Protein AF-0000000065861378 (afdb_homodimer)

Nearest PDB structures (foldseek):
  3bzu-assembly1_D  TM=9.800E-01  e=7.917E-34  Homo sapiens
  2bel-assembly1_A  TM=9.676E-01  e=9.489E-34  Homo sapiens
  2ilt-assembly1_A  TM=9.156E-01  e=8.933E-34  Homo sapiens
  3qqp-assembly1_B  TM=9.129E-01  e=3.372E-33  Homo sapiens
  4k26-assembly1_A  TM=9.294E-01  e=3.773E-32  Mus musculus

Secondary structure (DSSP, 8-state):
-HHHHHHHHHHHHHHHHHHHT--PPP-GGGGTT-EEEEES-SSHHHHHHHHHHHHTT-EEEEEES-HHHHHHHHHHHHHHT-SEEEEEE--TTSHHHHHHHHHHHHHHHTS-SEEEE--------SS---S-HHHHHHHHIIIIIHHHHHHHHHHHHHHHHT-EEEEE--GGGTS--TT-HHHHHHHHHHHHHHHHHHHHHHHTT---EEEEEEE--B--HHHHHHHTTTB-SPPBPHHHHHHHHHHHHHTT-SEEEESHHHHHHHHHHTTT-HHHHHHHHHTTB-GGG--/-HHHHHHHHHHHHHHHHHHHT--PPP-GGGGTT-EEEEES-SSHHHHHHHHHHHHTT-EEEEEES-HHHHHHHHHHHHHHT-SEEEEEE--TTSHHHHHHHHHHHHHHHTS-SEEEE--------SS---S-HHHHHHHHIIIIIHHHHHHHHHHHHHHHHT-EEEEE--GGGTS--TT-HHHHHHHHHHHHHHHHHHHHHHHTT---EEEEEEE--B--HHHHHHHTTTB-SPPBPHHHHHHHHHHHHHTT-SEEEESHHHHHHHHHHTTT-HHHHHHHHHTTB-GGG--

Sequence (582 aa):
MAGVKLLLLSLCVGYTAYHFYSSESMNPESVRGKRVLITGSSTGIGEQIAYEFARMGAHIMVTARRLQRLQEVANECLKLGAASAHYVASDMGNLTSAQYVAQEAVNKLGGLDYLVLNHIGGSASFGFFKGEMDPVVGSIYINFLSYVQLTSAALKALQESQGSIVVMSSMSGRIGAPFTTSYCASKFALEGFYSSLRREFALQNSNMSVTVAVLGYIDTENAVKKVGNKVSMSASSKEDCAREVVKAAVLKQPELFYPYWGIKPFVLLRDWFPGLVAKILDNFYILENIQMAGVKLLLLSLCVGYTAYHFYSSESMNPESVRGKRVLITGSSTGIGEQIAYEFARMGAHIMVTARRLQRLQEVANECLKLGAASAHYVASDMGNLTSAQYVAQEAVNKLGGLDYLVLNHIGGSASFGFFKGEMDPVVGSIYINFLSYVQLTSAALKALQESQGSIVVMSSMSGRIGAPFTTSYCASKFALEGFYSSLRREFALQNSNMSVTVAVLGYIDTENAVKKVGNKVSMSASSKEDCAREVVKAAVLKQPELFYPYWGIKPFVLLRDWFPGLVAKILDNFYILENIQ

pLDDT: mean 92.63, std 12.87, range [41.19, 98.94]

Organism: Xenopus laevis (NCBI:txid8355)

Structure (mmCIF, N/CA/C/O backbone):
data_AF-0000000065861378-model_v1
#
loop_
_entity.id
_entity.type
_entity.pdbx_description
1 polymer 'Hydroxysteroid 11-beta-dehydrogenase 1-like protein A'
#
loop_
_atom_site.group_PDB
_atom_site.id
_atom_site.type_symbol
_atom_site.label_atom_id
_atom_site.label_alt_id
_atom_site.label_comp_id
_atom_site.label_asym_id
_atom_site.label_entity_id
_atom_site.label_seq_id
_atom_site.pdbx_PDB_ins_code
_atom_site.Cartn_x
_atom_site.Cartn_y
_atom_site.Cartn_z
_atom_site.occupancy
_atom_site.B_iso_or_equiv
_atom_site.auth_seq_id
_atom_site.auth_comp_id
_atom_site.auth_asym_id
_atom_site.auth_atom_id
_atom_site.pdbx_PDB_model_num
ATOM 1 N N . MET A 1 1 ? 13.656 -9.938 32.75 1 41.19 1 MET A N 1
ATOM 2 C CA . MET A 1 1 ? 12.477 -9.43 32.062 1 41.19 1 MET A CA 1
ATOM 3 C C . MET A 1 1 ? 12.68 -9.508 30.547 1 41.19 1 MET A C 1
ATOM 5 O O . MET A 1 1 ? 11.766 -9.891 29.812 1 41.19 1 MET A O 1
ATOM 9 N N . ALA A 1 2 ? 13.836 -9.156 30.172 1 47.5 2 ALA A N 1
ATOM 10 C CA . ALA A 1 2 ? 14.289 -9.297 28.797 1 47.5 2 ALA A CA 1
ATOM 11 C C . ALA A 1 2 ? 14.273 -10.75 28.359 1 47.5 2 ALA A C 1
ATOM 13 O O . ALA A 1 2 ? 13.867 -11.062 27.234 1 47.5 2 ALA A O 1
ATOM 14 N N . GLY A 1 3 ? 14.539 -11.508 29.234 1 45.66 3 GLY A N 1
ATOM 15 C CA . GLY A 1 3 ? 14.625 -12.922 28.906 1 45.66 3 GLY A CA 1
ATOM 16 C C . GLY A 1 3 ? 13.273 -13.555 28.625 1 45.66 3 GLY A C 1
ATOM 17 O O . GLY A 1 3 ? 13.141 -14.344 27.688 1 45.66 3 GLY A O 1
ATOM 18 N N . VAL A 1 4 ? 12.328 -13.266 29.375 1 45.38 4 VAL A N 1
ATOM 19 C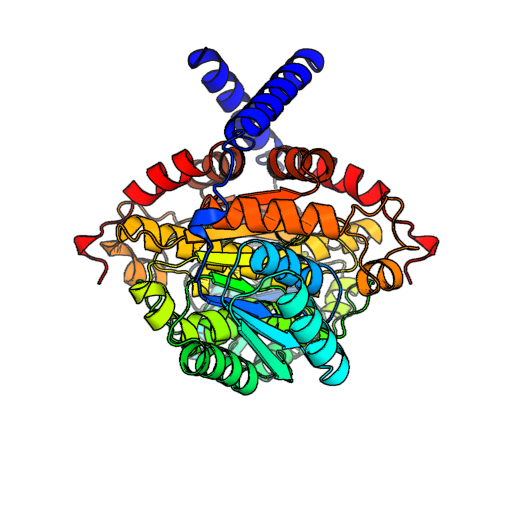 CA . VAL A 1 4 ? 10.992 -13.836 29.219 1 45.38 4 VAL A CA 1
ATOM 20 C C . VAL A 1 4 ? 10.344 -13.297 27.953 1 45.38 4 VAL A C 1
ATOM 22 O O . VAL A 1 4 ? 9.695 -14.039 27.219 1 45.38 4 VAL A O 1
ATOM 25 N N . LYS A 1 5 ? 10.539 -12.047 27.688 1 44.59 5 LYS A N 1
ATOM 26 C CA . LYS A 1 5 ? 10.055 -11.453 26.438 1 44.59 5 LYS A CA 1
ATOM 27 C C . LYS A 1 5 ? 10.648 -12.156 25.219 1 44.59 5 LYS A C 1
ATOM 29 O O . LYS A 1 5 ? 9.945 -12.414 24.25 1 44.59 5 LYS A O 1
ATOM 34 N N . LEU A 1 6 ? 11.867 -12.492 25.469 1 54.44 6 LEU A N 1
ATOM 35 C CA . LEU A 1 6 ? 12.555 -13.18 24.391 1 54.44 6 LEU A CA 1
ATOM 36 C C . LEU A 1 6 ? 12.008 -14.602 24.203 1 54.44 6 LEU A C 1
ATOM 38 O O . LEU A 1 6 ? 11.867 -15.078 23.078 1 54.44 6 LEU A O 1
ATOM 42 N N . LEU A 1 7 ? 11.719 -15.203 25.266 1 49.81 7 LEU A N 1
ATOM 43 C CA . LEU A 1 7 ? 11.195 -16.562 25.203 1 49.81 7 LEU A CA 1
ATOM 44 C C . LEU A 1 7 ? 9.789 -16.562 24.609 1 49.81 7 LEU A C 1
ATOM 46 O O . LEU A 1 7 ? 9.469 -17.406 23.766 1 49.81 7 LEU A O 1
ATOM 50 N N . LEU A 1 8 ? 8.961 -15.742 25.078 1 50.84 8 LEU A N 1
ATOM 51 C CA . LEU A 1 8 ? 7.594 -15.672 24.578 1 50.84 8 LEU A CA 1
ATOM 52 C C . LEU A 1 8 ? 7.566 -15.289 23.109 1 50.84 8 LEU A C 1
ATOM 54 O O . LEU A 1 8 ? 6.77 -15.828 22.344 1 50.84 8 LEU A O 1
ATOM 58 N N . LEU A 1 9 ? 8.445 -14.453 22.828 1 56.38 9 LEU A N 1
ATOM 59 C CA . LEU A 1 9 ? 8.609 -14.094 21.422 1 56.38 9 LEU A CA 1
ATOM 60 C C . LEU A 1 9 ? 9.016 -15.312 20.609 1 56.38 9 LEU A C 1
ATOM 62 O O . LEU A 1 9 ? 8.5 -15.531 19.5 1 56.38 9 LEU A O 1
ATOM 66 N N . SER A 1 10 ? 9.883 -15.984 21.234 1 53.59 10 SER A N 1
ATOM 67 C CA . SER A 1 10 ? 10.352 -17.172 20.547 1 53.59 10 SER A CA 1
ATOM 68 C C . SER A 1 10 ? 9.242 -18.203 20.391 1 53.59 10 SER A C 1
ATOM 70 O O . SER A 1 10 ? 9.133 -18.859 19.344 1 53.59 10 SER A O 1
ATOM 72 N N . LEU A 1 11 ? 8.469 -18.391 21.344 1 52.72 11 LEU A N 1
ATOM 73 C CA . LEU A 1 11 ? 7.379 -19.359 21.281 1 52.72 11 LEU A CA 1
ATOM 74 C C . LEU A 1 11 ? 6.316 -18.922 20.281 1 52.72 11 LEU A C 1
ATOM 76 O O . LEU A 1 11 ? 5.766 -19.75 19.547 1 52.72 11 LEU A O 1
ATOM 80 N N . CYS A 1 12 ? 6.043 -17.688 20.344 1 55.59 12 CYS A N 1
ATOM 81 C CA . CYS A 1 12 ? 5.059 -17.172 19.406 1 55.59 12 CYS A CA 1
ATOM 82 C C . CYS A 1 12 ? 5.543 -17.312 17.969 1 55.59 12 CYS A C 1
ATOM 84 O O . CYS A 1 12 ? 4.777 -17.703 17.094 1 55.59 12 CYS A O 1
ATOM 86 N N . VAL A 1 13 ? 6.785 -17.062 17.922 1 57 13 VAL A N 1
ATOM 87 C CA . VAL A 1 13 ? 7.379 -17.25 16.609 1 57 13 VAL A CA 1
ATOM 88 C C . VAL A 1 13 ? 7.328 -18.734 16.219 1 57 13 VAL A C 1
ATOM 90 O O . VAL A 1 13 ? 7.004 -19.078 15.086 1 57 13 VAL A O 1
ATOM 93 N N . GLY A 1 14 ? 7.633 -19.484 17.141 1 54.59 14 GLY A N 1
ATOM 94 C CA . GLY A 1 14 ? 7.562 -20.922 16.922 1 54.59 14 GLY A CA 1
ATOM 95 C C . GLY A 1 14 ? 6.164 -21.406 16.609 1 54.59 14 GLY A C 1
ATOM 96 O O . GLY A 1 14 ? 5.98 -22.234 15.719 1 54.59 14 GLY A O 1
ATOM 97 N N . TYR A 1 15 ? 5.281 -20.922 17.297 1 54.03 15 TYR A N 1
ATOM 98 C CA . TYR A 1 15 ? 3.891 -21.297 17.062 1 54.03 15 TYR A CA 1
ATOM 99 C C . TYR A 1 15 ? 3.447 -20.875 15.664 1 54.03 15 TYR A C 1
ATOM 101 O O . TYR A 1 15 ? 2.805 -21.641 14.945 1 54.03 15 TYR A O 1
ATOM 109 N N . THR A 1 16 ? 3.729 -19.656 15.336 1 56.91 16 THR A N 1
ATOM 110 C CA . THR A 1 16 ? 3.363 -19.203 14 1 56.91 16 THR A CA 1
ATOM 111 C C . THR A 1 16 ? 4.066 -20.031 12.93 1 56.91 16 THR A C 1
ATOM 113 O O . THR A 1 16 ? 3.475 -20.359 11.898 1 56.91 16 THR A O 1
ATOM 116 N N . ALA A 1 17 ? 5.234 -20.359 13.297 1 55 17 ALA A N 1
ATOM 117 C CA . ALA A 1 17 ? 5.949 -21.25 12.383 1 55 17 ALA A CA 1
ATOM 118 C C . ALA A 1 17 ? 5.25 -22.594 12.258 1 55 17 ALA A C 1
ATOM 120 O O . ALA A 1 17 ? 5.102 -23.125 11.156 1 55 17 ALA A O 1
ATOM 121 N N . TYR A 1 18 ? 4.957 -23.062 13.359 1 50.53 18 TYR A N 1
ATOM 122 C CA . TYR A 1 18 ? 4.297 -24.375 13.391 1 50.53 18 TYR A CA 1
ATOM 123 C C . TYR A 1 18 ? 2.971 -24.328 12.641 1 50.53 18 TYR A C 1
ATOM 125 O O . TYR A 1 18 ? 2.654 -25.234 11.867 1 50.53 18 TYR A O 1
ATOM 133 N N . HIS A 1 19 ? 2.174 -23.453 12.914 1 49.69 19 HIS A N 1
ATOM 134 C CA . HIS A 1 19 ? 0.845 -23.375 12.312 1 49.69 19 HIS A CA 1
ATOM 135 C C . HIS A 1 19 ? 0.927 -23.047 10.828 1 49.69 19 HIS A C 1
ATOM 137 O O . HIS A 1 19 ? 0.085 -23.484 10.047 1 49.69 19 HIS A O 1
ATOM 143 N N . PHE A 1 20 ? 1.75 -22.188 10.547 1 51.69 20 PHE A N 1
ATOM 144 C CA . PHE A 1 20 ? 1.803 -21.797 9.141 1 51.69 20 PHE A CA 1
ATOM 145 C C . PHE A 1 20 ? 2.66 -22.781 8.344 1 51.69 20 PHE A C 1
ATOM 147 O O . PHE A 1 20 ? 2.488 -22.922 7.133 1 51.69 20 PHE A O 1
ATOM 154 N N . TYR A 1 21 ? 3.625 -23.266 9.078 1 49.84 21 TYR A N 1
ATOM 155 C CA . TYR A 1 21 ? 4.359 -24.297 8.375 1 49.84 21 TYR A CA 1
ATOM 156 C C . TYR A 1 21 ? 3.648 -25.641 8.484 1 49.84 21 TYR A C 1
ATOM 158 O O . TYR A 1 21 ? 4.121 -26.547 9.18 1 49.84 21 TYR A O 1
ATOM 166 N N . SER A 1 22 ? 2.416 -25.625 8.711 1 50.41 22 SER A N 1
ATOM 167 C CA . SER A 1 22 ? 1.771 -26.938 8.68 1 50.41 22 SER A CA 1
ATOM 168 C C . SER A 1 22 ? 2.219 -27.734 7.465 1 50.41 22 SER A C 1
ATOM 170 O O . SER A 1 22 ? 2.34 -27.203 6.363 1 50.41 22 SER A O 1
ATOM 172 N N . SER A 1 23 ? 2.992 -28.75 7.738 1 54.72 23 SER A N 1
ATOM 173 C CA . SER A 1 23 ? 3.564 -29.812 6.926 1 54.72 23 SER A CA 1
ATOM 174 C C . SER A 1 23 ? 2.514 -30.438 6.012 1 54.72 23 SER A C 1
ATOM 176 O O . SER A 1 23 ? 2.586 -31.625 5.699 1 54.72 23 SER A O 1
ATOM 178 N N . GLU A 1 24 ? 1.458 -29.672 5.84 1 63.81 24 GLU A N 1
ATOM 179 C CA . GLU A 1 24 ? 0.567 -30.359 4.906 1 63.81 24 GLU A CA 1
ATOM 180 C C . GLU A 1 24 ? 1.234 -30.547 3.549 1 63.81 24 GLU A C 1
ATOM 182 O O . GLU A 1 24 ? 1.888 -29.641 3.035 1 63.81 24 GLU A O 1
ATOM 187 N N . SER A 1 25 ? 1.307 -31.734 3.246 1 78.44 25 SER A N 1
ATOM 188 C CA . SER A 1 25 ? 1.899 -32.125 1.969 1 78.44 25 SER A CA 1
ATOM 189 C C . SER A 1 25 ? 0.919 -31.906 0.819 1 78.44 25 SER A C 1
ATOM 191 O O . SER A 1 25 ? -0.279 -32.156 0.965 1 78.44 25 SER A O 1
ATOM 193 N N . MET A 1 26 ? 1.357 -31.156 -0.154 1 82.38 26 MET A N 1
ATOM 194 C CA . MET A 1 26 ? 0.548 -30.953 -1.35 1 82.38 26 MET A CA 1
ATOM 195 C C . MET A 1 26 ? 0.487 -32.219 -2.199 1 82.38 26 MET A C 1
ATOM 197 O O . MET A 1 26 ? 1.468 -32.938 -2.291 1 82.38 26 MET A O 1
ATOM 201 N N . ASN A 1 27 ? -0.71 -32.469 -2.682 1 86.75 27 ASN A N 1
ATOM 202 C CA . ASN A 1 27 ? -0.905 -33.531 -3.641 1 86.75 27 ASN A CA 1
ATOM 203 C C . ASN A 1 27 ? -0.705 -33.062 -5.074 1 86.75 27 ASN A C 1
ATOM 205 O O . ASN A 1 27 ? -1.559 -32.375 -5.625 1 86.75 27 ASN A O 1
ATOM 209 N N . PRO A 1 28 ? 0.345 -33.469 -5.676 1 87.62 28 PRO A N 1
ATOM 210 C CA . PRO A 1 28 ? 0.641 -33 -7.035 1 87.62 28 PRO A CA 1
ATOM 211 C C . PRO A 1 28 ? -0.476 -33.344 -8.023 1 87.62 28 PRO A C 1
ATOM 213 O O . PRO A 1 28 ? -0.667 -32.594 -9 1 87.62 28 PRO A O 1
ATOM 216 N N . GLU A 1 29 ? -1.188 -34.344 -7.762 1 91.94 29 GLU A N 1
ATOM 217 C CA . GLU A 1 29 ? -2.254 -34.75 -8.664 1 91.94 29 GLU A CA 1
ATOM 218 C C . GLU A 1 29 ? -3.373 -33.719 -8.719 1 91.94 29 GLU A C 1
ATOM 220 O O . GLU A 1 29 ? -4.109 -33.656 -9.703 1 91.94 29 GLU A O 1
ATOM 225 N N . SER A 1 30 ? -3.418 -32.969 -7.727 1 94.31 30 SER A N 1
ATOM 226 C CA . SER A 1 30 ? -4.473 -31.953 -7.672 1 94.31 30 SER A CA 1
ATOM 227 C C . SER A 1 30 ? -4.223 -30.828 -8.672 1 94.31 30 SER A C 1
ATOM 229 O O . SER A 1 30 ? -5.133 -30.062 -9 1 94.31 30 SER A O 1
ATOM 231 N N . VAL A 1 31 ? -3.051 -30.797 -9.242 1 97.31 31 VAL A N 1
ATOM 232 C CA . VAL A 1 31 ? -2.656 -29.719 -10.148 1 97.31 31 VAL A CA 1
ATOM 233 C C . VAL A 1 31 ? -2.764 -30.203 -11.594 1 97.31 31 VAL A C 1
ATOM 235 O O . VAL A 1 31 ? -2.77 -29.391 -12.523 1 97.31 31 VAL A O 1
ATOM 238 N N . ARG A 1 32 ? -2.844 -31.516 -11.734 1 98.06 32 ARG A N 1
ATOM 239 C CA . ARG A 1 32 ? -2.877 -32.062 -13.078 1 98.06 32 ARG A CA 1
ATOM 240 C C . ARG A 1 32 ? -4.055 -31.516 -13.875 1 98.06 32 ARG A C 1
ATOM 242 O O . ARG A 1 32 ? -5.188 -31.5 -13.391 1 98.06 32 ARG A O 1
ATOM 249 N N . GLY A 1 33 ? -3.752 -30.984 -15.016 1 98.5 33 GLY A N 1
ATOM 250 C CA . GLY A 1 33 ? -4.777 -30.484 -15.914 1 98.5 33 GLY A CA 1
ATOM 251 C C . GLY A 1 33 ? -5.234 -29.078 -15.57 1 98.5 33 GLY A C 1
ATOM 252 O O . GLY A 1 33 ? -6.039 -28.484 -16.297 1 98.5 33 GLY A O 1
ATOM 253 N N . LYS A 1 34 ? -4.781 -28.578 -14.484 1 98.81 34 LYS A N 1
ATOM 254 C CA . LYS A 1 34 ? -5.168 -27.219 -14.102 1 98.81 34 LYS A CA 1
ATOM 255 C C . LYS A 1 34 ? -4.523 -26.188 -15.023 1 98.81 34 LYS A C 1
ATOM 257 O O . LYS A 1 34 ? -3.424 -26.406 -15.531 1 98.81 34 LYS A O 1
ATOM 262 N N . ARG A 1 35 ? -5.215 -25.109 -15.273 1 98.94 35 ARG A N 1
ATOM 263 C CA . ARG A 1 35 ? -4.785 -24.047 -16.172 1 98.94 35 ARG A CA 1
ATOM 264 C C . ARG A 1 35 ? -4.137 -22.906 -15.391 1 98.94 35 ARG A C 1
ATOM 266 O O . ARG A 1 35 ? -4.766 -22.312 -14.508 1 98.94 35 ARG A O 1
ATOM 273 N N . VAL A 1 36 ? -2.863 -22.547 -15.766 1 98.94 36 VAL A N 1
ATOM 274 C CA . VAL A 1 36 ? -2.066 -21.609 -14.969 1 98.94 36 VAL A CA 1
ATOM 275 C C . VAL A 1 36 ? -1.519 -20.5 -15.867 1 98.94 36 VAL A C 1
ATOM 277 O O . VAL A 1 36 ? -0.895 -20.781 -16.891 1 98.94 36 VAL A O 1
ATOM 280 N N . LEU A 1 37 ? -1.796 -19.25 -15.523 1 98.94 37 LEU A N 1
ATOM 281 C CA . LEU A 1 37 ? -1.143 -18.094 -16.141 1 98.94 37 LEU A CA 1
ATOM 282 C C . LEU A 1 37 ? -0.086 -17.516 -15.203 1 98.94 37 LEU A C 1
ATOM 284 O O . LEU A 1 37 ? -0.373 -17.219 -14.039 1 98.94 37 LEU A O 1
ATOM 288 N N . ILE A 1 38 ? 1.14 -17.375 -15.68 1 98.94 38 ILE A N 1
ATOM 289 C CA . ILE A 1 38 ? 2.242 -16.844 -14.883 1 98.94 38 ILE A CA 1
ATOM 290 C C . ILE A 1 38 ? 2.846 -15.625 -15.578 1 98.94 38 ILE A C 1
ATOM 292 O O . ILE A 1 38 ? 3.328 -15.727 -16.703 1 98.94 38 ILE A O 1
ATOM 296 N N . THR A 1 39 ? 2.828 -14.5 -14.883 1 98.88 39 THR A N 1
ATOM 297 C CA . THR A 1 39 ? 3.436 -13.297 -15.445 1 98.88 39 THR A CA 1
ATOM 298 C C . THR A 1 39 ? 4.891 -13.164 -15 1 98.88 39 THR A C 1
ATOM 300 O O . THR A 1 39 ? 5.273 -13.703 -13.953 1 98.88 39 THR A O 1
ATOM 303 N N . GLY A 1 40 ? 5.684 -12.367 -15.805 1 98.06 40 GLY A N 1
ATOM 304 C CA . GLY A 1 40 ? 7.102 -12.25 -15.484 1 98.06 40 GLY A CA 1
ATOM 305 C C . GLY A 1 40 ? 7.816 -13.586 -15.422 1 98.06 40 GLY A C 1
ATOM 306 O O . GLY A 1 40 ? 8.516 -13.875 -14.453 1 98.06 40 GLY A O 1
ATOM 307 N N . SER A 1 41 ? 7.652 -14.398 -16.484 1 98.38 41 SER A N 1
ATOM 308 C CA . SER A 1 41 ? 8.016 -15.805 -16.359 1 98.38 41 SER A CA 1
ATOM 309 C C . SER A 1 41 ? 9.086 -16.203 -17.359 1 98.38 41 SER A C 1
ATOM 311 O O . SER A 1 41 ? 9.258 -17.375 -17.672 1 98.38 41 SER A O 1
ATOM 313 N N . SER A 1 42 ? 9.789 -15.195 -17.906 1 97.44 42 SER A N 1
ATOM 314 C CA . SER A 1 42 ? 10.852 -15.516 -18.844 1 97.44 42 SER A CA 1
ATOM 315 C C . SER A 1 42 ? 12.141 -15.891 -18.125 1 97.44 42 SER A C 1
ATOM 317 O O . SER A 1 42 ? 13.031 -16.5 -18.719 1 97.44 42 SER A O 1
ATOM 319 N N . THR A 1 43 ? 12.32 -15.438 -16.891 1 96 43 THR A N 1
ATOM 320 C CA . THR A 1 43 ? 13.477 -15.758 -16.062 1 96 43 THR A CA 1
ATOM 321 C C . THR A 1 43 ? 13.109 -15.727 -14.586 1 96 43 THR A C 1
ATOM 323 O O . THR A 1 43 ? 11.938 -15.57 -14.234 1 96 43 THR A O 1
ATOM 326 N N . GLY A 1 44 ? 14.047 -16.062 -13.766 1 97.12 44 GLY A N 1
ATOM 327 C CA . GLY A 1 44 ? 13.914 -15.844 -12.336 1 97.12 44 GLY A CA 1
ATOM 328 C C . GLY A 1 44 ? 12.883 -16.75 -11.688 1 97.12 44 GLY A C 1
ATOM 329 O O . GLY A 1 44 ? 12.805 -17.938 -11.992 1 97.12 44 GLY A O 1
ATOM 330 N N . ILE A 1 45 ? 12.148 -16.203 -10.75 1 98.38 45 ILE A N 1
ATOM 331 C CA . ILE A 1 45 ? 11.195 -16.938 -9.938 1 98.38 45 ILE A CA 1
ATOM 332 C C . ILE A 1 45 ? 10.055 -17.453 -10.828 1 98.38 45 ILE A C 1
ATOM 334 O O . ILE A 1 45 ? 9.609 -18.594 -10.68 1 98.38 45 ILE A O 1
ATOM 338 N N . GLY A 1 46 ? 9.586 -16.609 -11.781 1 98.69 46 GLY A N 1
ATOM 339 C CA . GLY A 1 46 ? 8.469 -16.953 -12.656 1 98.69 46 GLY A CA 1
ATOM 340 C C . GLY A 1 46 ? 8.742 -18.188 -13.5 1 98.69 46 GLY A C 1
ATOM 341 O O . GLY A 1 46 ? 7.879 -19.047 -13.641 1 98.69 46 GLY A O 1
ATOM 342 N N . GLU A 1 47 ? 9.914 -18.172 -13.992 1 98.44 47 GLU A N 1
ATOM 343 C CA . GLU A 1 47 ? 10.344 -19.328 -14.781 1 98.44 47 GLU A CA 1
ATOM 344 C C . GLU A 1 47 ? 10.32 -20.609 -13.938 1 98.44 47 GLU A C 1
ATOM 346 O O . GLU A 1 47 ? 9.836 -21.641 -14.391 1 98.44 47 GLU A O 1
ATOM 351 N N . GLN A 1 48 ? 10.82 -20.516 -12.766 1 98.81 48 GLN A N 1
ATOM 352 C CA . GLN A 1 48 ? 10.875 -21.672 -11.867 1 98.81 48 GLN A CA 1
ATOM 353 C C . GLN A 1 48 ? 9.477 -22.094 -11.43 1 98.81 48 GLN A C 1
ATOM 355 O O . GLN A 1 48 ? 9.203 -23.281 -11.258 1 98.81 48 GLN A O 1
ATOM 360 N N . ILE A 1 49 ? 8.586 -21.172 -11.242 1 98.94 49 ILE A N 1
ATOM 361 C CA . ILE A 1 49 ? 7.203 -21.469 -10.898 1 98.94 49 ILE A CA 1
ATOM 362 C C . ILE A 1 49 ? 6.547 -22.234 -12.047 1 98.94 49 ILE A C 1
ATOM 364 O O . ILE A 1 49 ? 5.848 -23.234 -11.828 1 98.94 49 ILE A O 1
ATOM 368 N N . ALA A 1 50 ? 6.793 -21.766 -13.258 1 98.94 50 ALA A N 1
ATOM 369 C CA . ALA A 1 50 ? 6.266 -22.453 -14.438 1 98.94 50 ALA A CA 1
ATOM 370 C C . ALA A 1 50 ? 6.727 -23.906 -14.469 1 98.94 50 ALA A C 1
ATOM 372 O O . ALA A 1 50 ? 5.926 -24.812 -14.719 1 98.94 50 ALA A O 1
ATOM 373 N N . TYR A 1 51 ? 7.992 -24.109 -14.164 1 98.94 51 TYR A N 1
ATOM 374 C CA . TYR A 1 51 ? 8.547 -25.453 -14.172 1 98.94 51 TYR A CA 1
ATOM 375 C C . TYR A 1 51 ? 7.895 -26.328 -13.102 1 98.94 51 TYR A C 1
ATOM 377 O O . TYR A 1 51 ? 7.609 -27.5 -13.336 1 98.94 51 TYR A O 1
ATOM 385 N N . GLU A 1 52 ? 7.664 -25.75 -11.93 1 98.75 52 GLU A N 1
ATOM 386 C CA . GLU A 1 52 ? 7.039 -26.5 -10.844 1 98.75 52 GLU A CA 1
ATOM 387 C C . GLU A 1 52 ? 5.629 -26.938 -11.219 1 98.75 52 GLU A C 1
ATOM 389 O O . GLU A 1 52 ? 5.254 -28.094 -11 1 98.75 52 GLU A O 1
ATOM 394 N N . PHE A 1 53 ? 4.828 -26.125 -11.812 1 98.81 53 PHE A N 1
ATOM 395 C CA . PHE A 1 53 ? 3.48 -26.469 -12.25 1 98.81 53 PHE A CA 1
ATOM 396 C C . PHE A 1 53 ? 3.525 -27.484 -13.383 1 98.81 53 PHE A C 1
ATOM 398 O O . PHE A 1 53 ? 2.684 -28.375 -13.453 1 98.81 53 PHE A O 1
ATOM 405 N N . ALA A 1 54 ? 4.508 -27.312 -14.258 1 98.81 54 ALA A N 1
ATOM 406 C CA . ALA A 1 54 ? 4.664 -28.219 -15.391 1 98.81 54 ALA A CA 1
ATOM 407 C C . ALA A 1 54 ? 4.91 -29.656 -14.914 1 98.81 54 ALA A C 1
ATOM 409 O O . ALA A 1 54 ? 4.305 -30.594 -15.422 1 98.81 54 ALA A O 1
ATOM 410 N N . ARG A 1 55 ? 5.773 -29.766 -13.93 1 98.44 55 ARG A N 1
ATOM 411 C CA . ARG A 1 55 ? 6.109 -31.078 -13.375 1 98.44 55 ARG A CA 1
ATOM 412 C C . ARG A 1 55 ? 4.867 -31.781 -12.836 1 98.44 55 ARG A C 1
ATOM 414 O O . ARG A 1 55 ? 4.828 -33 -12.766 1 98.44 55 ARG A O 1
ATOM 421 N N . MET A 1 56 ? 3.877 -31.016 -12.57 1 98.25 56 MET A N 1
ATOM 422 C CA . MET A 1 56 ? 2.666 -31.562 -11.977 1 98.25 56 MET A CA 1
ATOM 423 C C . MET A 1 56 ? 1.566 -31.719 -13.023 1 98.25 56 MET A C 1
ATOM 425 O O . MET A 1 56 ? 0.418 -32.031 -12.688 1 98.25 56 MET A O 1
ATOM 429 N N . GLY A 1 57 ? 1.853 -31.453 -14.227 1 98.62 57 GLY A N 1
ATOM 430 C CA . GLY A 1 57 ? 0.965 -31.766 -15.336 1 98.62 57 GLY A CA 1
ATOM 431 C C . GLY A 1 57 ? -0.03 -30.656 -15.633 1 98.62 57 GLY A C 1
ATOM 432 O O . GLY A 1 57 ? -1.124 -30.922 -16.141 1 98.62 57 GLY A O 1
ATOM 433 N N . ALA A 1 58 ? 0.282 -29.469 -15.344 1 98.81 58 ALA A N 1
ATOM 434 C CA . ALA A 1 58 ? -0.619 -28.344 -15.57 1 98.81 58 ALA A CA 1
ATOM 435 C C . ALA A 1 58 ? -0.574 -27.875 -17.031 1 98.81 58 ALA A C 1
ATOM 437 O O . ALA A 1 58 ? 0.339 -28.25 -17.766 1 98.81 58 ALA A O 1
ATOM 438 N N . HIS A 1 59 ? -1.677 -27.188 -17.469 1 98.88 59 HIS A N 1
ATOM 439 C CA . HIS A 1 59 ? -1.646 -26.344 -18.656 1 98.88 59 HIS A CA 1
ATOM 440 C C . HIS A 1 59 ? -1.054 -24.984 -18.359 1 98.88 59 HIS A C 1
ATOM 442 O O . HIS A 1 59 ? -1.56 -24.25 -17.5 1 98.88 59 HIS A O 1
ATOM 448 N N . ILE A 1 60 ? -0.051 -24.594 -19.156 1 98.81 60 ILE A N 1
ATOM 449 C CA . ILE A 1 60 ? 0.74 -23.453 -18.734 1 98.81 60 ILE A CA 1
ATOM 450 C C . ILE A 1 60 ? 0.669 -22.359 -19.797 1 98.81 60 ILE A C 1
ATOM 452 O O . ILE A 1 60 ? 0.77 -22.641 -21 1 98.81 60 ILE A O 1
ATOM 456 N N . MET A 1 61 ? 0.432 -21.141 -19.406 1 98.88 61 MET A N 1
ATOM 457 C CA . MET A 1 61 ? 0.648 -19.938 -20.188 1 98.88 61 MET A CA 1
ATOM 458 C C . MET A 1 61 ? 1.673 -19.031 -19.516 1 98.88 61 MET A C 1
ATOM 460 O O . MET A 1 61 ? 1.508 -18.656 -18.359 1 98.88 61 MET A O 1
ATOM 464 N N . VAL A 1 62 ? 2.781 -18.703 -20.219 1 98.88 62 VAL A N 1
ATOM 465 C CA . VAL A 1 62 ? 3.811 -17.812 -19.688 1 98.88 62 VAL A CA 1
ATOM 466 C C . VAL A 1 62 ? 3.818 -16.5 -20.469 1 98.88 62 VAL A C 1
ATOM 468 O O . VAL A 1 62 ? 3.504 -16.469 -21.656 1 98.88 62 VAL A O 1
ATOM 471 N N . THR A 1 63 ? 4.113 -15.391 -19.766 1 98.81 63 THR A N 1
ATOM 472 C CA . THR A 1 63 ? 4.188 -14.086 -20.422 1 98.81 63 THR A CA 1
ATOM 473 C C . THR A 1 63 ? 5.309 -13.242 -19.828 1 98.81 63 THR A C 1
ATOM 475 O O . THR A 1 63 ? 5.621 -13.367 -18.641 1 98.81 63 THR A O 1
ATOM 478 N N . ALA A 1 64 ? 5.953 -12.508 -20.578 1 98.31 64 ALA A N 1
ATOM 479 C CA . ALA A 1 64 ? 6.988 -11.508 -20.328 1 98.31 64 ALA A CA 1
ATOM 480 C C . ALA A 1 64 ? 7.27 -10.688 -21.578 1 98.31 64 ALA A C 1
ATOM 482 O O . ALA A 1 64 ? 6.488 -10.711 -22.531 1 98.31 64 ALA A O 1
ATOM 483 N N . ARG A 1 65 ? 8.336 -9.984 -21.578 1 95.69 65 ARG A N 1
ATOM 484 C CA . ARG A 1 65 ? 8.617 -9.109 -22.719 1 95.69 65 ARG A CA 1
ATOM 485 C C . ARG A 1 65 ? 9.43 -9.828 -23.781 1 95.69 65 ARG A C 1
ATOM 487 O O . ARG A 1 65 ? 9.32 -9.516 -24.969 1 95.69 65 ARG A O 1
ATOM 494 N N . ARG A 1 66 ? 10.25 -10.82 -23.375 1 95.44 66 ARG A N 1
ATOM 495 C CA . ARG A 1 66 ? 11.219 -11.422 -24.281 1 95.44 66 ARG A CA 1
ATOM 496 C C . ARG A 1 66 ? 10.656 -12.695 -24.906 1 95.44 66 ARG A C 1
ATOM 498 O O . ARG A 1 66 ? 10.672 -13.758 -24.297 1 95.44 66 ARG A O 1
ATOM 505 N N . LEU A 1 67 ? 10.398 -12.648 -26.203 1 97.69 67 LEU A N 1
ATOM 506 C CA . LEU A 1 67 ? 9.719 -13.719 -26.922 1 97.69 67 LEU A CA 1
ATOM 507 C C . LEU A 1 67 ? 10.578 -14.977 -26.953 1 97.69 67 LEU A C 1
ATOM 509 O O . LEU A 1 67 ? 10.094 -16.078 -26.656 1 97.69 67 LEU A O 1
ATOM 513 N N . GLN A 1 68 ? 11.828 -14.812 -27.281 1 98.31 68 GLN A N 1
ATOM 514 C CA . GLN A 1 68 ? 12.711 -15.969 -27.422 1 98.31 68 GLN A CA 1
ATOM 515 C C . GLN A 1 68 ? 12.844 -16.734 -26.109 1 98.31 68 GLN A C 1
ATOM 517 O O . GLN A 1 68 ? 12.797 -17.953 -26.078 1 98.31 68 GLN A O 1
ATOM 522 N N . ARG A 1 69 ? 13 -16 -25.031 1 98.19 69 ARG A N 1
ATOM 523 C CA . ARG A 1 69 ? 13.109 -16.625 -23.703 1 98.19 69 ARG A CA 1
ATOM 524 C C . ARG A 1 69 ? 11.812 -17.344 -23.328 1 98.19 69 ARG A C 1
ATOM 526 O O . ARG A 1 69 ? 11.836 -18.406 -22.719 1 98.19 69 ARG A O 1
ATOM 533 N N . LEU A 1 70 ? 10.727 -16.781 -23.703 1 98.69 70 LEU A N 1
ATOM 534 C CA . LEU A 1 70 ? 9.43 -17.375 -23.422 1 98.69 70 LEU A CA 1
ATOM 535 C C . LEU A 1 70 ? 9.273 -18.719 -24.141 1 98.69 70 LEU A C 1
ATOM 537 O O . LEU A 1 70 ? 8.75 -19.672 -23.578 1 98.69 70 LEU A O 1
ATOM 541 N N . GLN A 1 71 ? 9.672 -18.703 -25.344 1 98.56 71 GLN A N 1
ATOM 542 C CA . GLN A 1 71 ? 9.617 -19.938 -26.125 1 98.56 71 GLN A CA 1
ATOM 543 C C . GLN A 1 71 ? 10.461 -21.047 -25.469 1 98.56 71 GLN A C 1
ATOM 545 O O . GLN A 1 71 ? 10.039 -22.203 -25.406 1 98.56 71 GLN A O 1
ATOM 550 N N . GLU A 1 72 ? 11.609 -20.641 -25.016 1 98.75 72 GLU A N 1
ATOM 551 C CA . GLU A 1 72 ? 12.484 -21.578 -24.312 1 98.75 72 GLU A CA 1
ATOM 552 C C . GLU A 1 72 ? 11.82 -22.125 -23.047 1 98.75 72 GLU A C 1
ATOM 554 O O . GLU A 1 72 ? 11.883 -23.312 -22.766 1 98.75 72 GLU A O 1
ATOM 559 N N . VAL A 1 73 ? 11.203 -21.266 -22.281 1 98.81 73 VAL A N 1
ATOM 560 C CA . VAL A 1 73 ? 10.539 -21.672 -21.047 1 98.81 73 VAL A CA 1
ATOM 561 C C . VAL A 1 73 ? 9.367 -22.594 -21.359 1 98.81 73 VAL A C 1
ATOM 563 O O . VAL A 1 73 ? 9.18 -23.625 -20.703 1 98.81 73 VAL A O 1
ATOM 566 N N . ALA A 1 74 ? 8.57 -22.266 -22.375 1 98.81 74 ALA A N 1
ATOM 567 C CA . ALA A 1 74 ? 7.434 -23.094 -22.766 1 98.81 74 ALA A CA 1
ATOM 568 C C . ALA A 1 74 ? 7.887 -24.484 -23.188 1 98.81 74 ALA A C 1
ATOM 570 O O . ALA A 1 74 ? 7.289 -25.484 -22.797 1 98.81 74 ALA A O 1
ATOM 571 N N . ASN A 1 75 ? 8.938 -24.5 -23.969 1 98.81 75 ASN A N 1
ATOM 572 C CA . ASN A 1 75 ? 9.477 -25.781 -24.422 1 98.81 75 ASN A CA 1
ATOM 573 C C . ASN A 1 75 ? 9.961 -26.625 -23.234 1 98.81 75 ASN A C 1
ATOM 575 O O . ASN A 1 75 ? 9.742 -27.828 -23.203 1 98.81 75 ASN A O 1
ATOM 579 N N . GLU A 1 76 ? 10.664 -25.984 -22.359 1 98.88 76 GLU A N 1
ATOM 580 C CA . GLU A 1 76 ? 11.141 -26.688 -21.172 1 98.88 76 GLU A CA 1
ATOM 581 C C . GLU A 1 76 ? 9.969 -27.203 -20.328 1 98.88 76 GLU A C 1
ATOM 583 O O . GLU A 1 76 ? 10.039 -28.297 -19.766 1 98.88 76 GLU A O 1
ATOM 588 N N . CYS A 1 77 ? 8.922 -26.453 -20.234 1 98.88 77 CYS A N 1
ATOM 589 C CA . CYS A 1 77 ? 7.734 -26.891 -19.516 1 98.88 77 CYS A CA 1
ATOM 590 C C . CYS A 1 77 ? 7.172 -28.172 -20.125 1 98.88 77 CYS A C 1
ATOM 592 O O . CYS A 1 77 ? 6.781 -29.094 -19.391 1 98.88 77 CYS A O 1
ATOM 594 N N . LEU A 1 78 ? 7.105 -28.25 -21.422 1 98.81 78 LEU A N 1
ATOM 595 C CA . LEU A 1 78 ? 6.613 -29.438 -22.094 1 98.81 78 LEU A CA 1
ATOM 596 C C . LEU A 1 78 ? 7.48 -30.656 -21.766 1 98.81 78 LEU A C 1
ATOM 598 O O . LEU A 1 78 ? 6.961 -31.734 -21.484 1 98.81 78 LEU A O 1
ATOM 602 N N . LYS A 1 79 ? 8.766 -30.438 -21.75 1 98.75 79 LYS A N 1
ATOM 603 C CA . LYS A 1 79 ? 9.695 -31.516 -21.438 1 98.75 79 LYS A CA 1
ATOM 604 C C . LYS A 1 79 ? 9.5 -32 -20 1 98.75 79 LYS A C 1
ATOM 606 O O . LYS A 1 79 ? 9.695 -33.188 -19.719 1 98.75 79 LYS A O 1
ATOM 611 N N . LEU A 1 80 ? 9.141 -31.125 -19.156 1 98.69 80 LEU A N 1
ATOM 612 C CA . LEU A 1 80 ? 9.039 -31.422 -17.734 1 98.69 80 LEU A CA 1
ATOM 613 C C . LEU A 1 80 ? 7.715 -32.125 -17.406 1 98.69 80 LEU A C 1
ATOM 615 O O . LEU A 1 80 ? 7.527 -32.625 -16.312 1 98.69 80 LEU A O 1
ATOM 619 N N . GLY A 1 81 ? 6.719 -31.984 -18.375 1 98.38 81 GLY A N 1
ATOM 620 C CA . GLY A 1 81 ? 5.508 -32.75 -18.156 1 98.38 81 GLY A CA 1
ATOM 621 C C . GLY A 1 81 ? 4.242 -31.938 -18.219 1 98.38 81 GLY A C 1
ATOM 622 O O . GLY A 1 81 ? 3.158 -32.406 -17.875 1 98.38 81 GLY A O 1
ATOM 623 N N . ALA A 1 82 ? 4.363 -30.734 -18.625 1 98.81 82 ALA A N 1
ATOM 624 C CA . ALA A 1 82 ? 3.168 -29.906 -18.766 1 98.81 82 ALA A CA 1
ATOM 625 C C . ALA A 1 82 ? 2.188 -30.531 -19.75 1 98.81 82 ALA A C 1
ATOM 627 O O . ALA A 1 82 ? 2.596 -31.094 -20.781 1 98.81 82 ALA A O 1
ATOM 628 N N . ALA A 1 83 ? 0.888 -30.453 -19.438 1 98.75 83 ALA A N 1
ATOM 629 C CA . ALA A 1 83 ? -0.129 -30.938 -20.375 1 98.75 83 ALA A CA 1
ATOM 630 C C . ALA A 1 83 ? -0.127 -30.109 -21.656 1 98.75 83 ALA A C 1
ATOM 632 O O . ALA A 1 83 ? -0.36 -30.656 -22.734 1 98.75 83 ALA A O 1
ATOM 633 N N . SER A 1 84 ? 0.073 -28.859 -21.531 1 98.81 84 SER A N 1
ATOM 634 C CA . SER A 1 84 ? 0.317 -27.938 -22.641 1 98.81 84 SER A CA 1
ATOM 635 C C . SER A 1 84 ? 1.109 -26.719 -22.172 1 98.81 84 SER A C 1
ATOM 637 O O . SER A 1 84 ? 1.178 -26.438 -20.984 1 98.81 84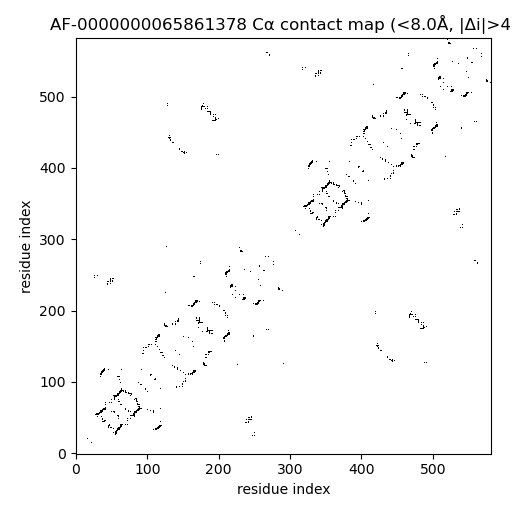 SER A O 1
ATOM 639 N N . ALA A 1 85 ? 1.764 -26.031 -23.094 1 98.81 85 ALA A N 1
ATOM 640 C CA . ALA A 1 85 ? 2.537 -24.828 -22.781 1 98.81 85 ALA A CA 1
ATOM 641 C C . ALA A 1 85 ? 2.416 -23.781 -23.875 1 98.81 85 ALA A C 1
ATOM 643 O O . ALA A 1 85 ? 2.701 -24.078 -25.047 1 98.81 85 ALA A O 1
ATOM 644 N N . HIS A 1 86 ? 1.915 -22.625 -23.516 1 98.75 86 HIS A N 1
ATOM 645 C CA . HIS A 1 86 ? 1.738 -21.5 -24.422 1 98.75 86 HIS A CA 1
ATOM 646 C C . HIS A 1 86 ? 2.482 -20.266 -23.906 1 98.75 86 HIS A C 1
ATOM 648 O O . HIS A 1 86 ? 2.939 -20.234 -22.766 1 98.75 86 HIS A O 1
ATOM 654 N N . TYR A 1 87 ? 2.736 -19.344 -24.812 1 98.75 87 TYR A N 1
ATOM 655 C CA . TYR A 1 87 ? 3.408 -18.109 -24.438 1 98.75 87 TYR A CA 1
ATOM 656 C C . TYR A 1 87 ? 2.82 -16.906 -25.172 1 98.75 87 TYR A C 1
ATOM 658 O O . TYR A 1 87 ? 2.266 -17.062 -26.266 1 98.75 87 TYR A O 1
ATOM 666 N N . VAL A 1 88 ? 2.855 -15.75 -24.562 1 98.38 88 VAL A N 1
ATOM 667 C CA . VAL A 1 88 ? 2.48 -14.477 -25.172 1 98.38 88 VAL A CA 1
ATOM 668 C C . VAL A 1 88 ? 3.438 -13.383 -24.703 1 98.38 88 VAL A C 1
ATOM 670 O O . VAL A 1 88 ? 3.539 -13.102 -23.516 1 98.38 88 VAL A O 1
ATOM 673 N N . ALA A 1 89 ? 4.199 -12.844 -25.672 1 98.38 89 ALA A N 1
ATOM 674 C CA . ALA A 1 89 ? 5.066 -11.711 -25.359 1 98.38 89 ALA A CA 1
ATOM 675 C C . ALA A 1 89 ? 4.258 -10.43 -25.188 1 98.38 89 ALA A C 1
ATOM 677 O O . ALA A 1 89 ? 3.432 -10.094 -26.047 1 98.38 89 ALA A O 1
ATOM 678 N N . SER A 1 90 ? 4.473 -9.758 -24 1 97.75 90 SER A N 1
ATOM 679 C CA . SER A 1 90 ? 3.693 -8.555 -23.734 1 97.75 90 SER A CA 1
ATOM 680 C C . SER A 1 90 ? 4.367 -7.684 -22.672 1 97.75 90 SER A C 1
ATOM 682 O O . SER A 1 90 ? 5.102 -8.195 -21.828 1 97.75 90 SER A O 1
ATOM 684 N N . ASP A 1 91 ? 4.113 -6.383 -22.812 1 96.75 91 ASP A N 1
ATOM 685 C CA . ASP A 1 91 ? 4.559 -5.43 -21.797 1 96.75 91 ASP A CA 1
ATOM 686 C C . ASP A 1 91 ? 3.477 -5.207 -20.734 1 96.75 91 ASP A C 1
ATOM 688 O O . ASP A 1 91 ? 2.467 -4.551 -21 1 96.75 91 ASP A O 1
ATOM 692 N N . MET A 1 92 ? 3.795 -5.578 -19.547 1 96.12 92 MET A N 1
ATOM 693 C CA . MET A 1 92 ? 2.811 -5.535 -18.469 1 96.12 92 MET A CA 1
ATOM 694 C C . MET A 1 92 ? 2.662 -4.117 -17.922 1 96.12 92 MET A C 1
ATOM 696 O O . MET A 1 92 ? 1.745 -3.836 -17.156 1 96.12 92 MET A O 1
ATOM 700 N N . GLY A 1 93 ? 3.525 -3.215 -18.328 1 95.25 93 GLY A N 1
ATOM 701 C CA . GLY A 1 93 ? 3.367 -1.816 -17.969 1 95.25 93 GLY A CA 1
ATOM 702 C C . GLY A 1 93 ? 2.232 -1.131 -18.703 1 95.25 93 GLY A C 1
ATOM 703 O O . GLY A 1 93 ? 1.798 -0.044 -18.312 1 95.25 93 GLY A O 1
ATOM 704 N N . ASN A 1 94 ? 1.798 -1.772 -19.734 1 96.81 94 ASN A N 1
ATOM 705 C CA . ASN A 1 94 ? 0.629 -1.331 -20.484 1 96.81 94 ASN A CA 1
ATOM 706 C C . ASN A 1 94 ? -0.625 -2.094 -20.078 1 96.81 94 ASN A C 1
ATOM 708 O O . ASN A 1 94 ? -0.73 -3.299 -20.312 1 96.81 94 ASN A O 1
ATOM 712 N N . LEU A 1 95 ? -1.615 -1.412 -19.531 1 97.62 95 LEU A N 1
ATOM 713 C CA . LEU A 1 95 ? -2.783 -2.066 -18.953 1 97.62 95 LEU A CA 1
ATOM 714 C C . LEU A 1 95 ? -3.607 -2.762 -20.031 1 97.62 95 LEU A C 1
ATOM 716 O O . LEU A 1 95 ? -4.227 -3.797 -19.781 1 97.62 95 LEU A O 1
ATOM 720 N N . THR A 1 96 ? -3.633 -2.193 -21.203 1 97.94 96 THR A N 1
ATOM 721 C CA . THR A 1 96 ? -4.328 -2.846 -22.312 1 97.94 96 THR A CA 1
ATOM 722 C C . THR A 1 96 ? -3.664 -4.176 -22.656 1 97.94 96 THR A C 1
ATOM 724 O O . THR A 1 96 ? -4.348 -5.164 -22.938 1 97.94 96 THR A O 1
ATOM 727 N N . SER A 1 97 ? -2.379 -4.148 -22.672 1 97.94 97 SER A N 1
ATOM 728 C CA . SER A 1 97 ? -1.627 -5.379 -22.891 1 97.94 97 SER A CA 1
ATOM 729 C C . SER A 1 97 ? -1.898 -6.402 -21.797 1 97.94 97 SER A C 1
ATOM 731 O O . SER A 1 97 ? -2.045 -7.594 -22.078 1 97.94 97 SER A O 1
ATOM 733 N N . ALA A 1 98 ? -1.913 -5.977 -20.578 1 98.44 98 ALA A N 1
ATOM 734 C CA . ALA A 1 98 ? -2.207 -6.863 -19.469 1 98.44 98 ALA A CA 1
ATOM 735 C C . ALA A 1 98 ? -3.586 -7.5 -19.609 1 98.44 98 ALA A C 1
ATOM 737 O O . ALA A 1 98 ? -3.748 -8.703 -19.391 1 98.44 98 ALA A O 1
ATOM 738 N N . GLN A 1 99 ? -4.547 -6.691 -19.953 1 98.5 99 GLN A N 1
ATOM 739 C CA . GLN A 1 99 ? -5.895 -7.195 -20.203 1 98.5 99 GLN A CA 1
ATOM 740 C C . GLN A 1 99 ? -5.898 -8.258 -21.281 1 98.5 99 GLN A C 1
ATOM 742 O O . GLN A 1 99 ? -6.523 -9.312 -21.141 1 98.5 99 GLN A O 1
ATOM 747 N N . TYR A 1 100 ? -5.23 -7.98 -22.328 1 98.56 100 TYR A N 1
ATOM 748 C CA . TYR A 1 100 ? -5.156 -8.891 -23.453 1 98.56 100 TYR A CA 1
ATOM 749 C C . TYR A 1 100 ? -4.551 -10.227 -23.047 1 98.56 100 TYR A C 1
ATOM 751 O O . TYR A 1 100 ? -5.047 -11.289 -23.422 1 98.56 100 TYR A O 1
ATOM 759 N N . VAL A 1 101 ? -3.508 -10.18 -22.297 1 98.81 101 VAL A N 1
ATOM 760 C CA . VAL A 1 101 ? -2.818 -11.391 -21.875 1 98.81 101 VAL A CA 1
ATOM 761 C C . VAL A 1 101 ? -3.775 -12.281 -21.078 1 98.81 101 VAL A C 1
ATOM 763 O O . VAL A 1 101 ? -3.828 -13.492 -21.281 1 98.81 101 VAL A O 1
ATOM 766 N N . ALA A 1 102 ? -4.48 -11.711 -20.141 1 98.88 102 ALA A N 1
ATOM 767 C CA . ALA A 1 102 ? -5.43 -12.469 -19.328 1 98.88 102 ALA A CA 1
ATOM 768 C C . ALA A 1 102 ? -6.508 -13.109 -20.203 1 98.88 102 ALA A C 1
ATOM 770 O O . ALA A 1 102 ? -6.84 -14.281 -20.031 1 98.88 102 ALA A O 1
ATOM 771 N N . GLN A 1 103 ? -7.012 -12.359 -21.125 1 98.62 103 GLN A N 1
ATOM 772 C CA . GLN A 1 103 ? -8.055 -12.852 -22.031 1 98.62 103 GLN A CA 1
ATOM 773 C C . GLN A 1 103 ? -7.523 -13.969 -22.922 1 98.62 103 GLN A C 1
ATOM 775 O O . GLN A 1 103 ? -8.203 -14.977 -23.125 1 98.62 103 GLN A O 1
ATOM 780 N N . GLU A 1 104 ? -6.355 -13.719 -23.422 1 98.62 104 GLU A N 1
ATOM 781 C CA . GLU A 1 104 ? -5.73 -14.734 -24.281 1 98.62 104 GLU A CA 1
ATOM 782 C C . GLU A 1 104 ? -5.496 -16.031 -23.5 1 98.62 104 GLU A C 1
ATOM 784 O O . GLU A 1 104 ? -5.672 -17.125 -24.047 1 98.62 104 GLU A O 1
ATOM 789 N N . ALA A 1 105 ? -5.055 -15.906 -22.281 1 98.81 105 ALA A N 1
ATOM 790 C CA . ALA A 1 105 ? -4.84 -17.078 -21.453 1 98.81 105 ALA A CA 1
ATOM 791 C C . ALA A 1 105 ? -6.137 -17.859 -21.266 1 98.81 105 ALA A C 1
ATOM 793 O O . ALA A 1 105 ? -6.164 -19.078 -21.422 1 98.81 105 ALA A O 1
ATOM 794 N N . VAL A 1 106 ? -7.219 -17.203 -20.922 1 98.75 106 VAL A N 1
ATOM 795 C CA . VAL A 1 106 ? -8.508 -17.828 -20.688 1 98.75 106 VAL A CA 1
ATOM 796 C C . VAL A 1 106 ? -8.984 -18.531 -21.969 1 98.75 106 VAL A C 1
ATOM 798 O O . VAL A 1 106 ? -9.492 -19.656 -21.922 1 98.75 106 VAL A O 1
ATOM 801 N N . ASN A 1 107 ? -8.789 -17.812 -23.047 1 98.44 107 ASN A N 1
ATOM 802 C CA . ASN A 1 107 ? -9.219 -18.359 -24.328 1 98.44 107 ASN A CA 1
ATOM 803 C C . ASN A 1 107 ? -8.414 -19.594 -24.719 1 98.44 107 ASN A C 1
ATOM 805 O O . ASN A 1 107 ? -8.984 -20.625 -25.062 1 98.44 107 ASN A O 1
ATOM 809 N N . LYS A 1 108 ? -7.125 -19.562 -24.656 1 98.44 108 LYS A N 1
ATOM 810 C CA . LYS A 1 108 ? -6.242 -20.625 -25.109 1 98.44 108 LYS A CA 1
ATOM 811 C C . LYS A 1 108 ? -6.32 -21.828 -24.188 1 98.44 108 LYS A C 1
ATOM 813 O O . LYS A 1 108 ? -6.219 -22.984 -24.625 1 98.44 108 LYS A O 1
ATOM 818 N N . LEU A 1 109 ? -6.441 -21.547 -22.922 1 98.69 109 LEU A N 1
ATOM 819 C CA . LEU A 1 109 ? -6.43 -22.625 -21.938 1 98.69 109 LEU A CA 1
ATOM 820 C C . LEU A 1 109 ? -7.844 -23.156 -21.688 1 98.69 109 LEU A C 1
ATOM 822 O O . LEU A 1 109 ? -8.016 -24.234 -21.109 1 98.69 109 LEU A O 1
ATOM 826 N N . GLY A 1 110 ? -8.883 -22.422 -22.094 1 98.31 110 GLY A N 1
ATOM 827 C CA . GLY A 1 110 ? -10.273 -22.797 -21.875 1 98.31 110 GLY A CA 1
ATOM 828 C C . GLY A 1 110 ? -10.75 -22.484 -20.469 1 98.31 110 GLY A C 1
ATOM 829 O O . GLY A 1 110 ? -11.633 -23.172 -19.938 1 98.31 110 GLY A O 1
ATOM 830 N N . GLY A 1 111 ? -10.164 -21.625 -19.844 1 98.69 111 GLY A N 1
ATOM 831 C CA . GLY A 1 111 ? -10.414 -21.234 -18.469 1 98.69 111 GLY A CA 1
ATOM 832 C C . GLY A 1 111 ? -9.148 -20.922 -17.703 1 98.69 111 GLY A C 1
ATOM 833 O O . GLY A 1 111 ? -8.062 -20.844 -18.281 1 98.69 111 GLY A O 1
ATOM 834 N N . LEU A 1 112 ? -9.297 -20.688 -16.422 1 98.88 112 LEU A N 1
ATOM 835 C CA . LEU A 1 112 ? -8.148 -20.359 -15.586 1 98.88 112 LEU A CA 1
ATOM 836 C C . LEU A 1 112 ? -8.359 -20.828 -14.148 1 98.88 112 LEU A C 1
ATOM 838 O O . LEU A 1 112 ? -9.414 -20.578 -13.562 1 98.88 112 LEU A O 1
ATOM 842 N N . ASP A 1 113 ? -7.336 -21.5 -13.602 1 98.94 113 ASP A N 1
ATOM 843 C CA . ASP A 1 113 ? -7.414 -22.016 -12.242 1 98.94 113 ASP A CA 1
ATOM 844 C C . ASP A 1 113 ? -6.434 -21.297 -11.32 1 98.94 113 ASP A C 1
ATOM 846 O O . ASP A 1 113 ? -6.691 -21.156 -10.117 1 98.94 113 ASP A O 1
ATOM 850 N N . TYR A 1 114 ? -5.246 -20.922 -11.875 1 98.94 114 TYR A N 1
ATOM 851 C CA . TYR A 1 114 ? -4.223 -20.203 -11.125 1 98.94 114 TYR A CA 1
ATOM 852 C C . TYR A 1 114 ? -3.758 -18.969 -11.891 1 98.94 114 TYR A C 1
ATOM 854 O O . TYR A 1 114 ? -3.357 -19.062 -13.047 1 98.94 114 TYR A O 1
ATOM 862 N N . LEU A 1 115 ? -3.871 -17.859 -11.289 1 98.94 115 LEU A N 1
ATOM 863 C CA . LEU A 1 115 ? -3.279 -16.609 -11.766 1 98.94 115 LEU A CA 1
ATOM 864 C C . LEU A 1 115 ? -2.094 -16.203 -10.898 1 98.94 115 LEU A C 1
ATOM 866 O O . LEU A 1 115 ? -2.273 -15.789 -9.75 1 98.94 115 LEU A O 1
ATOM 870 N N . VAL A 1 116 ? -0.875 -16.375 -11.453 1 98.94 116 VAL A N 1
ATOM 871 C CA . VAL A 1 116 ? 0.339 -16.047 -10.711 1 98.94 116 VAL A CA 1
ATOM 872 C C . VAL A 1 116 ? 0.873 -14.695 -11.188 1 98.94 116 VAL A C 1
ATOM 874 O O . VAL A 1 116 ? 1.377 -14.57 -12.305 1 98.94 116 VAL A O 1
ATOM 877 N N . LEU A 1 117 ? 0.741 -13.758 -10.336 1 98.94 117 LEU A N 1
ATOM 878 C CA . LEU A 1 117 ? 1.179 -12.391 -10.609 1 98.94 117 LEU A CA 1
ATOM 879 C C . LEU A 1 117 ? 2.588 -12.156 -10.078 1 98.94 117 LEU A C 1
ATOM 881 O O . LEU A 1 117 ? 2.783 -11.992 -8.875 1 98.94 117 LEU A O 1
ATOM 885 N N . ASN A 1 118 ? 3.547 -12.062 -11.008 1 98.69 118 ASN A N 1
ATOM 886 C CA . ASN A 1 118 ? 4.938 -12.141 -10.578 1 98.69 118 ASN A CA 1
ATOM 887 C C . ASN A 1 118 ? 5.797 -11.086 -11.273 1 98.69 118 ASN A C 1
ATOM 889 O O . ASN A 1 118 ? 6.934 -10.836 -10.867 1 98.69 118 ASN A O 1
ATOM 893 N N . HIS A 1 119 ? 5.27 -10.398 -12.258 1 98 119 HIS A N 1
ATOM 894 C CA . HIS A 1 119 ? 6.102 -9.477 -13.023 1 98 119 HIS A CA 1
ATOM 895 C C . HIS A 1 119 ? 6.48 -8.258 -12.195 1 98 119 HIS A C 1
ATOM 897 O O . HIS A 1 119 ? 5.746 -7.863 -11.281 1 98 119 HIS A O 1
ATOM 903 N N . ILE A 1 120 ? 7.605 -7.758 -12.453 1 95.19 120 ILE A N 1
ATOM 904 C CA . ILE A 1 120 ? 8.086 -6.551 -11.797 1 95.19 120 ILE A CA 1
ATOM 905 C C . ILE A 1 120 ? 8.727 -5.621 -12.828 1 95.19 120 ILE A C 1
ATOM 907 O O . ILE A 1 120 ? 9.25 -6.078 -13.844 1 95.19 120 ILE A O 1
ATOM 911 N N . GLY A 1 121 ? 8.547 -4.422 -12.641 1 91.69 121 GLY A N 1
ATOM 912 C CA . GLY A 1 121 ? 9.203 -3.439 -13.492 1 91.69 121 GLY A CA 1
ATOM 913 C C . GLY A 1 121 ? 9.281 -2.062 -12.867 1 91.69 121 GLY A C 1
ATOM 914 O O . GLY A 1 121 ? 9.039 -1.906 -11.664 1 91.69 121 GLY A O 1
ATOM 915 N N . GLY A 1 122 ? 9.734 -1.11 -13.664 1 83.62 122 GLY A N 1
ATOM 916 C CA . GLY A 1 122 ? 9.914 0.266 -13.234 1 83.62 122 GLY A CA 1
ATOM 917 C C . GLY A 1 122 ? 11.336 0.764 -13.383 1 83.62 122 GLY A C 1
ATOM 918 O O . GLY A 1 122 ? 12.258 -0.031 -13.562 1 83.62 122 GLY A O 1
ATOM 919 N N . SER A 1 123 ? 11.414 2.062 -13.375 1 75.75 123 SER A N 1
ATOM 920 C CA . SER A 1 123 ? 12.695 2.705 -13.664 1 75.75 123 SER A CA 1
ATOM 921 C C . SER A 1 123 ? 13.336 3.248 -12.391 1 75.75 123 SER A C 1
ATOM 923 O O . SER A 1 123 ? 14.383 3.902 -12.445 1 75.75 123 SER A O 1
ATOM 925 N N . ALA A 1 124 ? 12.68 2.947 -11.336 1 73.88 124 ALA A N 1
ATOM 926 C CA . ALA A 1 124 ? 13.203 3.555 -10.117 1 73.88 124 ALA A CA 1
ATOM 927 C C . ALA A 1 124 ? 14.578 2.988 -9.773 1 73.88 124 ALA A C 1
ATOM 929 O O . ALA A 1 124 ? 14.812 1.784 -9.898 1 73.88 124 ALA A O 1
ATOM 930 N N . SER A 1 125 ? 15.453 3.873 -9.453 1 79.81 125 SER A N 1
ATOM 931 C CA . SER A 1 125 ? 16.781 3.502 -8.984 1 79.81 125 SER A CA 1
ATOM 932 C C . SER A 1 125 ? 16.781 3.195 -7.488 1 79.81 125 SER A C 1
ATOM 934 O O . SER A 1 125 ? 15.859 3.592 -6.77 1 79.81 125 SER A O 1
ATOM 936 N N . PHE A 1 126 ? 17.75 2.445 -7.098 1 89.44 126 PHE A N 1
ATOM 937 C CA . PHE A 1 126 ? 18 2.215 -5.68 1 89.44 126 PHE A CA 1
ATOM 938 C C . PHE A 1 126 ? 18.703 3.414 -5.055 1 89.44 126 PHE A C 1
ATOM 940 O O . PHE A 1 126 ? 19.922 3.537 -5.141 1 89.44 126 PHE A O 1
ATOM 947 N N . GLY A 1 127 ? 17.969 4.348 -4.504 1 92.25 127 GLY A N 1
ATOM 948 C CA . GLY A 1 127 ? 18.484 5.59 -3.957 1 92.25 127 GLY A CA 1
ATOM 949 C C . GLY A 1 127 ? 17.422 6.426 -3.262 1 92.25 127 GLY A C 1
ATOM 950 O O . GLY A 1 127 ? 16.266 6.016 -3.162 1 92.25 127 GLY A O 1
ATOM 951 N N . PHE A 1 128 ? 17.844 7.562 -2.76 1 94.81 128 PHE A N 1
ATOM 952 C CA . PHE A 1 128 ? 16.953 8.469 -2.037 1 94.81 128 PHE A CA 1
ATOM 953 C C . PHE A 1 128 ? 15.898 9.039 -2.963 1 94.81 128 PHE A C 1
ATOM 955 O O . PHE A 1 128 ? 16.141 9.242 -4.152 1 94.81 128 PHE A O 1
ATOM 962 N N . PHE A 1 129 ? 14.719 9.32 -2.4 1 96.44 129 PHE A N 1
ATOM 963 C CA . PHE A 1 129 ? 13.68 10.008 -3.146 1 96.44 129 PHE A CA 1
ATOM 964 C C . PHE A 1 129 ? 14.07 11.461 -3.406 1 96.44 129 PHE A C 1
ATOM 966 O O . PHE A 1 129 ? 14.359 12.211 -2.469 1 96.44 129 PHE A O 1
ATOM 973 N N . LYS A 1 130 ? 14.031 11.828 -4.711 1 94.5 130 LYS A N 1
ATOM 974 C CA . LYS A 1 130 ? 14.477 13.172 -5.07 1 94.5 130 LYS A CA 1
ATOM 975 C C . LYS A 1 130 ? 13.336 13.992 -5.672 1 94.5 130 LYS A C 1
ATOM 977 O O . LYS A 1 130 ? 13.57 15.008 -6.328 1 94.5 130 LYS A O 1
ATOM 982 N N . GLY A 1 131 ? 12.195 13.477 -5.551 1 95.94 131 GLY A N 1
ATOM 983 C CA . GLY A 1 131 ? 11.047 14.266 -5.977 1 95.94 131 GLY A CA 1
ATOM 984 C C . GLY A 1 131 ? 10.578 13.922 -7.375 1 95.94 131 GLY A C 1
ATOM 985 O O . GLY A 1 131 ? 9.68 14.578 -7.91 1 95.94 131 GLY A O 1
ATOM 986 N N . GLU A 1 132 ? 11.094 12.93 -8.016 1 95.75 132 GLU A N 1
ATOM 987 C CA . GLU A 1 132 ? 10.688 12.539 -9.359 1 95.75 132 GLU A CA 1
ATOM 988 C C . GLU A 1 132 ? 9.414 11.703 -9.328 1 95.75 132 GLU A C 1
ATOM 990 O O . GLU A 1 132 ? 9.344 10.695 -8.625 1 95.75 132 GLU A O 1
ATOM 995 N N . MET A 1 133 ? 8.453 12.125 -10.156 1 97.12 133 MET A N 1
ATOM 996 C CA . MET A 1 133 ? 7.152 11.453 -10.148 1 97.12 133 MET A CA 1
ATOM 997 C C . MET A 1 133 ? 7.152 10.258 -11.094 1 97.12 133 MET A C 1
ATOM 999 O O . MET A 1 133 ? 6.441 9.273 -10.859 1 97.12 133 MET A O 1
ATOM 1003 N N . ASP A 1 134 ? 7.98 10.305 -12.086 1 96.12 134 ASP A N 1
ATOM 1004 C CA . ASP A 1 134 ? 7.934 9.281 -13.133 1 96.12 134 ASP A CA 1
ATOM 1005 C C . ASP A 1 134 ? 8.203 7.898 -12.555 1 96.12 134 ASP A C 1
ATOM 1007 O O . ASP A 1 134 ? 7.449 6.957 -12.812 1 96.12 134 ASP A O 1
ATOM 1011 N N . PRO A 1 135 ? 9.234 7.746 -11.734 1 96.19 135 PRO A N 1
ATOM 1012 C CA . PRO A 1 135 ? 9.461 6.422 -11.141 1 96.19 135 PRO A CA 1
ATOM 1013 C C . PRO A 1 135 ? 8.305 5.965 -10.258 1 96.19 135 PRO A C 1
ATOM 1015 O O . PRO A 1 135 ? 8.008 4.77 -10.195 1 96.19 135 PRO A O 1
ATOM 1018 N N . VAL A 1 136 ? 7.668 6.879 -9.547 1 98 136 VAL A N 1
ATOM 1019 C CA . VAL A 1 136 ? 6.559 6.543 -8.656 1 98 136 VAL A CA 1
ATOM 1020 C C . VAL A 1 136 ? 5.371 6.047 -9.484 1 98 136 VAL A C 1
ATOM 1022 O O . VAL A 1 136 ? 4.82 4.98 -9.211 1 98 136 VAL A O 1
ATOM 1025 N N . VAL A 1 137 ? 5.027 6.797 -10.508 1 97.44 137 VAL A N 1
ATOM 1026 C CA . VAL A 1 137 ? 3.902 6.461 -11.375 1 97.44 137 VAL A CA 1
ATOM 1027 C C . VAL A 1 137 ? 4.18 5.145 -12.094 1 97.44 137 VAL A C 1
ATOM 1029 O O . VAL A 1 137 ? 3.324 4.254 -12.125 1 97.44 137 VAL A O 1
ATOM 1032 N N . GLY A 1 138 ? 5.359 5.062 -12.648 1 96.69 138 GLY A N 1
ATOM 1033 C CA . GLY A 1 138 ? 5.719 3.842 -13.352 1 96.69 138 GLY A CA 1
ATOM 1034 C C . GLY A 1 138 ? 5.648 2.605 -12.469 1 96.69 138 GLY A C 1
ATOM 1035 O O . GLY A 1 138 ? 5.145 1.565 -12.898 1 96.69 138 GLY A O 1
ATOM 1036 N N . SER A 1 139 ? 6.156 2.711 -11.266 1 97.44 139 SER A N 1
ATOM 1037 C CA . SER A 1 139 ? 6.152 1.593 -10.328 1 97.44 139 SER A CA 1
ATOM 1038 C C . SER A 1 139 ? 4.73 1.159 -9.992 1 97.44 139 SER A C 1
ATOM 1040 O O . SER A 1 139 ? 4.434 -0.037 -9.945 1 97.44 139 SER A O 1
ATOM 1042 N N . ILE A 1 140 ? 3.859 2.086 -9.766 1 98.25 140 ILE A N 1
ATOM 1043 C CA . ILE A 1 140 ? 2.477 1.778 -9.422 1 98.25 140 ILE A CA 1
ATOM 1044 C C . ILE A 1 140 ? 1.781 1.11 -10.602 1 98.25 140 ILE A C 1
ATOM 1046 O O . ILE A 1 140 ? 1.008 0.167 -10.422 1 98.25 140 ILE A O 1
ATOM 1050 N N . TYR A 1 141 ? 2.051 1.562 -11.797 1 97.69 141 TYR A N 1
ATOM 1051 C CA . TYR A 1 141 ? 1.381 1.028 -12.977 1 97.69 141 TYR A CA 1
ATOM 1052 C C . TYR A 1 141 ? 1.773 -0.425 -13.219 1 97.69 141 TYR A C 1
ATOM 1054 O O . TYR A 1 141 ? 0.909 -1.292 -13.359 1 97.69 141 TYR A O 1
ATOM 1062 N N . ILE A 1 142 ? 3.002 -0.658 -13.195 1 98 142 ILE A N 1
ATOM 1063 C CA . ILE A 1 142 ? 3.449 -1.979 -13.625 1 98 142 ILE A CA 1
ATOM 1064 C C . ILE A 1 142 ? 3.326 -2.965 -12.461 1 98 142 ILE A C 1
ATOM 1066 O O . ILE A 1 142 ? 2.959 -4.125 -12.664 1 98 142 ILE A O 1
ATOM 1070 N N . ASN A 1 143 ? 3.648 -2.574 -11.242 1 98.19 143 ASN A N 1
ATOM 1071 C CA . ASN A 1 143 ? 3.758 -3.504 -10.125 1 98.19 143 ASN A CA 1
ATOM 1072 C C . ASN A 1 143 ? 2.434 -3.641 -9.383 1 98.19 143 ASN A C 1
ATOM 1074 O O . ASN A 1 143 ? 2.277 -4.531 -8.547 1 98.19 143 ASN A O 1
ATOM 1078 N N . PHE A 1 144 ? 1.483 -2.803 -9.633 1 98.81 144 PHE A N 1
ATOM 1079 C CA . PHE A 1 144 ? 0.227 -2.889 -8.898 1 98.81 144 PHE A CA 1
ATOM 1080 C C . PHE A 1 144 ? -0.959 -2.891 -9.859 1 98.81 144 PHE A C 1
ATOM 1082 O O . PHE A 1 144 ? -1.665 -3.895 -9.977 1 98.81 144 PHE A O 1
ATOM 1089 N N . LEU A 1 145 ? -1.15 -1.785 -10.617 1 98.81 145 LEU A N 1
ATOM 1090 C CA . LEU A 1 145 ? -2.334 -1.673 -11.461 1 98.81 145 LEU A CA 1
ATOM 1091 C C . LEU A 1 145 ? -2.377 -2.797 -12.484 1 98.81 145 LEU A C 1
ATOM 1093 O O . LEU A 1 145 ? -3.455 -3.291 -12.828 1 98.81 145 LEU A O 1
ATOM 1097 N N . SER A 1 146 ? -1.26 -3.127 -12.969 1 98.81 146 SER A N 1
ATOM 1098 C CA . SER A 1 146 ? -1.179 -4.238 -13.914 1 98.81 146 SER A CA 1
ATOM 1099 C C . SER A 1 146 ? -1.701 -5.531 -13.289 1 98.81 146 SER A C 1
ATOM 1101 O O . SER A 1 146 ? -2.422 -6.289 -13.938 1 98.81 146 SER A O 1
ATOM 1103 N N . TYR A 1 147 ? -1.337 -5.824 -12.016 1 98.94 147 TYR A N 1
ATOM 1104 C CA . TYR A 1 147 ? -1.838 -6.992 -11.297 1 98.94 147 TYR A CA 1
ATOM 1105 C C . TYR A 1 147 ? -3.359 -6.973 -11.219 1 98.94 147 TYR A C 1
ATOM 1107 O O . TYR A 1 147 ? -4.016 -7.984 -11.469 1 98.94 147 TYR A O 1
ATOM 1115 N N . VAL A 1 148 ? -3.873 -5.828 -10.883 1 98.88 148 VAL A N 1
ATOM 1116 C CA . VAL A 1 148 ? -5.316 -5.695 -10.727 1 98.88 148 VAL A CA 1
ATOM 1117 C C . VAL A 1 148 ? -6 -5.871 -12.078 1 98.88 148 VAL A C 1
ATOM 1119 O O . VAL A 1 148 ? -7.066 -6.488 -12.172 1 98.88 148 VAL A O 1
ATOM 1122 N N . GLN A 1 149 ? -5.418 -5.324 -13.125 1 98.88 149 GLN A N 1
ATOM 1123 C CA . GLN A 1 149 ? -5.984 -5.453 -14.461 1 98.88 149 GLN A CA 1
ATOM 1124 C C . GLN A 1 149 ? -6.062 -6.918 -14.891 1 98.88 149 GLN A C 1
ATOM 1126 O O . GLN A 1 149 ? -7.062 -7.352 -15.461 1 98.88 149 GLN A O 1
ATOM 1131 N N . LEU A 1 150 ? -4.996 -7.648 -14.641 1 98.94 150 LEU A N 1
ATOM 1132 C CA . LEU A 1 150 ? -4.992 -9.078 -14.938 1 98.94 150 LEU A CA 1
ATOM 1133 C C . LEU A 1 150 ? -6.074 -9.797 -14.133 1 98.94 150 LEU A C 1
ATOM 1135 O O . LEU A 1 150 ? -6.797 -10.641 -14.68 1 98.94 150 LEU A O 1
ATOM 1139 N N . THR A 1 151 ? -6.148 -9.492 -12.867 1 98.88 151 THR A N 1
ATOM 1140 C CA . THR A 1 151 ? -7.156 -10.07 -11.984 1 98.88 151 THR A CA 1
ATOM 1141 C C . THR A 1 151 ? -8.562 -9.781 -12.508 1 98.88 151 THR A C 1
ATOM 1143 O O . THR A 1 151 ? -9.398 -10.68 -12.586 1 98.88 151 THR A O 1
ATOM 1146 N N . SER A 1 152 ? -8.773 -8.523 -12.883 1 98.75 152 SER A N 1
ATOM 1147 C CA . SER A 1 152 ? -10.07 -8.078 -13.375 1 98.75 152 SER A CA 1
ATOM 1148 C C . SER A 1 152 ? -10.469 -8.836 -14.641 1 98.75 152 SER A C 1
ATOM 1150 O O . SER A 1 152 ? -11.594 -9.328 -14.742 1 98.75 152 SER A O 1
ATOM 1152 N N . ALA A 1 153 ? -9.555 -8.93 -15.547 1 98.75 153 ALA A N 1
ATOM 1153 C CA . ALA A 1 153 ? -9.828 -9.539 -16.844 1 98.75 153 ALA A CA 1
ATOM 1154 C C . ALA A 1 153 ? -10.031 -11.047 -16.703 1 98.75 153 ALA A C 1
ATOM 1156 O O . ALA A 1 153 ? -10.719 -11.664 -17.516 1 98.75 153 ALA A O 1
ATOM 1157 N N . ALA A 1 154 ? -9.477 -11.633 -15.664 1 98.75 154 ALA A N 1
ATOM 1158 C CA . ALA A 1 154 ? -9.547 -13.078 -15.484 1 98.75 154 ALA A CA 1
ATOM 1159 C C . ALA A 1 154 ? -10.594 -13.453 -14.438 1 98.75 154 ALA A C 1
ATOM 1161 O O . ALA A 1 154 ? -10.805 -14.633 -14.148 1 98.75 154 ALA A O 1
ATOM 1162 N N . LEU A 1 155 ? -11.234 -12.484 -13.867 1 98.56 155 LEU A N 1
ATOM 1163 C CA . LEU A 1 155 ? -12.031 -12.672 -12.664 1 98.56 155 LEU A CA 1
ATOM 1164 C C . LEU A 1 155 ? -13.133 -13.695 -12.891 1 98.56 155 LEU A C 1
ATOM 1166 O O . LEU A 1 155 ? -13.328 -14.602 -12.078 1 98.56 155 LEU A O 1
ATOM 1170 N N . LYS A 1 156 ? -13.875 -13.625 -13.953 1 98.12 156 LYS A N 1
ATOM 1171 C CA . LYS A 1 156 ? -14.969 -14.539 -14.234 1 98.12 156 LYS A CA 1
ATOM 1172 C C . LYS A 1 156 ? -14.469 -15.977 -14.352 1 98.12 156 LYS A C 1
ATOM 1174 O O . LYS A 1 156 ? -15.078 -16.891 -13.797 1 98.12 156 LYS A O 1
ATOM 1179 N N . ALA A 1 157 ? -13.43 -16.156 -15.078 1 98.75 157 ALA A N 1
ATOM 1180 C CA . ALA A 1 157 ? -12.859 -17.5 -15.242 1 98.75 157 ALA A CA 1
ATOM 1181 C C . ALA A 1 157 ? -12.406 -18.062 -13.906 1 98.75 157 ALA A C 1
ATOM 1183 O O . ALA A 1 157 ? -12.586 -19.25 -13.633 1 98.75 157 ALA A O 1
ATOM 1184 N N . LEU A 1 158 ? -11.82 -17.25 -13.07 1 98.69 158 LEU A N 1
ATOM 1185 C CA . LEU A 1 158 ? -11.359 -17.672 -11.75 1 98.69 158 LEU A CA 1
ATOM 1186 C C . LEU A 1 158 ? -12.539 -18.031 -10.852 1 98.69 158 LEU A C 1
ATOM 1188 O O . LEU A 1 158 ? -12.469 -18.969 -10.062 1 98.69 158 LEU A O 1
ATOM 1192 N N . GLN A 1 159 ? -13.547 -17.219 -10.961 1 97.88 159 GLN A N 1
ATOM 1193 C CA . GLN A 1 159 ? -14.75 -17.516 -10.195 1 97.88 159 GLN A CA 1
ATOM 1194 C C . GLN A 1 159 ? -15.352 -18.859 -10.602 1 97.88 159 GLN A C 1
ATOM 1196 O O . GLN A 1 159 ? -15.773 -19.641 -9.742 1 97.88 159 GLN A O 1
ATOM 1201 N N . GLU A 1 160 ? -15.398 -19.125 -11.883 1 98 160 GLU A N 1
ATOM 1202 C CA . GLU A 1 160 ? -15.969 -20.359 -12.398 1 98 160 GLU A CA 1
ATOM 1203 C C . GLU A 1 160 ? -15.172 -21.578 -11.938 1 98 160 GLU A C 1
ATOM 1205 O O . GLU A 1 160 ? -15.742 -22.609 -11.602 1 98 160 GLU A O 1
ATOM 1210 N N . SER A 1 161 ? -13.906 -21.438 -11.859 1 98.31 161 SER A N 1
ATOM 1211 C CA . SER A 1 161 ? -13.047 -22.562 -11.492 1 98.31 161 SER A CA 1
ATOM 1212 C C . SER A 1 161 ? -12.836 -22.625 -9.984 1 98.31 161 SER A C 1
ATOM 1214 O O . SER A 1 161 ? -12.258 -23.594 -9.477 1 98.31 161 SER A O 1
ATOM 1216 N N . GLN A 1 162 ? -13.289 -21.562 -9.328 1 97.88 162 GLN A N 1
ATOM 1217 C CA . GLN A 1 162 ? -12.938 -21.422 -7.922 1 97.88 162 GLN A CA 1
ATOM 1218 C C . GLN A 1 162 ? -11.422 -21.469 -7.727 1 97.88 162 GLN A C 1
ATOM 1220 O O . GLN A 1 162 ? -10.922 -22.219 -6.891 1 97.88 162 GLN A O 1
ATOM 1225 N N . GLY A 1 163 ? -10.781 -20.672 -8.531 1 98.38 163 GLY A N 1
ATOM 1226 C CA . GLY A 1 163 ? -9.336 -20.719 -8.68 1 98.38 163 GLY A CA 1
ATOM 1227 C C . GLY A 1 163 ? -8.594 -19.938 -7.617 1 98.38 163 GLY A C 1
ATOM 1228 O O . GLY A 1 163 ? -9.156 -19.609 -6.57 1 98.38 163 GLY A O 1
ATOM 1229 N N . SER A 1 164 ? -7.246 -19.781 -7.84 1 98.56 164 SER A N 1
ATOM 1230 C CA . SER A 1 164 ? -6.344 -19.156 -6.883 1 98.56 164 SER A CA 1
ATOM 1231 C C . SER A 1 164 ? -5.539 -18.047 -7.535 1 98.56 164 SER A C 1
ATOM 1233 O O . SER A 1 164 ? -5.094 -18.172 -8.672 1 98.56 164 SER A O 1
ATOM 1235 N N . ILE A 1 165 ? -5.504 -16.984 -6.828 1 98.94 165 ILE A N 1
ATOM 1236 C CA . ILE A 1 165 ? -4.629 -15.875 -7.211 1 98.94 165 ILE A CA 1
ATOM 1237 C C . ILE A 1 165 ? -3.379 -15.875 -6.336 1 98.94 165 ILE A C 1
ATOM 1239 O O . ILE A 1 165 ? -3.475 -15.914 -5.105 1 98.94 165 ILE A O 1
ATOM 1243 N N . VAL A 1 166 ? -2.232 -15.93 -6.957 1 98.94 166 VAL A N 1
ATOM 1244 C CA . VAL A 1 166 ? -0.95 -15.852 -6.266 1 98.94 166 VAL A CA 1
ATOM 1245 C C . VAL A 1 166 ? -0.285 -14.508 -6.551 1 98.94 166 VAL A C 1
ATOM 1247 O O . VAL A 1 166 ? -0.059 -14.156 -7.711 1 98.94 166 VAL A O 1
ATOM 1250 N N . VAL A 1 167 ? -0.022 -13.773 -5.531 1 98.94 167 VAL A N 1
ATOM 1251 C CA . VAL A 1 167 ? 0.522 -12.422 -5.645 1 98.94 167 VAL A CA 1
ATOM 1252 C C . VAL A 1 167 ? 1.938 -12.391 -5.07 1 98.94 167 VAL A C 1
ATOM 1254 O O . VAL A 1 167 ? 2.143 -12.672 -3.889 1 98.94 167 VAL A O 1
ATOM 1257 N N . MET A 1 168 ? 2.889 -12.062 -5.91 1 98.69 168 MET A N 1
ATOM 1258 C CA . MET A 1 168 ? 4.262 -11.945 -5.438 1 98.69 168 MET A CA 1
ATOM 1259 C C . MET A 1 168 ? 4.508 -10.57 -4.824 1 98.69 168 MET A C 1
ATOM 1261 O O . MET A 1 168 ? 4.633 -9.578 -5.543 1 98.69 168 MET A O 1
ATOM 1265 N N . SER A 1 169 ? 4.496 -10.539 -3.545 1 98.5 169 SER A N 1
ATOM 1266 C CA . SER A 1 169 ? 4.863 -9.336 -2.801 1 98.5 169 SER A CA 1
ATOM 1267 C C . SER A 1 169 ? 6.297 -9.422 -2.287 1 98.5 169 SER A C 1
ATOM 1269 O O . SER A 1 169 ? 7.145 -10.078 -2.896 1 98.5 169 SER A O 1
ATOM 1271 N N . SER A 1 170 ? 6.648 -8.672 -1.322 1 97.56 170 SER A N 1
ATOM 1272 C CA . SER A 1 170 ? 7.988 -8.531 -0.76 1 97.56 170 SER A CA 1
ATOM 1273 C C . SER A 1 170 ? 7.934 -8.094 0.701 1 97.56 170 SER A C 1
ATOM 1275 O O . SER A 1 170 ? 6.891 -7.641 1.18 1 97.56 170 SER A O 1
ATOM 1277 N N . MET A 1 171 ? 9.031 -8.352 1.395 1 97.5 171 MET A N 1
ATOM 1278 C CA . MET A 1 171 ? 9.172 -7.719 2.701 1 97.5 171 MET A CA 1
ATOM 1279 C C . MET A 1 171 ? 8.914 -6.219 2.609 1 97.5 171 MET A C 1
ATOM 1281 O O . MET A 1 171 ? 8.367 -5.621 3.537 1 97.5 171 MET A O 1
ATOM 1285 N N . SER A 1 172 ? 9.18 -5.629 1.494 1 97.19 172 SER A N 1
ATOM 1286 C CA . SER A 1 172 ? 8.992 -4.207 1.229 1 97.19 172 SER A CA 1
ATOM 1287 C C . SER A 1 172 ? 7.508 -3.863 1.107 1 97.19 172 SER A C 1
ATOM 1289 O O . SER A 1 172 ? 7.145 -2.691 0.981 1 97.19 172 SER A O 1
ATOM 1291 N N . GLY A 1 173 ? 6.641 -4.816 1.103 1 98.56 173 GLY A N 1
ATOM 1292 C CA . GLY A 1 173 ? 5.203 -4.602 1.162 1 98.56 173 GLY A CA 1
ATOM 1293 C C . GLY A 1 173 ? 4.656 -4.605 2.576 1 98.56 173 GLY A C 1
ATOM 1294 O O . GLY A 1 173 ? 3.471 -4.348 2.791 1 98.56 173 GLY A O 1
ATOM 1295 N N . ARG A 1 174 ? 5.539 -4.91 3.498 1 98.31 174 ARG A N 1
ATOM 1296 C CA . ARG A 1 174 ? 5.145 -5.016 4.898 1 98.31 174 ARG A CA 1
ATOM 1297 C C . ARG A 1 174 ? 5.859 -3.967 5.746 1 98.31 174 ARG A C 1
ATOM 1299 O O . ARG A 1 174 ? 5.285 -3.434 6.699 1 98.31 174 ARG A O 1
ATOM 1306 N N . ILE A 1 175 ? 7.062 -3.697 5.434 1 98.31 175 ILE A N 1
ATOM 1307 C CA . ILE A 1 175 ? 7.891 -2.738 6.156 1 98.31 175 ILE A CA 1
ATOM 1308 C C . ILE A 1 175 ? 8.523 -1.756 5.172 1 98.31 175 ILE A C 1
ATOM 1310 O O . ILE A 1 175 ? 9.266 -2.158 4.273 1 98.31 175 ILE A O 1
ATOM 1314 N N . GLY A 1 176 ? 8.25 -0.48 5.398 1 97.81 176 GLY A N 1
ATOM 1315 C CA . GLY A 1 176 ? 8.875 0.52 4.551 1 97.81 176 GLY A CA 1
ATOM 1316 C C . GLY A 1 176 ? 10.391 0.46 4.582 1 97.81 176 GLY A C 1
ATOM 1317 O O . GLY A 1 176 ? 10.984 0.242 5.641 1 97.81 176 GLY A O 1
ATOM 1318 N N . ALA A 1 177 ? 10.992 0.677 3.422 1 96.94 177 ALA A N 1
ATOM 1319 C CA . ALA A 1 177 ? 12.445 0.594 3.303 1 96.94 177 ALA A CA 1
ATOM 1320 C C . ALA A 1 177 ? 13.008 1.822 2.594 1 96.94 177 ALA A C 1
ATOM 1322 O O . ALA A 1 177 ? 12.43 2.305 1.619 1 96.94 177 ALA A O 1
ATOM 1323 N N . PRO A 1 178 ? 14.164 2.285 3.082 1 96.62 178 PRO A N 1
ATOM 1324 C CA . PRO A 1 178 ? 14.82 3.371 2.355 1 96.62 178 PRO A CA 1
ATOM 1325 C C . PRO A 1 178 ? 15.328 2.939 0.982 1 96.62 178 PRO A C 1
ATOM 1327 O O . PRO A 1 178 ? 15.461 1.741 0.717 1 96.62 178 PRO A O 1
ATOM 1330 N N . PHE A 1 179 ? 15.492 3.885 0.051 1 95.81 179 PHE A N 1
ATOM 1331 C CA . PHE A 1 179 ? 16.109 3.742 -1.261 1 95.81 179 PHE A CA 1
ATOM 1332 C C . PHE A 1 179 ? 15.164 3.062 -2.238 1 95.81 179 PHE A C 1
ATOM 1334 O O . PHE A 1 179 ? 15.492 2.889 -3.414 1 95.81 179 PHE A O 1
ATOM 1341 N N . THR A 1 180 ? 14.016 2.65 -1.773 1 95.88 180 THR A N 1
ATOM 1342 C CA . THR A 1 180 ? 13.047 1.986 -2.639 1 95.88 180 THR A CA 1
ATOM 1343 C C . THR A 1 180 ? 11.633 2.494 -2.357 1 95.88 180 THR A C 1
ATOM 1345 O O . THR A 1 180 ? 10.688 1.706 -2.279 1 95.88 180 THR A O 1
ATOM 1348 N N . THR A 1 181 ? 11.438 3.73 -2.148 1 97.25 181 THR A N 1
ATOM 1349 C CA . THR A 1 181 ? 10.18 4.336 -1.727 1 97.25 181 THR A CA 1
ATOM 1350 C C . THR A 1 181 ? 9.062 3.996 -2.709 1 97.25 181 THR A C 1
ATOM 1352 O O . THR A 1 181 ? 7.973 3.588 -2.301 1 97.25 181 THR A O 1
ATOM 1355 N N . SER A 1 182 ? 9.344 4.141 -4.031 1 97.44 182 SER A N 1
ATOM 1356 C CA . SER A 1 182 ? 8.344 3.865 -5.059 1 97.44 182 SER A CA 1
ATOM 1357 C C . SER A 1 182 ? 7.977 2.387 -5.09 1 97.44 182 SER A C 1
ATOM 1359 O O . SER A 1 182 ? 6.805 2.035 -5.234 1 97.44 182 SER A O 1
ATOM 1361 N N . TYR A 1 183 ? 8.977 1.541 -4.984 1 96.81 183 TYR A N 1
ATOM 1362 C CA . TYR A 1 183 ? 8.766 0.097 -4.957 1 96.81 183 TYR A CA 1
ATOM 1363 C C . TYR A 1 183 ? 7.938 -0.309 -3.744 1 96.81 183 TYR A C 1
ATOM 1365 O O . TYR A 1 183 ? 6.98 -1.077 -3.869 1 96.81 183 TYR A O 1
ATOM 1373 N N . CYS A 1 184 ? 8.281 0.231 -2.58 1 98.31 184 CYS A N 1
ATOM 1374 C CA . CYS A 1 184 ? 7.535 -0.059 -1.361 1 98.31 184 CYS A CA 1
ATOM 1375 C C . CYS A 1 184 ? 6.07 0.338 -1.51 1 98.31 184 CYS A C 1
ATOM 1377 O O . CYS A 1 184 ? 5.176 -0.422 -1.136 1 98.31 184 CYS A O 1
ATOM 1379 N N . ALA A 1 185 ? 5.84 1.507 -2.061 1 98.75 185 ALA A N 1
ATOM 1380 C CA . ALA A 1 185 ? 4.465 1.955 -2.258 1 98.75 185 ALA A CA 1
ATOM 1381 C C . ALA A 1 185 ? 3.664 0.935 -3.064 1 98.75 185 ALA A C 1
ATOM 1383 O O . ALA A 1 185 ? 2.541 0.586 -2.697 1 98.75 185 ALA A O 1
ATOM 1384 N N . SER A 1 186 ? 4.223 0.454 -4.133 1 98.56 186 SER A N 1
ATOM 1385 C CA . SER A 1 186 ? 3.516 -0.479 -5.004 1 98.56 186 SER A CA 1
ATOM 1386 C C . SER A 1 186 ? 3.268 -1.812 -4.305 1 98.56 186 SER A C 1
ATOM 1388 O O . SER A 1 186 ? 2.189 -2.393 -4.43 1 98.56 186 SER A O 1
ATOM 1390 N N . LYS A 1 187 ? 4.277 -2.301 -3.57 1 98.69 187 LYS A N 1
ATOM 1391 C CA . LYS A 1 187 ? 4.129 -3.584 -2.891 1 98.69 187 LYS A CA 1
ATOM 1392 C C . LYS A 1 187 ? 3.15 -3.477 -1.723 1 98.69 187 LYS A C 1
ATOM 1394 O O . LYS A 1 187 ? 2.402 -4.414 -1.442 1 98.69 187 LYS A O 1
ATOM 1399 N N . PHE A 1 188 ? 3.125 -2.32 -1.068 1 98.88 188 PHE A N 1
ATOM 1400 C CA . PHE A 1 188 ? 2.1 -2.08 -0.059 1 98.88 188 PHE A CA 1
ATOM 1401 C C . PHE A 1 188 ? 0.713 -2.064 -0.69 1 98.88 188 PHE A C 1
ATOM 1403 O O . PHE A 1 188 ? -0.238 -2.607 -0.124 1 98.88 188 PHE A O 1
ATOM 1410 N N . ALA A 1 189 ? 0.648 -1.437 -1.79 1 98.88 189 ALA A N 1
ATOM 1411 C CA . ALA A 1 189 ? -0.643 -1.397 -2.473 1 98.88 189 ALA A CA 1
ATOM 1412 C C . ALA A 1 189 ? -1.148 -2.807 -2.771 1 98.88 189 ALA A C 1
ATOM 1414 O O . ALA A 1 189 ? -2.338 -3.09 -2.619 1 98.88 189 ALA A O 1
ATOM 1415 N N . LEU A 1 190 ? -0.242 -3.689 -3.176 1 98.81 190 LEU A N 1
ATOM 1416 C CA . LEU A 1 190 ? -0.604 -5.086 -3.398 1 98.81 190 LEU A CA 1
ATOM 1417 C C . LEU A 1 190 ? -1.178 -5.707 -2.131 1 98.81 190 LEU A C 1
ATOM 1419 O O . LEU A 1 190 ? -2.223 -6.359 -2.172 1 98.81 190 LEU A O 1
ATOM 1423 N N . GLU A 1 191 ? -0.458 -5.484 -1.062 1 98.75 191 GLU A N 1
ATOM 1424 C CA . GLU A 1 191 ? -0.882 -6.043 0.219 1 98.75 191 GLU A CA 1
ATOM 1425 C C . GLU A 1 191 ? -2.287 -5.574 0.587 1 98.75 191 GLU A C 1
ATOM 1427 O O . GLU A 1 191 ? -3.115 -6.367 1.033 1 98.75 191 GLU A O 1
ATOM 1432 N N . GLY A 1 192 ? -2.473 -4.324 0.455 1 98.69 192 GLY A N 1
ATOM 1433 C CA . GLY A 1 192 ? -3.768 -3.764 0.801 1 98.69 192 GLY A CA 1
ATOM 1434 C C . GLY A 1 192 ? -4.898 -4.293 -0.063 1 98.69 192 GLY A C 1
ATOM 1435 O O . GLY A 1 192 ? -5.941 -4.703 0.452 1 98.69 192 GLY A O 1
ATOM 1436 N N . PHE A 1 193 ? -4.723 -4.344 -1.354 1 98.81 193 PHE A N 1
ATOM 1437 C CA . PHE A 1 193 ? -5.762 -4.75 -2.295 1 98.81 193 PHE A CA 1
ATOM 1438 C C . PHE A 1 193 ? -6.09 -6.23 -2.139 1 98.81 193 PHE A C 1
ATOM 1440 O O . PHE A 1 193 ? -7.25 -6.598 -1.958 1 98.81 193 PHE A O 1
ATOM 1447 N N . TYR A 1 194 ? -5.117 -7.016 -2.117 1 98.88 194 TYR A N 1
ATOM 1448 C CA . TYR A 1 194 ? -5.359 -8.445 -2.238 1 98.88 194 TYR A CA 1
ATOM 1449 C C . TYR A 1 194 ? -5.723 -9.055 -0.889 1 98.88 194 TYR A C 1
ATOM 1451 O O . TYR A 1 194 ? -6.453 -10.047 -0.824 1 98.88 194 TYR A O 1
ATOM 1459 N N . SER A 1 195 ? -5.168 -8.5 0.206 1 98.19 195 SER A N 1
ATOM 1460 C CA . SER A 1 195 ? -5.684 -8.953 1.494 1 98.19 195 SER A CA 1
ATOM 1461 C C . SER A 1 195 ? -7.156 -8.586 1.659 1 98.19 195 SER A C 1
ATOM 1463 O O . SER A 1 195 ? -7.926 -9.344 2.254 1 98.19 195 SER A O 1
ATOM 1465 N N . SER A 1 196 ? -7.574 -7.41 1.161 1 98.19 196 SER A N 1
ATOM 1466 C CA . SER A 1 196 ? -8.977 -7.012 1.179 1 98.19 196 SER A CA 1
ATOM 1467 C C . SER A 1 196 ? -9.828 -7.934 0.305 1 98.19 196 SER A C 1
ATOM 1469 O O . SER A 1 196 ? -10.914 -8.344 0.703 1 98.19 196 SER A O 1
ATOM 1471 N N . LEU A 1 197 ? -9.297 -8.227 -0.825 1 98.38 197 LEU A N 1
ATOM 1472 C CA . LEU A 1 197 ? -10.008 -9.102 -1.754 1 98.38 197 LEU A CA 1
ATOM 1473 C C . LEU A 1 197 ? -10.211 -10.484 -1.145 1 98.38 197 LEU A C 1
ATOM 1475 O O . LEU A 1 197 ? -11.289 -11.078 -1.285 1 98.38 197 LEU A O 1
ATOM 1479 N N . ARG A 1 198 ? -9.211 -11.008 -0.509 1 97.69 198 ARG A N 1
ATOM 1480 C CA . ARG A 1 198 ? -9.312 -12.297 0.168 1 97.69 198 ARG A CA 1
ATOM 1481 C C . ARG A 1 198 ? -10.453 -12.297 1.178 1 97.69 198 ARG A C 1
ATOM 1483 O O . ARG A 1 198 ? -11.203 -13.273 1.28 1 97.69 198 ARG A O 1
ATOM 1490 N N . ARG A 1 199 ? -10.555 -11.25 1.904 1 96.38 199 ARG A N 1
ATOM 1491 C CA . ARG A 1 199 ? -11.625 -11.133 2.889 1 96.38 199 ARG A CA 1
ATOM 1492 C C . ARG A 1 199 ? -12.992 -11.094 2.211 1 96.38 199 ARG A C 1
ATOM 1494 O O . ARG A 1 199 ? -13.969 -11.625 2.742 1 96.38 199 ARG A O 1
ATOM 1501 N N . GLU A 1 200 ? -13.062 -10.453 1.1 1 96.44 200 GLU A N 1
ATOM 1502 C CA . GLU A 1 200 ? -14.312 -10.438 0.351 1 96.44 200 GLU A CA 1
ATOM 1503 C C . GLU A 1 200 ? -14.711 -11.844 -0.087 1 96.44 200 GLU A C 1
ATOM 1505 O O . GLU A 1 200 ? -15.883 -12.219 0.014 1 96.44 200 GLU A O 1
ATOM 1510 N N . PHE A 1 201 ? -13.727 -12.547 -0.601 1 96.25 201 PHE A N 1
ATOM 1511 C CA . PHE A 1 201 ? -14.008 -13.93 -0.992 1 96.25 201 PHE A CA 1
ATOM 1512 C C . PHE A 1 201 ? -14.539 -14.727 0.19 1 96.25 201 PHE A C 1
ATOM 1514 O O . PHE A 1 201 ? -15.5 -15.492 0.047 1 96.25 201 PHE A O 1
ATOM 1521 N N . ALA A 1 202 ? -13.922 -14.531 1.307 1 93.5 202 ALA A N 1
ATOM 1522 C CA . ALA A 1 202 ? -14.344 -15.25 2.512 1 93.5 202 ALA A CA 1
ATOM 1523 C C . ALA A 1 202 ? -15.773 -14.891 2.893 1 93.5 202 ALA A C 1
ATOM 1525 O O . ALA A 1 202 ? -16.578 -15.766 3.23 1 93.5 202 ALA A O 1
ATOM 1526 N N . LEU A 1 203 ? -16.109 -13.68 2.838 1 92.44 203 LEU A N 1
ATOM 1527 C CA . LEU A 1 203 ? -17.438 -13.203 3.211 1 92.44 203 LEU A CA 1
ATOM 1528 C C . LEU A 1 203 ? -18.5 -13.742 2.25 1 92.44 203 LEU A C 1
ATOM 1530 O O . LEU A 1 203 ? -19.672 -13.883 2.621 1 92.44 203 LEU A O 1
ATOM 1534 N N . GLN A 1 204 ? -18.047 -14 1.042 1 93.12 204 GLN A N 1
ATOM 1535 C CA . GLN A 1 204 ? -18.969 -14.523 0.03 1 93.12 204 GLN A CA 1
ATOM 1536 C C . GLN A 1 204 ? -19 -16.047 0.052 1 93.12 204 GLN A C 1
ATOM 1538 O O . GLN A 1 204 ? -19.594 -16.672 -0.824 1 93.12 204 GLN A O 1
ATOM 1543 N N . ASN A 1 205 ? -18.281 -16.656 0.961 1 92.88 205 ASN A N 1
ATOM 1544 C CA . ASN A 1 205 ? -18.141 -18.109 1.047 1 92.88 205 ASN A CA 1
ATOM 1545 C C . ASN A 1 205 ? -17.625 -18.703 -0.261 1 92.88 205 ASN A C 1
ATOM 1547 O O . ASN A 1 205 ? -18.109 -19.734 -0.706 1 92.88 205 ASN A O 1
ATOM 1551 N N . SER A 1 206 ? -16.859 -17.906 -0.882 1 93.94 206 SER A N 1
ATOM 1552 C CA . SER A 1 206 ? -16.188 -18.359 -2.096 1 93.94 206 SER A CA 1
ATOM 1553 C C . SER A 1 206 ? -14.969 -19.219 -1.766 1 93.94 206 SER A C 1
ATOM 1555 O O . SER A 1 206 ? -14.258 -18.938 -0.796 1 93.94 206 SER A O 1
ATOM 1557 N N . ASN A 1 207 ? -14.711 -20.234 -2.596 1 95.25 207 ASN A N 1
ATOM 1558 C CA . ASN A 1 207 ? -13.531 -21.078 -2.408 1 95.25 207 ASN A CA 1
AT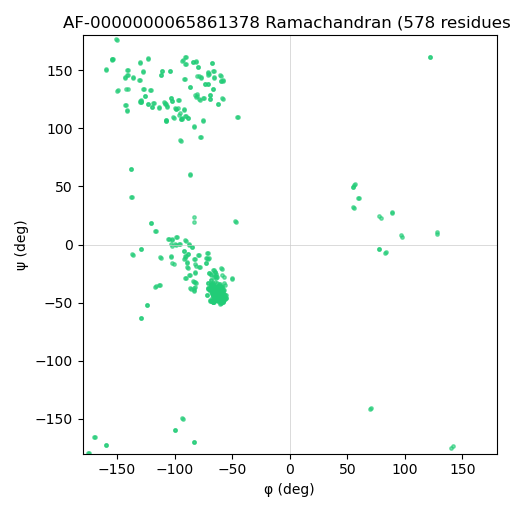OM 1559 C C . ASN A 1 207 ? -12.312 -20.5 -3.117 1 95.25 207 ASN A C 1
ATOM 1561 O O . ASN A 1 207 ? -11.234 -21.094 -3.088 1 95.25 207 ASN A O 1
ATOM 1565 N N . MET A 1 208 ? -12.539 -19.391 -3.74 1 97.56 208 MET A N 1
ATOM 1566 C CA . MET A 1 208 ? -11.383 -18.703 -4.312 1 97.56 208 MET A CA 1
ATOM 1567 C C . MET A 1 208 ? -10.375 -18.328 -3.229 1 97.56 208 MET A C 1
ATOM 1569 O O . MET A 1 208 ? -10.75 -18.078 -2.084 1 97.56 208 MET A O 1
ATOM 1573 N N . SER A 1 209 ? -9.133 -18.391 -3.625 1 98.12 209 SER A N 1
ATOM 1574 C CA . SER A 1 209 ? -8.094 -18.078 -2.652 1 98.12 209 SER A CA 1
ATOM 1575 C C . SER A 1 209 ? -7.137 -17.016 -3.188 1 98.12 209 SER A C 1
ATOM 1577 O O . SER A 1 209 ? -7.008 -16.844 -4.402 1 98.12 209 SER A O 1
ATOM 1579 N N . VAL A 1 210 ? -6.641 -16.266 -2.312 1 98.75 210 VAL A N 1
ATOM 1580 C CA . VAL A 1 210 ? -5.547 -15.336 -2.568 1 98.75 210 VAL A CA 1
ATOM 1581 C C . VAL A 1 210 ? -4.355 -15.68 -1.678 1 98.75 210 VAL A C 1
ATOM 1583 O O . VAL A 1 210 ? -4.473 -15.695 -0.45 1 98.75 210 VAL A O 1
ATOM 1586 N N . THR A 1 211 ? -3.266 -16.016 -2.305 1 98.69 211 THR A N 1
ATOM 1587 C CA . THR A 1 211 ? -2.008 -16.234 -1.598 1 98.69 211 THR A CA 1
ATOM 1588 C C . THR A 1 211 ? -1.04 -15.078 -1.849 1 98.69 211 THR A C 1
ATOM 1590 O O . THR A 1 211 ? -0.705 -14.781 -2.996 1 98.69 211 THR A O 1
ATOM 1593 N N . VAL A 1 212 ? -0.671 -14.414 -0.828 1 98.75 212 VAL A N 1
ATOM 1594 C CA . VAL A 1 212 ? 0.339 -13.367 -0.934 1 98.75 212 VAL A CA 1
ATOM 1595 C C . VAL A 1 212 ? 1.695 -13.914 -0.488 1 98.75 212 VAL A C 1
ATOM 1597 O O . VAL A 1 212 ? 1.854 -14.328 0.661 1 98.75 212 VAL A O 1
ATOM 1600 N N . ALA A 1 213 ? 2.639 -13.945 -1.387 1 98.75 213 ALA A N 1
ATOM 1601 C CA . ALA A 1 213 ? 3.994 -14.391 -1.084 1 98.75 213 ALA A CA 1
ATOM 1602 C C . ALA A 1 213 ? 4.895 -13.219 -0.72 1 98.75 213 ALA A C 1
ATOM 1604 O O . ALA A 1 213 ? 5.254 -12.406 -1.582 1 98.75 213 ALA A O 1
ATOM 1605 N N . VAL A 1 214 ? 5.23 -13.117 0.503 1 98.69 214 VAL A N 1
ATOM 1606 C CA . VAL A 1 214 ? 6.125 -12.078 1 1 98.69 214 VAL A CA 1
ATOM 1607 C C . VAL A 1 214 ? 7.57 -12.562 0.945 1 98.69 214 VAL A C 1
ATOM 1609 O O . VAL A 1 214 ? 7.988 -13.383 1.772 1 98.69 214 VAL A O 1
ATOM 1612 N N . LEU A 1 215 ? 8.336 -11.977 0.058 1 98.44 215 LEU A N 1
ATOM 1613 C CA . LEU A 1 215 ? 9.664 -12.516 -0.235 1 98.44 215 LEU A CA 1
ATOM 1614 C C . LEU A 1 215 ? 10.758 -11.586 0.273 1 98.44 215 LEU A C 1
ATOM 1616 O O . LEU A 1 215 ? 10.555 -10.375 0.348 1 98.44 215 LEU A O 1
ATOM 1620 N N . GLY A 1 216 ? 11.859 -12.188 0.64 1 96.94 216 GLY A N 1
ATOM 1621 C CA . GLY A 1 216 ? 13.094 -11.461 0.884 1 96.94 216 GLY A CA 1
ATOM 1622 C C . GLY A 1 216 ? 13.992 -11.375 -0.336 1 96.94 216 GLY A C 1
ATOM 1623 O O . GLY A 1 216 ? 13.508 -11.258 -1.463 1 96.94 216 GLY A O 1
ATOM 1624 N N . TYR A 1 217 ? 15.266 -11.312 -0.133 1 96.19 217 TYR A N 1
ATOM 1625 C CA . TYR A 1 217 ? 16.266 -11.234 -1.198 1 96.19 217 TYR A CA 1
ATOM 1626 C C . TYR A 1 217 ? 16.453 -12.594 -1.867 1 96.19 217 TYR A C 1
ATOM 1628 O O . TYR A 1 217 ? 16.969 -13.523 -1.255 1 96.19 217 TYR A O 1
ATOM 1636 N N . ILE A 1 218 ? 15.945 -12.719 -3.068 1 97.19 218 ILE A N 1
ATOM 1637 C CA . ILE A 1 218 ? 16 -13.961 -3.832 1 97.19 218 ILE A CA 1
ATOM 1638 C C . ILE A 1 218 ? 17.062 -13.852 -4.918 1 97.19 218 ILE A C 1
ATOM 1640 O O . ILE A 1 218 ? 17.25 -12.781 -5.516 1 97.19 218 ILE A O 1
ATOM 1644 N N . ASP A 1 219 ? 17.688 -14.93 -5.289 1 95.94 219 ASP A N 1
ATOM 1645 C CA . ASP A 1 219 ? 18.859 -14.93 -6.168 1 95.94 219 ASP A CA 1
ATOM 1646 C C . ASP A 1 219 ? 18.438 -14.953 -7.637 1 95.94 219 ASP A C 1
ATOM 1648 O O . ASP A 1 219 ? 18.797 -15.867 -8.375 1 95.94 219 ASP A O 1
ATOM 1652 N N . THR A 1 220 ? 17.734 -13.969 -8.062 1 95 220 THR A N 1
ATOM 1653 C CA . THR A 1 220 ? 17.484 -13.766 -9.484 1 95 220 THR A CA 1
ATOM 1654 C C . THR A 1 220 ? 18.547 -12.867 -10.102 1 95 220 THR A C 1
ATOM 1656 O O . THR A 1 220 ? 19.156 -12.055 -9.406 1 95 220 THR A O 1
ATOM 1659 N N . GLU A 1 221 ? 18.734 -13 -11.367 1 92 221 GLU A N 1
ATOM 1660 C CA . GLU A 1 221 ? 19.734 -12.188 -12.047 1 92 221 GLU A CA 1
ATOM 1661 C C . GLU A 1 221 ? 19.453 -10.695 -11.859 1 92 221 GLU A C 1
ATOM 1663 O O . GLU A 1 221 ? 20.375 -9.922 -11.562 1 92 221 GLU A O 1
ATOM 1668 N N . ASN A 1 222 ? 18.234 -10.336 -12.008 1 88.56 222 ASN A N 1
ATOM 1669 C CA . ASN A 1 222 ? 17.859 -8.938 -11.875 1 88.56 222 ASN A CA 1
ATOM 1670 C C . ASN A 1 222 ? 18.109 -8.414 -10.461 1 88.56 222 ASN A C 1
ATOM 1672 O O . ASN A 1 222 ? 18.656 -7.328 -10.281 1 88.56 222 ASN A O 1
ATOM 1676 N N . ALA A 1 223 ? 17.719 -9.156 -9.477 1 90.31 223 ALA A N 1
ATOM 1677 C CA . ALA A 1 223 ? 17.875 -8.727 -8.086 1 90.31 223 ALA A CA 1
ATOM 1678 C C . ALA A 1 223 ? 19.359 -8.625 -7.707 1 90.31 223 ALA A C 1
ATOM 1680 O O . ALA A 1 223 ? 19.781 -7.652 -7.07 1 90.31 223 ALA A O 1
ATOM 1681 N N . VAL A 1 224 ? 20.109 -9.578 -8.086 1 91.94 224 VAL A N 1
ATOM 1682 C CA . VAL A 1 224 ? 21.531 -9.602 -7.758 1 91.94 224 VAL A CA 1
ATOM 1683 C C . VAL A 1 224 ? 22.219 -8.414 -8.414 1 91.94 224 VAL A C 1
ATOM 1685 O O . VAL A 1 224 ? 23.062 -7.75 -7.793 1 91.94 224 VAL A O 1
ATOM 1688 N N . LYS A 1 225 ? 21.891 -8.109 -9.586 1 89.19 225 LYS A N 1
ATOM 1689 C CA . LYS A 1 225 ? 22.484 -6.984 -10.305 1 89.19 225 LYS A CA 1
ATOM 1690 C C . LYS A 1 225 ? 22.109 -5.656 -9.664 1 89.19 225 LYS A C 1
ATOM 1692 O O . LYS A 1 225 ? 22.938 -4.754 -9.539 1 89.19 225 LYS A O 1
ATOM 1697 N N . LYS A 1 226 ? 20.922 -5.543 -9.195 1 86.25 226 LYS A N 1
ATOM 1698 C CA . LYS A 1 226 ? 20.391 -4.273 -8.711 1 86.25 226 LYS A CA 1
ATOM 1699 C C . LYS A 1 226 ? 20.828 -4 -7.277 1 86.25 226 LYS A C 1
ATOM 1701 O O . LYS A 1 226 ? 21.141 -2.861 -6.926 1 86.25 226 LYS A O 1
ATOM 1706 N N . VAL A 1 227 ? 20.891 -5.082 -6.461 1 88.25 227 VAL A N 1
ATOM 1707 C CA . VAL A 1 227 ? 21.047 -4.766 -5.043 1 88.25 227 VAL A CA 1
ATOM 1708 C C . VAL A 1 227 ? 22.203 -5.555 -4.461 1 88.25 227 VAL A C 1
ATOM 1710 O O . VAL A 1 227 ? 22.625 -5.32 -3.32 1 88.25 227 VAL A O 1
ATOM 1713 N N . GLY A 1 228 ? 22.797 -6.391 -5.184 1 89.44 228 GLY A N 1
ATOM 1714 C CA . GLY A 1 228 ? 23.781 -7.332 -4.668 1 89.44 228 GLY A CA 1
ATOM 1715 C C . GLY A 1 228 ? 24.938 -6.66 -3.947 1 89.44 228 GLY A C 1
ATOM 1716 O O . GLY A 1 228 ? 25.422 -7.164 -2.93 1 89.44 228 GLY A O 1
ATOM 1717 N N . ASN A 1 229 ? 25.328 -5.543 -4.398 1 91.5 229 ASN A N 1
ATOM 1718 C CA . ASN A 1 229 ? 26.453 -4.852 -3.777 1 91.5 229 ASN A CA 1
ATOM 1719 C C . ASN A 1 229 ? 25.984 -3.775 -2.805 1 91.5 229 ASN A C 1
ATOM 1721 O O . ASN A 1 229 ? 26.797 -3.055 -2.227 1 91.5 229 ASN A O 1
ATOM 1725 N N . LYS A 1 230 ? 24.766 -3.703 -2.578 1 94.25 230 LYS A N 1
ATOM 1726 C CA . LYS A 1 230 ? 24.219 -2.619 -1.775 1 94.25 230 LYS A CA 1
ATOM 1727 C C . LYS A 1 230 ? 23.672 -3.139 -0.447 1 94.25 230 LYS A C 1
ATOM 1729 O O . LYS A 1 230 ? 23.328 -2.354 0.441 1 94.25 230 LYS A O 1
ATOM 1734 N N . VAL A 1 231 ? 23.594 -4.402 -0.373 1 92.94 231 VAL A N 1
ATOM 1735 C CA . VAL A 1 231 ? 23.125 -5.023 0.861 1 92.94 231 VAL A CA 1
ATOM 1736 C C . VAL A 1 231 ? 24.094 -6.125 1.29 1 92.94 231 VAL A C 1
ATOM 1738 O O . VAL A 1 231 ? 24.766 -6.727 0.453 1 92.94 231 VAL A O 1
ATOM 1741 N N . SER A 1 232 ? 24.062 -6.43 2.586 1 92.56 232 SER A N 1
ATOM 1742 C CA . SER A 1 232 ? 24.984 -7.43 3.123 1 92.56 232 SER A CA 1
ATOM 1743 C C . SER A 1 232 ? 24.312 -8.781 3.279 1 92.56 232 SER A C 1
ATOM 1745 O O . SER A 1 232 ? 24.953 -9.773 3.617 1 92.56 232 SER A O 1
ATOM 1747 N N . MET A 1 233 ? 23.094 -8.914 2.947 1 91.31 233 MET A N 1
ATOM 1748 C CA . MET A 1 233 ? 22.344 -10.172 3.061 1 91.31 233 MET A CA 1
ATOM 1749 C C . MET A 1 233 ? 22.672 -11.102 1.896 1 91.31 233 MET A C 1
ATOM 1751 O O . MET A 1 233 ? 22.984 -10.641 0.799 1 91.31 233 MET A O 1
ATOM 1755 N N . SER A 1 234 ? 22.516 -12.383 2.219 1 93 234 SER A N 1
ATOM 1756 C CA . SER A 1 234 ? 22.656 -13.367 1.155 1 93 234 SER A CA 1
ATOM 1757 C C . SER A 1 234 ? 21.328 -13.68 0.496 1 93 234 SER A C 1
ATOM 1759 O O . SER A 1 234 ? 20.297 -13.766 1.174 1 93 234 SER A O 1
ATOM 1761 N N . ALA A 1 235 ? 21.391 -13.875 -0.788 1 95.56 235 ALA A N 1
ATOM 1762 C CA . ALA A 1 235 ? 20.172 -14.188 -1.534 1 95.56 235 ALA A CA 1
ATOM 1763 C C . ALA A 1 235 ? 19.766 -15.648 -1.337 1 95.56 235 ALA A C 1
ATOM 1765 O O . ALA A 1 235 ? 20.625 -16.531 -1.262 1 95.56 235 ALA A O 1
ATOM 1766 N N . SER A 1 236 ? 18.484 -15.906 -1.275 1 96.94 236 SER A N 1
ATOM 1767 C CA . SER A 1 236 ? 17.938 -17.266 -1.196 1 96.94 236 SER A CA 1
ATOM 1768 C C . SER A 1 236 ? 17.656 -17.828 -2.584 1 96.94 236 SER A C 1
ATOM 1770 O O . SER A 1 236 ? 17.484 -17.078 -3.547 1 96.94 236 SER A O 1
ATOM 1772 N N . SER A 1 237 ? 17.531 -19.125 -2.65 1 96.81 237 SER A N 1
ATOM 1773 C CA . SER A 1 237 ? 17.391 -19.844 -3.916 1 96.81 237 SER A CA 1
ATOM 1774 C C . SER A 1 237 ? 16.031 -19.547 -4.559 1 96.81 237 SER A C 1
ATOM 1776 O O . SER A 1 237 ? 14.992 -19.688 -3.914 1 96.81 237 SER A O 1
ATOM 1778 N N . LYS A 1 238 ? 16.078 -19.141 -5.887 1 97.88 238 LYS A N 1
ATOM 1779 C CA . LYS A 1 238 ? 14.836 -18.906 -6.609 1 97.88 238 LYS A CA 1
ATOM 1780 C C . LYS A 1 238 ? 14.078 -20.203 -6.836 1 97.88 238 LYS A C 1
ATOM 1782 O O . LYS A 1 238 ? 12.844 -20.219 -6.859 1 97.88 238 LYS A O 1
ATOM 1787 N N . GLU A 1 239 ? 14.789 -21.375 -6.977 1 97.94 239 GLU A N 1
ATOM 1788 C CA . GLU A 1 239 ? 14.148 -22.688 -7.145 1 97.94 239 GLU A CA 1
ATOM 1789 C C . GLU A 1 239 ? 13.352 -23.062 -5.902 1 97.94 239 GLU A C 1
ATOM 1791 O O . GLU A 1 239 ? 12.195 -23.484 -6.008 1 97.94 239 GLU A O 1
ATOM 1796 N N . ASP A 1 240 ? 14.016 -22.875 -4.75 1 97.94 240 ASP A N 1
ATOM 1797 C CA . ASP A 1 240 ? 13.336 -23.188 -3.496 1 97.94 240 ASP A CA 1
ATOM 1798 C C . ASP A 1 240 ? 12.156 -22.25 -3.258 1 97.94 240 ASP A C 1
ATOM 1800 O O . ASP A 1 240 ? 11.102 -22.672 -2.775 1 97.94 240 ASP A O 1
ATOM 1804 N N . CYS A 1 241 ? 12.383 -21.047 -3.582 1 98.31 241 CYS A N 1
ATOM 1805 C CA . CYS A 1 241 ? 11.312 -20.062 -3.467 1 98.31 241 CYS A CA 1
ATOM 1806 C C . CYS A 1 241 ? 10.102 -20.484 -4.297 1 98.31 241 CYS A C 1
ATOM 1808 O O . CYS A 1 241 ? 8.969 -20.469 -3.807 1 98.31 241 CYS A O 1
ATOM 1810 N N . ALA A 1 242 ? 10.32 -20.844 -5.535 1 98.69 242 ALA A N 1
ATOM 1811 C CA . ALA A 1 242 ? 9.25 -21.25 -6.445 1 98.69 242 ALA A CA 1
ATOM 1812 C C . ALA A 1 242 ? 8.492 -22.453 -5.895 1 98.69 242 ALA A C 1
ATOM 1814 O O . ALA A 1 242 ? 7.258 -22.5 -5.957 1 98.69 242 ALA A O 1
ATOM 1815 N N . ARG A 1 243 ? 9.219 -23.406 -5.352 1 97.81 243 ARG A N 1
ATOM 1816 C CA . ARG A 1 243 ? 8.594 -24.594 -4.781 1 97.81 243 ARG A CA 1
ATOM 1817 C C . ARG A 1 243 ? 7.668 -24.219 -3.627 1 97.81 243 ARG A C 1
ATOM 1819 O O . ARG A 1 243 ? 6.551 -24.734 -3.535 1 97.81 243 ARG A O 1
ATOM 1826 N N . GLU A 1 244 ? 8.133 -23.312 -2.783 1 97.94 244 GLU A N 1
ATOM 1827 C CA . GLU A 1 244 ? 7.336 -22.891 -1.636 1 97.94 244 GLU A CA 1
ATOM 1828 C C . GLU A 1 244 ? 6.113 -22.094 -2.076 1 97.94 244 GLU A C 1
ATOM 1830 O O . GLU A 1 244 ? 5.035 -22.234 -1.492 1 97.94 244 GLU A O 1
ATOM 1835 N N . VAL A 1 245 ? 6.281 -21.312 -3.092 1 98.56 245 VAL A N 1
ATOM 1836 C CA . VAL A 1 245 ? 5.18 -20.484 -3.594 1 98.56 245 VAL A CA 1
ATOM 1837 C C . VAL A 1 245 ? 4.094 -21.391 -4.176 1 98.56 245 VAL A C 1
ATOM 1839 O O . VAL A 1 245 ? 2.91 -21.234 -3.873 1 98.56 245 VAL A O 1
ATOM 1842 N N . VAL A 1 246 ? 4.484 -22.359 -5.008 1 98.56 246 VAL A N 1
ATOM 1843 C CA . VAL A 1 246 ? 3.523 -23.266 -5.645 1 98.56 246 VAL A CA 1
ATOM 1844 C C . VAL A 1 246 ? 2.812 -24.094 -4.578 1 98.56 246 VAL A C 1
ATOM 1846 O O . VAL A 1 246 ? 1.593 -24.266 -4.633 1 98.56 246 VAL A O 1
ATOM 1849 N N . LYS A 1 247 ? 3.562 -24.547 -3.611 1 97.69 247 LYS A N 1
ATOM 1850 C CA . LYS A 1 247 ? 2.967 -25.312 -2.516 1 97.69 247 LYS A CA 1
ATOM 1851 C C . LYS A 1 247 ? 1.915 -24.484 -1.783 1 97.69 247 LYS A C 1
ATOM 1853 O O . LYS A 1 247 ? 0.811 -24.969 -1.519 1 97.69 247 LYS A O 1
ATOM 1858 N N . ALA A 1 248 ? 2.277 -23.266 -1.443 1 97.75 248 ALA A N 1
ATOM 1859 C CA . ALA A 1 248 ? 1.351 -22.375 -0.741 1 97.75 248 ALA A CA 1
ATOM 1860 C C . ALA A 1 248 ? 0.096 -22.125 -1.572 1 97.75 248 ALA A C 1
ATOM 1862 O O . ALA A 1 248 ? -1.013 -22.078 -1.035 1 97.75 248 ALA A O 1
ATOM 1863 N N . ALA A 1 249 ? 0.284 -21.969 -2.859 1 97.94 249 ALA A N 1
ATOM 1864 C CA . ALA A 1 249 ? -0.836 -21.719 -3.764 1 97.94 249 ALA A CA 1
ATOM 1865 C C . ALA A 1 249 ? -1.782 -22.922 -3.803 1 97.94 249 ALA A C 1
ATOM 1867 O O . ALA A 1 249 ? -3 -22.766 -3.688 1 97.94 249 ALA A O 1
ATOM 1868 N N . VAL A 1 250 ? -1.223 -24.078 -3.963 1 97.44 250 VAL A N 1
ATOM 1869 C CA . VAL A 1 250 ? -2.006 -25.312 -4.098 1 97.44 250 VAL A CA 1
ATOM 1870 C C . VAL A 1 250 ? -2.752 -25.594 -2.799 1 97.44 250 VAL A C 1
ATOM 1872 O O . VAL A 1 250 ? -3.895 -26.062 -2.818 1 97.44 250 VAL A O 1
ATOM 1875 N N . LEU A 1 251 ? -2.113 -25.266 -1.687 1 96.69 251 LEU A N 1
ATOM 1876 C CA . LEU A 1 251 ? -2.723 -25.5 -0.383 1 96.69 251 LEU A CA 1
ATOM 1877 C C . LEU A 1 251 ? -3.633 -24.344 0.009 1 96.69 251 LEU A C 1
ATOM 1879 O O . LEU A 1 251 ? -4.219 -24.344 1.093 1 96.69 251 LEU A O 1
ATOM 1883 N N . LYS A 1 252 ? -3.711 -23.328 -0.808 1 96.81 252 LYS A N 1
ATOM 1884 C CA . LYS A 1 252 ? -4.566 -22.156 -0.618 1 96.81 252 LYS A CA 1
ATOM 1885 C C . LYS A 1 252 ? -4.227 -21.438 0.685 1 96.81 252 LYS A C 1
ATOM 1887 O O . LYS A 1 252 ? -5.125 -21.031 1.431 1 96.81 252 LYS A O 1
ATOM 1892 N N . GLN A 1 253 ? -2.939 -21.375 0.946 1 96.38 253 GLN A N 1
ATOM 1893 C CA . GLN A 1 253 ? -2.479 -20.609 2.104 1 96.38 253 GLN A CA 1
ATOM 1894 C C . GLN A 1 253 ? -2.588 -19.109 1.857 1 96.38 253 GLN A C 1
ATOM 1896 O O . GLN A 1 253 ? -2.23 -18.625 0.782 1 96.38 253 GLN A O 1
ATOM 1901 N N . PRO A 1 254 ? -3.045 -18.391 2.861 1 97 254 PRO A N 1
ATOM 1902 C CA . PRO A 1 254 ? -3.244 -16.953 2.641 1 97 254 PRO A CA 1
ATOM 1903 C C . PRO A 1 254 ? -1.932 -16.188 2.459 1 97 254 PRO A C 1
ATOM 1905 O O . PRO A 1 254 ? -1.881 -15.203 1.723 1 97 254 PRO A O 1
ATOM 1908 N N . GLU A 1 255 ? -0.894 -16.656 3.188 1 97.38 255 GLU A N 1
ATOM 1909 C CA . GLU A 1 255 ? 0.393 -15.969 3.111 1 97.38 255 GLU A CA 1
ATOM 1910 C C . GLU A 1 255 ? 1.548 -16.969 3.098 1 97.38 255 GLU A C 1
ATOM 1912 O O . GLU A 1 255 ? 1.468 -18.031 3.721 1 97.38 255 GLU A O 1
ATOM 1917 N N . LEU A 1 256 ? 2.541 -16.641 2.414 1 97.88 256 LEU A N 1
ATOM 1918 C CA . LEU A 1 256 ? 3.84 -17.297 2.447 1 97.88 256 LEU A CA 1
ATOM 1919 C C . LEU A 1 256 ? 4.957 -16.297 2.732 1 97.88 256 LEU A C 1
ATOM 1921 O O . LEU A 1 256 ? 4.996 -15.219 2.139 1 97.88 256 LEU A O 1
ATOM 1925 N N . PHE A 1 257 ? 5.762 -16.594 3.703 1 97.94 257 PHE A N 1
ATOM 1926 C CA . PHE A 1 257 ? 6.977 -15.828 3.961 1 97.94 257 PHE A CA 1
ATOM 1927 C C . PHE A 1 257 ? 8.211 -16.641 3.59 1 97.94 257 PHE A C 1
ATOM 1929 O O . PHE A 1 257 ? 8.422 -17.734 4.109 1 97.94 257 PHE A O 1
ATOM 1936 N N . TYR A 1 258 ? 9 -16.062 2.697 1 97.88 258 TYR A N 1
ATOM 1937 C CA . TYR A 1 258 ? 10.195 -16.797 2.275 1 97.88 258 TYR A CA 1
ATOM 1938 C C . TYR A 1 258 ? 11.367 -15.836 2.084 1 97.88 258 TYR A C 1
ATOM 1940 O O . TYR A 1 258 ? 11.258 -14.844 1.357 1 97.88 258 TYR A O 1
ATOM 1948 N N . PRO A 1 259 ? 12.664 -16.109 2.6 1 97 259 PRO A N 1
ATOM 1949 C CA . PRO A 1 259 ? 12.836 -17.156 3.604 1 97 259 PRO A CA 1
ATOM 1950 C C . PRO A 1 259 ? 12.148 -16.828 4.926 1 97 259 PRO A C 1
ATOM 1952 O O . PRO A 1 259 ? 12.156 -15.68 5.363 1 97 259 PRO A O 1
ATOM 1955 N N . TYR A 1 260 ? 11.609 -17.797 5.562 1 95.12 260 TYR A N 1
ATOM 1956 C CA . TYR A 1 260 ? 10.703 -17.609 6.691 1 95.12 260 TYR A CA 1
ATOM 1957 C C . TYR A 1 260 ? 11.398 -16.859 7.824 1 95.12 260 TYR A C 1
ATOM 1959 O O . TYR A 1 260 ? 10.93 -15.812 8.266 1 95.12 260 TYR A O 1
ATOM 1967 N N . TRP A 1 261 ? 12.57 -17.281 8.242 1 92.12 261 TRP A N 1
ATOM 1968 C CA . TRP A 1 261 ? 13.227 -16.766 9.438 1 92.12 261 TRP A CA 1
ATOM 1969 C C . TRP A 1 261 ? 13.875 -15.406 9.164 1 92.12 261 TRP A C 1
ATOM 1971 O O . TRP A 1 261 ? 14.195 -14.664 10.094 1 92.12 261 TRP A O 1
ATOM 1981 N N . GLY A 1 262 ? 14.078 -15.133 7.934 1 93.19 262 GLY A N 1
ATOM 1982 C CA . GLY A 1 262 ? 14.625 -13.836 7.566 1 93.19 262 GLY A CA 1
ATOM 1983 C C . GLY A 1 262 ? 13.578 -12.75 7.477 1 93.19 262 GLY A C 1
ATOM 1984 O O . GLY A 1 262 ? 13.906 -11.562 7.457 1 93.19 262 GLY A O 1
ATOM 1985 N N . ILE A 1 263 ? 12.297 -13.156 7.488 1 96.06 263 ILE A N 1
ATOM 1986 C CA . ILE A 1 263 ? 11.258 -12.172 7.215 1 96.06 263 ILE A CA 1
ATOM 1987 C C . ILE A 1 263 ? 10.258 -12.133 8.375 1 96.06 263 ILE A C 1
ATOM 1989 O O . ILE A 1 263 ? 10.016 -11.078 8.953 1 96.06 263 ILE A O 1
ATOM 1993 N N . LYS A 1 264 ? 9.734 -13.25 8.75 1 95.44 264 LYS A N 1
ATOM 1994 C CA . LYS A 1 264 ? 8.547 -13.336 9.594 1 95.44 264 LYS A CA 1
ATOM 1995 C C . LYS A 1 264 ? 8.797 -12.688 10.953 1 95.44 264 LYS A C 1
ATOM 1997 O O . LYS A 1 264 ? 7.945 -11.945 11.461 1 95.44 264 LYS A O 1
ATOM 2002 N N . PRO A 1 265 ? 9.969 -12.898 11.625 1 93.88 265 PRO A N 1
ATOM 2003 C CA . PRO A 1 265 ? 10.195 -12.242 12.914 1 93.88 265 PRO A CA 1
ATOM 2004 C C . PRO A 1 265 ? 10.102 -10.719 12.828 1 93.88 265 PRO A C 1
ATOM 2006 O O . PRO A 1 265 ? 9.555 -10.078 13.727 1 93.88 265 PRO A O 1
ATOM 2009 N N . PHE A 1 266 ? 10.602 -10.18 11.766 1 95.38 266 PHE A N 1
ATOM 2010 C CA . PHE A 1 266 ? 10.57 -8.727 11.609 1 95.38 266 PHE A CA 1
ATOM 2011 C C . PHE A 1 266 ? 9.141 -8.242 11.367 1 95.38 266 PHE A C 1
ATOM 2013 O O . PHE A 1 266 ? 8.75 -7.184 11.859 1 95.38 266 PHE A O 1
ATOM 2020 N N . VAL A 1 267 ? 8.398 -9.016 10.594 1 96.88 267 VAL A N 1
ATOM 2021 C CA . VAL A 1 267 ? 7.008 -8.672 10.336 1 96.88 267 VAL A CA 1
ATOM 2022 C C . VAL A 1 267 ? 6.211 -8.719 11.641 1 96.88 267 VAL A C 1
ATOM 2024 O O . VAL A 1 267 ? 5.379 -7.852 11.906 1 96.88 267 VAL A O 1
ATOM 2027 N N . LEU A 1 268 ? 6.496 -9.695 12.484 1 94.06 268 LEU A N 1
ATOM 2028 C CA . LEU A 1 268 ? 5.777 -9.852 13.75 1 94.06 268 LEU A CA 1
ATOM 2029 C C . LEU A 1 268 ? 6.113 -8.719 14.711 1 94.06 268 LEU A C 1
ATOM 2031 O O . LEU A 1 268 ? 5.27 -8.32 15.516 1 94.06 268 LEU A O 1
ATOM 2035 N N . LEU A 1 269 ? 7.281 -8.125 14.555 1 94.25 269 LEU A N 1
ATOM 2036 C CA . LEU A 1 269 ? 7.762 -7.172 15.555 1 94.25 269 LEU A CA 1
ATOM 2037 C C . LEU A 1 269 ? 7.602 -5.738 15.062 1 94.25 269 LEU A C 1
ATOM 2039 O O . LEU A 1 269 ? 7.703 -4.789 15.844 1 94.25 269 LEU A O 1
ATOM 2043 N N . ARG A 1 270 ? 7.27 -5.586 13.812 1 95.25 270 ARG A N 1
ATOM 2044 C CA . ARG A 1 270 ? 7.32 -4.285 13.148 1 95.25 270 ARG A CA 1
ATOM 2045 C C . ARG A 1 270 ? 6.406 -3.281 13.844 1 95.25 270 ARG A C 1
ATOM 2047 O O . ARG A 1 270 ? 6.719 -2.09 13.914 1 95.25 270 ARG A O 1
ATOM 2054 N N . ASP A 1 271 ? 5.238 -3.748 14.352 1 94.12 271 ASP A N 1
ATOM 2055 C CA . ASP A 1 271 ? 4.293 -2.82 14.961 1 94.12 271 ASP A CA 1
ATOM 2056 C C . ASP A 1 271 ? 4.57 -2.652 16.453 1 94.12 271 ASP A C 1
ATOM 2058 O O . ASP A 1 271 ? 4.164 -1.658 17.062 1 94.12 271 ASP A O 1
ATOM 2062 N N . TRP A 1 272 ? 5.27 -3.574 17.031 1 90.81 272 TRP A N 1
ATOM 2063 C CA . TRP A 1 272 ? 5.582 -3.545 18.453 1 90.81 272 TRP A CA 1
ATOM 2064 C C . TRP A 1 272 ? 6.848 -2.738 18.719 1 90.81 272 TRP A C 1
ATOM 2066 O O . TRP A 1 272 ? 6.938 -2.02 19.719 1 90.81 272 TRP A O 1
ATOM 2076 N N . PHE A 1 273 ? 7.789 -2.869 17.828 1 92.5 273 PHE A N 1
ATOM 2077 C CA . PHE A 1 273 ? 9.086 -2.209 17.984 1 92.5 273 PHE A CA 1
ATOM 2078 C C . PHE A 1 273 ? 9.547 -1.621 16.656 1 92.5 273 PHE A C 1
ATOM 2080 O O . PHE A 1 273 ? 10.594 -2.008 16.125 1 92.5 273 PHE A O 1
ATOM 2087 N N . PRO A 1 274 ? 8.766 -0.643 16.203 1 92.25 274 PRO A N 1
ATOM 2088 C CA . PRO A 1 274 ? 9.094 -0.124 14.867 1 92.25 274 PRO A CA 1
ATOM 2089 C C . PRO A 1 274 ? 10.5 0.466 14.789 1 92.25 274 PRO A C 1
ATOM 2091 O O . PRO A 1 274 ? 11.211 0.252 13.805 1 92.25 274 PRO A O 1
ATOM 2094 N N . GLY A 1 275 ? 10.93 1.214 15.812 1 90.88 275 GLY A N 1
ATOM 2095 C CA . GLY A 1 275 ? 12.266 1.797 15.805 1 90.88 275 GLY A CA 1
ATOM 2096 C C . GLY A 1 275 ? 13.367 0.758 15.797 1 90.88 275 GLY A C 1
ATOM 2097 O O . GLY A 1 275 ? 14.336 0.883 15.047 1 90.88 275 GLY A O 1
ATOM 2098 N N . LEU A 1 276 ? 13.234 -0.261 16.625 1 92.5 276 LEU A N 1
ATOM 2099 C CA . LEU A 1 276 ? 14.234 -1.322 16.719 1 92.5 276 LEU A CA 1
ATOM 2100 C C . LEU A 1 276 ? 14.32 -2.098 15.406 1 92.5 276 LEU A C 1
ATOM 2102 O O . LEU A 1 276 ? 15.414 -2.396 14.922 1 92.5 276 LEU A O 1
ATOM 2106 N N . VAL A 1 277 ? 13.18 -2.426 14.852 1 95.12 277 VAL A N 1
ATOM 2107 C CA . VAL A 1 277 ? 13.133 -3.172 13.602 1 95.12 277 VAL A CA 1
ATOM 2108 C C . VAL A 1 277 ? 13.82 -2.371 12.5 1 95.12 277 VAL A C 1
ATOM 2110 O O . VAL A 1 277 ? 14.633 -2.912 11.742 1 95.12 277 VAL A O 1
ATOM 2113 N N . ALA A 1 278 ? 13.523 -1.134 12.469 1 94.31 278 ALA A N 1
ATOM 2114 C CA . ALA A 1 278 ? 14.133 -0.263 11.469 1 94.31 278 ALA A CA 1
ATOM 2115 C C . ALA A 1 278 ? 15.656 -0.227 11.625 1 94.31 278 ALA A C 1
ATOM 2117 O O . ALA A 1 278 ? 16.391 -0.345 10.641 1 94.31 278 ALA A O 1
ATOM 2118 N N . LYS A 1 279 ? 16.094 -0.04 12.805 1 92.94 279 LYS A N 1
ATOM 2119 C CA . LYS A 1 279 ? 17.531 0.04 13.07 1 92.94 279 LYS A CA 1
ATOM 2120 C C . LYS A 1 279 ? 18.234 -1.242 12.648 1 92.94 279 LYS A C 1
ATOM 2122 O O . LYS A 1 279 ? 19.312 -1.192 12.055 1 92.94 279 LYS A O 1
ATOM 2127 N N . ILE A 1 280 ? 17.688 -2.373 12.992 1 94.44 280 ILE A N 1
ATOM 2128 C CA . ILE A 1 280 ? 18.281 -3.658 12.641 1 94.44 280 ILE A CA 1
ATOM 2129 C C . ILE A 1 280 ? 18.344 -3.801 11.117 1 94.44 280 ILE A C 1
ATOM 2131 O O . ILE A 1 280 ? 19.391 -4.168 10.57 1 94.44 280 ILE A O 1
ATOM 2135 N N . LEU A 1 281 ? 17.266 -3.463 10.477 1 94.44 281 LEU A N 1
ATOM 2136 C CA . LEU A 1 281 ? 17.203 -3.625 9.031 1 94.44 281 LEU A CA 1
ATOM 2137 C C . LEU A 1 281 ? 18.156 -2.658 8.336 1 94.44 281 LEU A C 1
ATOM 2139 O O . LEU A 1 281 ? 18.734 -2.988 7.297 1 94.44 281 LEU A O 1
ATOM 2143 N N . ASP A 1 282 ? 18.312 -1.505 8.875 1 93.06 282 ASP A N 1
ATOM 2144 C CA . ASP A 1 282 ? 19.188 -0.506 8.273 1 93.06 282 ASP A CA 1
ATOM 2145 C C . ASP A 1 282 ? 20.641 -0.977 8.281 1 93.06 282 ASP A C 1
ATOM 2147 O O . ASP A 1 282 ? 21.453 -0.539 7.461 1 93.06 282 ASP A O 1
ATOM 2151 N N . ASN A 1 283 ? 20.969 -1.852 9.164 1 92.81 283 ASN A N 1
ATOM 2152 C CA . ASN A 1 283 ? 22.328 -2.35 9.266 1 92.81 283 ASN A CA 1
ATOM 2153 C C . ASN A 1 283 ? 22.688 -3.244 8.086 1 92.81 283 ASN A C 1
ATOM 2155 O O . ASN A 1 283 ? 23.859 -3.535 7.855 1 92.81 283 ASN A O 1
ATOM 2159 N N . PHE A 1 284 ? 21.734 -3.604 7.34 1 93.31 284 PHE A N 1
ATOM 2160 C CA . PHE A 1 284 ? 22 -4.504 6.223 1 93.31 284 PHE A CA 1
ATOM 2161 C C . PHE A 1 284 ? 22.375 -3.717 4.973 1 93.31 284 PHE A C 1
ATOM 2163 O O . PHE A 1 284 ? 22.828 -4.293 3.982 1 93.31 284 PHE A O 1
ATOM 2170 N N . TYR A 1 285 ? 22.25 -2.412 5 1 93.56 285 TYR A N 1
ATOM 2171 C CA . TYR A 1 285 ? 22.594 -1.604 3.834 1 93.56 285 TYR A CA 1
ATOM 2172 C C . TYR A 1 285 ? 24.062 -1.244 3.828 1 93.56 285 TYR A C 1
ATOM 2174 O O . TYR A 1 285 ? 24.641 -0.932 4.875 1 93.56 285 TYR A O 1
ATOM 2182 N N . ILE A 1 286 ? 24.672 -1.365 2.691 1 94.25 286 ILE A N 1
ATOM 2183 C CA . ILE A 1 286 ? 26.016 -0.866 2.469 1 94.25 286 ILE A CA 1
ATOM 2184 C C . ILE A 1 286 ? 25.953 0.534 1.862 1 94.25 286 ILE A C 1
ATOM 2186 O O . ILE A 1 286 ? 26 0.688 0.639 1 94.25 286 ILE A O 1
ATOM 2190 N N . LEU A 1 287 ? 25.922 1.499 2.686 1 90.94 287 LEU A N 1
ATOM 2191 C CA . LEU A 1 287 ? 25.594 2.873 2.312 1 90.94 287 LEU A CA 1
ATOM 2192 C C . LEU A 1 287 ? 26.641 3.428 1.349 1 90.94 287 LEU A C 1
ATOM 2194 O O . LEU A 1 287 ? 26.312 4.234 0.472 1 90.94 287 LEU A O 1
ATOM 2198 N N . GLU A 1 288 ? 27.828 2.986 1.407 1 91.19 288 GLU A N 1
ATOM 2199 C CA . GLU A 1 288 ? 28.906 3.453 0.546 1 91.19 288 GLU A CA 1
ATOM 2200 C C . GLU A 1 288 ? 28.641 3.129 -0.918 1 91.19 288 GLU A C 1
ATOM 2202 O O . GLU A 1 288 ? 29.141 3.809 -1.817 1 91.19 288 GLU A O 1
ATOM 2207 N N . ASN A 1 289 ? 27.859 2.105 -1.096 1 91.12 289 ASN A N 1
ATOM 2208 C CA . ASN A 1 289 ? 27.562 1.663 -2.455 1 91.12 289 ASN A CA 1
ATOM 2209 C C . ASN A 1 289 ? 26.234 2.232 -2.957 1 91.12 289 ASN A C 1
ATOM 2211 O O . ASN A 1 289 ? 25.797 1.91 -4.062 1 91.12 289 ASN A O 1
ATOM 2215 N N . ILE A 1 290 ? 25.609 3.039 -2.018 1 87 290 ILE A N 1
ATOM 2216 C CA . ILE A 1 290 ? 24.312 3.598 -2.387 1 87 290 ILE A CA 1
ATOM 2217 C C . ILE A 1 290 ? 24.453 5.094 -2.662 1 87 290 ILE A C 1
ATOM 2219 O O . ILE A 1 290 ? 24.969 5.84 -1.825 1 87 290 ILE A O 1
ATOM 2223 N N . GLN A 1 291 ? 24.391 5.527 -3.953 1 70.44 291 GLN A N 1
ATOM 2224 C CA . GLN A 1 291 ? 24.547 6.926 -4.332 1 70.44 291 GLN A CA 1
ATOM 2225 C C . GLN A 1 291 ? 23.203 7.645 -4.336 1 70.44 291 GLN A C 1
ATOM 2227 O O . GLN A 1 291 ? 22.172 7.039 -4.637 1 70.44 291 GLN A O 1
ATOM 2232 N N . MET B 1 1 ? -3.199 -19.984 30.75 1 41.81 1 MET B N 1
ATOM 2233 C CA . MET B 1 1 ? -2.314 -19.641 29.641 1 41.81 1 MET B CA 1
ATOM 2234 C C . MET B 1 1 ? -2.885 -18.5 28.828 1 41.81 1 MET B C 1
ATOM 2236 O O . MET B 1 1 ? -2.152 -17.578 28.438 1 41.81 1 MET B O 1
ATOM 2240 N N . ALA B 1 2 ? -4.121 -18.594 28.641 1 48.34 2 ALA B N 1
ATOM 2241 C CA . ALA B 1 2 ? -4.895 -17.531 28.016 1 48.34 2 ALA B CA 1
ATOM 2242 C C . ALA B 1 2 ? -4.828 -16.25 28.844 1 48.34 2 ALA B C 1
ATOM 2244 O O . ALA B 1 2 ? -4.68 -15.156 28.281 1 48.34 2 ALA B O 1
ATOM 2245 N N . GLY B 1 3 ? -4.773 -16.469 29.984 1 46.28 3 GLY B N 1
ATOM 2246 C CA . GLY B 1 3 ? -4.789 -15.312 30.875 1 46.28 3 GLY B CA 1
ATOM 2247 C C . GLY B 1 3 ? -3.494 -14.523 30.844 1 46.28 3 GLY B C 1
ATOM 2248 O O . GLY B 1 3 ? -3.514 -13.289 30.828 1 46.28 3 GLY B O 1
ATOM 2249 N N . VAL B 1 4 ? -2.445 -15.156 30.859 1 46.59 4 VAL B N 1
ATOM 2250 C CA . VAL B 1 4 ? -1.14 -14.508 30.859 1 46.59 4 VAL B CA 1
ATOM 2251 C C . VAL B 1 4 ? -0.898 -13.82 29.516 1 46.59 4 VAL B C 1
ATOM 2253 O O . VAL B 1 4 ? -0.388 -12.703 29.469 1 46.59 4 VAL B O 1
ATOM 2256 N N . LYS B 1 5 ? -1.302 -14.453 28.469 1 44.56 5 LYS B N 1
ATOM 2257 C CA . LYS B 1 5 ? -1.214 -13.844 27.141 1 44.56 5 LYS B CA 1
ATOM 2258 C C . LYS B 1 5 ? -2.02 -12.547 27.078 1 44.56 5 LYS B C 1
ATOM 2260 O O . LYS B 1 5 ? -1.563 -11.555 26.516 1 44.56 5 LYS B O 1
ATOM 2265 N N . LEU B 1 6 ? -3.09 -12.664 27.781 1 54.56 6 LEU B N 1
ATOM 2266 C CA . LEU B 1 6 ? -3.949 -11.484 27.812 1 54.56 6 LEU B CA 1
ATOM 2267 C C . LEU B 1 6 ? -3.318 -10.367 28.625 1 54.56 6 LEU B C 1
ATOM 2269 O O . LEU B 1 6 ? -3.416 -9.188 28.266 1 54.56 6 LEU B O 1
ATOM 2273 N N . LEU B 1 7 ? -2.703 -10.734 29.641 1 50.34 7 LEU B N 1
ATOM 2274 C CA . LEU B 1 7 ? -2.062 -9.734 30.5 1 50.34 7 LEU B CA 1
ATOM 2275 C C . LEU B 1 7 ? -0.864 -9.109 29.797 1 50.34 7 LEU B C 1
ATOM 2277 O O . LEU B 1 7 ? -0.683 -7.891 29.828 1 50.34 7 LEU B O 1
ATOM 2281 N N . LEU B 1 8 ? -0.05 -9.906 29.25 1 51.06 8 LEU B N 1
ATOM 2282 C CA . LEU B 1 8 ? 1.135 -9.414 28.562 1 51.06 8 LEU B CA 1
ATOM 2283 C C . LEU B 1 8 ? 0.743 -8.547 27.375 1 51.06 8 LEU B C 1
ATOM 2285 O O . LEU B 1 8 ? 1.376 -7.527 27.109 1 51.06 8 LEU B O 1
ATOM 2289 N N . LEU B 1 9 ? -0.267 -9 26.797 1 56.31 9 LEU B N 1
ATOM 2290 C CA . LEU B 1 9 ? -0.818 -8.195 25.703 1 56.31 9 LEU B CA 1
ATOM 2291 C C . LEU B 1 9 ? -1.286 -6.84 26.219 1 56.31 9 LEU B C 1
ATOM 2293 O O . LEU B 1 9 ? -1.037 -5.812 25.578 1 56.31 9 LEU B O 1
ATOM 2297 N N . SER B 1 10 ? -1.872 -6.984 27.328 1 53.72 10 SER B N 1
ATOM 2298 C CA . SER B 1 10 ? -2.373 -5.746 27.906 1 53.72 10 SER B CA 1
ATOM 2299 C C . SER B 1 10 ? -1.229 -4.824 28.312 1 53.72 10 SER B C 1
ATOM 2301 O O . SER B 1 10 ? -1.312 -3.607 28.141 1 53.72 10 SER B O 1
ATOM 2303 N N . LEU B 1 11 ? -0.216 -5.324 28.875 1 53.03 11 LEU B N 1
ATOM 2304 C CA . LEU B 1 11 ? 0.922 -4.512 29.281 1 53.03 11 LEU B CA 1
ATOM 2305 C C . LEU B 1 11 ? 1.634 -3.91 28.078 1 53.03 11 LEU B C 1
ATOM 2307 O O . LEU B 1 11 ? 2.07 -2.758 28.125 1 53.03 11 LEU B O 1
ATOM 2311 N N . CYS B 1 12 ? 1.76 -4.734 27.125 1 55.59 12 CYS B N 1
ATOM 2312 C CA . CYS B 1 12 ? 2.416 -4.246 25.906 1 55.59 12 CYS B CA 1
ATOM 2313 C C . CYS B 1 12 ? 1.602 -3.135 25.25 1 55.59 12 CYS B C 1
ATOM 2315 O O . CYS B 1 12 ? 2.156 -2.119 24.828 1 55.59 12 CYS B O 1
ATOM 2317 N N . VAL B 1 13 ? 0.367 -3.42 25.328 1 56.59 13 VAL B N 1
ATOM 2318 C CA . VAL B 1 13 ? -0.516 -2.379 24.828 1 56.59 13 VAL B CA 1
ATOM 2319 C C . VAL B 1 13 ? -0.399 -1.128 25.688 1 56.59 13 VAL B C 1
ATOM 2321 O O . VAL B 1 13 ? -0.333 -0.01 25.172 1 56.59 13 VAL B O 1
ATOM 2324 N N . GLY B 1 14 ? -0.375 -1.367 26.891 1 54.62 14 GLY B N 1
ATOM 2325 C CA . GLY B 1 14 ? -0.206 -0.263 27.828 1 54.62 14 GLY B CA 1
ATOM 2326 C C . GLY B 1 14 ? 1.113 0.465 27.656 1 54.62 14 GLY B C 1
ATOM 2327 O O . GLY B 1 14 ? 1.16 1.696 27.688 1 54.62 14 GLY B O 1
ATOM 2328 N N . TYR B 1 15 ? 2.09 -0.252 27.484 1 54.28 15 TYR B N 1
ATOM 2329 C CA . TYR B 1 15 ? 3.404 0.344 27.281 1 54.28 15 TYR B CA 1
ATOM 2330 C C . TYR B 1 15 ? 3.432 1.167 26 1 54.28 15 TYR B C 1
ATOM 2332 O O . TYR B 1 15 ? 3.959 2.281 25.984 1 54.28 15 TYR B O 1
ATOM 2340 N N . THR B 1 16 ? 2.941 0.593 24.953 1 56.66 16 THR B N 1
ATOM 2341 C CA . THR B 1 16 ? 2.902 1.348 23.703 1 56.66 16 THR B CA 1
ATOM 2342 C C . THR B 1 16 ? 2.049 2.604 23.859 1 56.66 16 THR B C 1
ATOM 2344 O O . THR B 1 16 ? 2.387 3.66 23.328 1 56.66 16 THR B O 1
ATOM 2347 N N . ALA B 1 17 ? 1.052 2.393 24.609 1 55.09 17 ALA B N 1
ATOM 2348 C CA . ALA B 1 17 ? 0.23 3.566 24.906 1 55.09 17 ALA B CA 1
ATOM 2349 C C . ALA B 1 17 ? 1.025 4.617 25.672 1 55.09 17 ALA B C 1
ATOM 2351 O O . ALA B 1 17 ? 0.95 5.809 25.359 1 55.09 17 ALA B O 1
ATOM 2352 N N . TYR B 1 18 ? 1.647 4.141 26.625 1 50.72 18 TYR B N 1
ATOM 2353 C CA . TYR B 1 18 ? 2.436 5.047 27.453 1 50.72 18 TYR B CA 1
ATOM 2354 C C . TYR B 1 18 ? 3.508 5.75 26.641 1 50.72 18 TYR B C 1
ATOM 2356 O O . TYR B 1 18 ? 3.715 6.957 26.781 1 50.72 18 TYR B O 1
ATOM 2364 N N . HIS B 1 19 ? 4.238 5.078 25.938 1 50.09 19 HIS B N 1
ATOM 2365 C CA . HIS B 1 19 ? 5.344 5.641 25.172 1 50.09 19 HIS B CA 1
ATOM 2366 C C . HIS B 1 19 ? 4.832 6.547 24.062 1 50.09 19 HIS B C 1
ATOM 2368 O O . HIS B 1 19 ? 5.48 7.539 23.719 1 50.09 19 HIS B O 1
ATOM 2374 N N . PHE B 1 20 ? 3.873 6.102 23.453 1 51.78 20 PHE B N 1
ATOM 2375 C CA . PHE B 1 20 ? 3.398 6.914 22.328 1 51.78 20 PHE B CA 1
ATOM 2376 C C . PHE B 1 20 ? 2.51 8.047 22.828 1 51.78 20 PHE B C 1
ATOM 2378 O O . PHE B 1 20 ? 2.398 9.094 22.188 1 51.78 20 PHE B O 1
ATOM 2385 N N . TYR B 1 21 ? 1.834 7.676 23.891 1 50.03 21 TYR B N 1
ATOM 2386 C CA . TYR B 1 21 ? 1.086 8.797 24.469 1 50.03 21 TYR B CA 1
ATOM 2387 C C . TYR B 1 21 ? 1.969 9.641 25.375 1 50.03 21 TYR B C 1
ATOM 2389 O O . TYR B 1 21 ? 1.779 9.656 26.594 1 50.03 21 TYR B O 1
ATOM 2397 N N . SER B 1 22 ? 3.223 9.539 25.219 1 50.59 22 SER B N 1
ATOM 2398 C CA . SER B 1 22 ? 3.994 10.469 26.031 1 50.59 22 SER B CA 1
ATOM 2399 C C . SER B 1 22 ? 3.406 11.875 25.984 1 50.59 22 SER B C 1
ATOM 2401 O O . SER B 1 22 ? 3.002 12.344 24.922 1 50.59 22 SER B O 1
ATOM 2403 N N . SER B 1 23 ? 2.857 12.258 27.094 1 54.78 23 SER B N 1
ATOM 2404 C CA . SER B 1 23 ? 2.236 13.5 27.531 1 54.78 23 SER B CA 1
ATOM 2405 C C . SER B 1 23 ? 3.098 14.711 27.188 1 54.78 23 SER B C 1
ATOM 2407 O O . SER B 1 23 ? 3.135 15.695 27.922 1 54.78 23 SER B O 1
ATOM 2409 N N . GLU B 1 24 ? 3.973 14.445 26.219 1 63.78 24 GLU B N 1
ATOM 2410 C CA . GLU B 1 24 ? 4.676 15.695 25.938 1 63.78 24 GLU B CA 1
ATOM 2411 C C . GLU B 1 24 ? 3.713 16.766 25.438 1 63.78 24 GLU B C 1
ATOM 2413 O O . GLU B 1 24 ? 2.838 16.484 24.609 1 63.78 24 GLU B O 1
ATOM 2418 N N . SER B 1 25 ? 3.715 17.734 26.156 1 78.5 25 SER B N 1
ATOM 2419 C CA . SER B 1 25 ? 2.867 18.875 25.828 1 78.5 25 SER B CA 1
ATOM 2420 C C . SER B 1 25 ? 3.488 19.734 24.719 1 78.5 25 SER B C 1
ATOM 2422 O O . SER B 1 25 ? 4.707 19.922 24.688 1 78.5 25 SER B O 1
ATOM 2424 N N . MET B 1 26 ? 2.717 19.922 23.688 1 82.5 26 MET B N 1
ATOM 2425 C CA . MET B 1 26 ? 3.156 20.797 22.609 1 82.5 26 MET B CA 1
ATOM 2426 C C . MET B 1 26 ? 3.15 22.25 23.031 1 82.5 26 MET B C 1
ATOM 2428 O O . MET B 1 26 ? 2.277 22.672 23.797 1 82.5 26 MET B O 1
ATOM 2432 N N . ASN B 1 27 ? 4.211 22.938 22.625 1 86.88 27 ASN B N 1
ATOM 2433 C CA . ASN B 1 27 ? 4.281 24.375 22.812 1 86.88 27 ASN B CA 1
ATOM 2434 C C . ASN B 1 27 ? 3.666 25.125 21.641 1 86.88 27 ASN B C 1
ATOM 2436 O O . ASN B 1 27 ? 4.262 25.203 20.562 1 86.88 27 ASN B O 1
ATOM 2440 N N . PRO B 1 28 ? 2.553 25.719 21.844 1 87.62 28 PRO B N 1
ATOM 2441 C CA . PRO B 1 28 ? 1.864 26.422 20.75 1 87.62 28 PRO B CA 1
ATOM 2442 C C . PRO B 1 28 ? 2.721 27.5 20.109 1 87.62 28 PRO B C 1
ATOM 2444 O O . PRO B 1 28 ? 2.564 27.797 18.922 1 87.62 28 PRO B O 1
ATOM 2447 N N . GLU B 1 29 ? 3.602 28.047 20.859 1 91.94 29 GLU B N 1
ATOM 2448 C CA . GLU B 1 29 ? 4.438 29.125 20.359 1 91.94 29 GLU B CA 1
ATOM 2449 C C . GLU B 1 29 ? 5.375 28.641 19.25 1 91.94 29 GLU B C 1
ATOM 2451 O O . GLU B 1 29 ? 5.82 29.422 18.406 1 91.94 29 GLU B O 1
ATOM 2456 N N . SER B 1 30 ? 5.578 27.391 19.266 1 94.31 30 SER B N 1
ATOM 2457 C CA . SER B 1 30 ? 6.484 26.844 18.281 1 94.31 30 SER B CA 1
ATOM 2458 C C . SER B 1 30 ? 5.852 26.844 16.891 1 94.31 30 SER B C 1
ATOM 2460 O O . SER B 1 30 ? 6.551 26.703 15.883 1 94.31 30 SER B O 1
ATOM 2462 N N . VAL B 1 31 ? 4.582 27.094 16.812 1 97.38 31 VAL B N 1
ATOM 2463 C CA . VAL B 1 31 ? 3.838 27.047 15.547 1 97.38 31 VAL B CA 1
ATOM 2464 C C .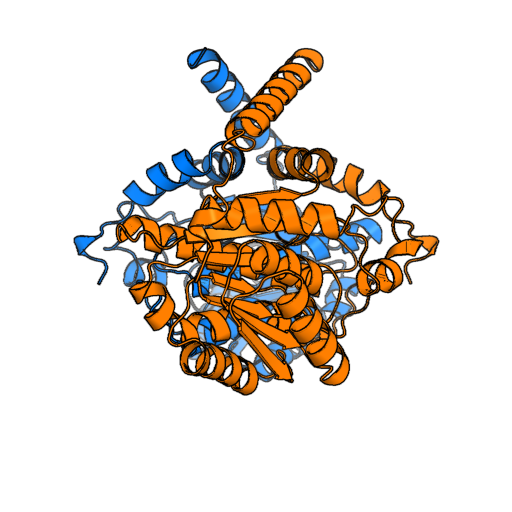 VAL B 1 31 ? 3.631 28.453 15.016 1 97.38 31 VAL B C 1
ATOM 2466 O O . VAL B 1 31 ? 3.297 28.641 13.844 1 97.38 31 VAL B O 1
ATOM 2469 N N . ARG B 1 32 ? 3.826 29.422 15.914 1 98.06 32 ARG B N 1
ATOM 2470 C CA . ARG B 1 32 ? 3.582 30.797 15.508 1 98.06 32 ARG B CA 1
ATOM 2471 C C . ARG B 1 32 ? 4.445 31.188 14.312 1 98.06 32 ARG B C 1
ATOM 2473 O O . ARG B 1 32 ? 5.652 30.953 14.312 1 98.06 32 ARG B O 1
ATOM 2480 N N . GLY B 1 33 ? 3.803 31.656 13.289 1 98.5 33 GLY B N 1
ATOM 2481 C CA . GLY B 1 33 ? 4.496 32.125 12.102 1 98.5 33 GLY B CA 1
ATOM 2482 C C . GLY B 1 33 ? 4.859 31.016 11.133 1 98.5 33 GLY B C 1
ATOM 2483 O O . GLY B 1 33 ? 5.375 31.281 10.047 1 98.5 33 GLY B O 1
ATOM 2484 N N . LYS B 1 34 ? 4.633 29.828 11.531 1 98.81 34 LYS B N 1
ATOM 2485 C CA . LYS B 1 34 ? 4.938 28.703 10.633 1 98.81 34 LYS B CA 1
ATOM 2486 C C . LYS B 1 34 ? 3.957 28.656 9.469 1 98.81 34 LYS B C 1
ATOM 2488 O O . LYS B 1 34 ? 2.799 29.062 9.602 1 98.81 34 LYS B O 1
ATOM 2493 N N . ARG B 1 35 ? 4.422 28.25 8.344 1 98.94 35 ARG B N 1
ATOM 2494 C CA . ARG B 1 35 ? 3.654 28.188 7.102 1 98.94 35 ARG B CA 1
ATOM 2495 C C . ARG B 1 35 ? 3.092 26.781 6.871 1 98.94 35 ARG B C 1
ATOM 2497 O O . ARG B 1 35 ? 3.846 25.812 6.781 1 98.94 35 ARG B O 1
ATOM 2504 N N . VAL B 1 36 ? 1.732 26.688 6.695 1 98.94 36 VAL B N 1
ATOM 2505 C CA . VAL B 1 36 ? 1.058 25.391 6.676 1 98.94 36 VAL B CA 1
ATOM 2506 C C . VAL B 1 36 ? 0.171 25.281 5.438 1 98.94 36 VAL B C 1
ATOM 2508 O O . VAL B 1 36 ? -0.659 26.156 5.184 1 98.94 36 VAL B O 1
ATOM 2511 N N . LEU B 1 37 ? 0.378 24.25 4.621 1 98.94 37 LEU B N 1
ATOM 2512 C CA . LEU B 1 37 ? -0.541 23.891 3.549 1 98.94 37 LEU B CA 1
ATOM 2513 C C . LEU B 1 37 ? -1.386 22.688 3.939 1 98.94 37 LEU B C 1
ATOM 2515 O O . LEU B 1 37 ? -0.849 21.656 4.344 1 98.94 37 LEU B O 1
ATOM 2519 N N . ILE B 1 38 ? -2.695 22.812 3.852 1 98.94 38 ILE B N 1
ATOM 2520 C CA . ILE B 1 38 ? -3.613 21.734 4.215 1 98.94 38 ILE B CA 1
ATOM 2521 C C . ILE B 1 38 ? -4.516 21.391 3.029 1 98.94 38 ILE B C 1
ATOM 2523 O O . ILE B 1 38 ? -5.25 22.25 2.539 1 98.94 38 ILE B O 1
ATOM 2527 N N . THR B 1 39 ? -4.461 20.156 2.594 1 98.88 39 THR B N 1
ATOM 2528 C CA . THR B 1 39 ? -5.328 19.734 1.501 1 98.88 39 THR B CA 1
ATOM 2529 C C . THR B 1 39 ? -6.625 19.125 2.043 1 98.88 39 THR B C 1
ATOM 2531 O O . THR B 1 39 ? -6.66 18.625 3.168 1 98.88 39 THR B O 1
ATOM 2534 N N . GLY B 1 40 ? -7.691 19.141 1.154 1 98 40 GLY B N 1
ATOM 2535 C CA . GLY B 1 40 ? -8.984 18.656 1.614 1 98 40 GLY B CA 1
ATOM 2536 C C . GLY B 1 40 ? -9.492 19.375 2.846 1 98 40 GLY B C 1
ATOM 2537 O O . GLY B 1 40 ? -9.875 18.734 3.832 1 98 40 GLY B O 1
ATOM 2538 N N . SER B 1 41 ? -9.508 20.719 2.777 1 98.38 41 SER B N 1
ATOM 2539 C CA . SER B 1 41 ? -9.648 21.484 4.016 1 98.38 41 SER B CA 1
ATOM 2540 C C . SER B 1 41 ? -10.891 22.359 3.979 1 98.38 41 SER B C 1
ATOM 2542 O O . SER B 1 41 ? -10.984 23.344 4.727 1 98.38 41 SER B O 1
ATOM 2544 N N . SER B 1 42 ? -11.828 22.047 3.076 1 97.44 42 SER B N 1
ATOM 2545 C CA . SER B 1 42 ? -13.047 22.844 3.018 1 97.44 42 SER B CA 1
ATOM 2546 C C . SER B 1 42 ? -14.055 22.391 4.07 1 97.44 42 SER B C 1
ATOM 2548 O O . SER B 1 42 ? -14.992 23.109 4.398 1 97.44 42 SER B O 1
ATOM 2550 N N . THR B 1 43 ? -13.969 21.125 4.508 1 95.94 43 THR B N 1
ATOM 2551 C CA . THR B 1 43 ? -14.828 20.562 5.547 1 95.94 43 THR B CA 1
ATOM 2552 C C . THR B 1 43 ? -14.102 19.469 6.324 1 95.94 43 THR B C 1
ATOM 2554 O O . THR B 1 43 ? -12.906 19.25 6.105 1 95.94 43 THR B O 1
ATOM 2557 N N . GLY B 1 44 ? -14.75 18.969 7.312 1 97.12 44 GLY B N 1
ATOM 2558 C CA . GLY B 1 44 ? -14.289 17.766 7.977 1 97.12 44 GLY B CA 1
ATOM 2559 C C . GLY B 1 44 ? -13.031 17.969 8.789 1 97.12 44 GLY B C 1
ATOM 2560 O O . GLY B 1 44 ? -12.898 18.984 9.484 1 97.12 44 GLY B O 1
ATOM 2561 N N . ILE B 1 45 ? -12.148 17 8.75 1 98.38 45 ILE B N 1
ATOM 2562 C CA . ILE B 1 45 ? -10.938 16.984 9.555 1 98.38 45 ILE B CA 1
ATOM 2563 C C . ILE B 1 45 ? -10.008 18.125 9.117 1 98.38 45 ILE B C 1
ATOM 2565 O O . ILE B 1 45 ? -9.406 18.797 9.953 1 98.38 45 ILE B O 1
ATOM 2569 N N . GLY B 1 46 ? -9.906 18.344 7.777 1 98.69 46 GLY B N 1
ATOM 2570 C CA . GLY B 1 46 ? -9.016 19.375 7.234 1 98.69 46 GLY B CA 1
ATOM 2571 C C . GLY B 1 46 ? -9.352 20.766 7.719 1 98.69 46 GLY B C 1
ATOM 2572 O O . GLY B 1 46 ? -8.453 21.531 8.062 1 98.69 46 GLY B O 1
ATOM 2573 N N . GLU B 1 47 ? -10.594 20.984 7.723 1 98.44 47 GLU B N 1
ATOM 2574 C CA . GLU B 1 47 ? -11.062 22.281 8.227 1 98.44 47 GLU B CA 1
ATOM 2575 C C . GLU B 1 47 ? -10.68 22.469 9.695 1 98.44 47 GLU B C 1
ATOM 2577 O O . GLU B 1 47 ? -10.203 23.531 10.078 1 98.44 47 GLU B O 1
ATOM 2582 N N . GLN B 1 48 ? -10.867 21.469 10.461 1 98.81 48 GLN B N 1
ATOM 2583 C CA . GLN B 1 48 ? -10.555 21.531 11.883 1 98.81 48 GLN B CA 1
ATOM 2584 C C . GLN B 1 48 ? -9.047 21.625 12.117 1 98.81 48 GLN B C 1
ATOM 2586 O O . GLN B 1 48 ? -8.602 22.297 13.047 1 98.81 48 GLN B O 1
ATOM 2591 N N . ILE B 1 49 ? -8.258 21 11.305 1 98.94 49 ILE B N 1
ATOM 2592 C CA . ILE B 1 49 ? -6.809 21.109 11.383 1 98.94 49 ILE B CA 1
ATOM 2593 C C . ILE B 1 49 ? -6.379 22.547 11.102 1 98.94 49 ILE B C 1
ATOM 2595 O O . ILE B 1 49 ? -5.527 23.094 11.805 1 98.94 49 ILE B O 1
ATOM 2599 N N . ALA B 1 50 ? -6.988 23.125 10.078 1 98.94 50 ALA B N 1
ATOM 2600 C CA . ALA B 1 50 ? -6.691 24.516 9.758 1 98.94 50 ALA B CA 1
ATOM 2601 C C . ALA B 1 50 ? -6.969 25.422 10.953 1 98.94 50 ALA B C 1
ATOM 2603 O O . ALA B 1 50 ? -6.156 26.297 11.281 1 98.94 50 ALA B O 1
ATOM 2604 N N . TYR B 1 51 ? -8.078 25.188 11.609 1 98.94 51 TYR B N 1
ATOM 2605 C CA . TYR B 1 51 ? -8.453 25.984 12.766 1 98.94 51 TYR B CA 1
ATOM 2606 C C . TYR B 1 51 ? -7.449 25.812 13.898 1 98.94 51 TYR B C 1
ATOM 2608 O O . TYR B 1 51 ? -7.09 26.781 14.57 1 98.94 51 TYR B O 1
ATOM 2616 N N . GLU B 1 52 ? -6.992 24.578 14.109 1 98.75 52 GLU B N 1
ATOM 2617 C CA . GLU B 1 52 ? -6.027 24.312 15.172 1 98.75 52 GLU B CA 1
ATOM 2618 C C . GLU B 1 52 ? -4.715 25.062 14.922 1 98.75 52 GLU B C 1
ATOM 2620 O O . GLU B 1 52 ? -4.16 25.672 15.828 1 98.75 52 GLU B O 1
ATOM 2625 N N . PHE B 1 53 ? -4.203 25.078 13.734 1 98.81 53 PHE B N 1
ATOM 2626 C CA . PHE B 1 53 ? -2.982 25.797 13.391 1 98.81 53 PHE B CA 1
ATOM 2627 C C . PHE B 1 53 ? -3.193 27.297 13.484 1 98.81 53 PHE B C 1
ATOM 2629 O O . PHE B 1 53 ? -2.299 28.031 13.906 1 98.81 53 PHE B O 1
ATOM 2636 N N . ALA B 1 54 ? -4.371 27.734 13.078 1 98.81 54 ALA B N 1
ATOM 2637 C CA . ALA B 1 54 ? -4.707 29.156 13.125 1 98.81 54 ALA B CA 1
ATOM 2638 C C . ALA B 1 54 ? -4.648 29.688 14.555 1 98.81 54 ALA B C 1
ATOM 2640 O O . ALA B 1 54 ? -4.086 30.75 14.805 1 98.81 54 ALA B O 1
ATOM 2641 N N . ARG B 1 55 ? -5.203 28.906 15.461 1 98.44 55 ARG B N 1
ATOM 2642 C CA . ARG B 1 55 ? -5.23 29.297 16.859 1 98.44 55 ARG B CA 1
ATOM 2643 C C . ARG B 1 55 ? -3.818 29.5 17.406 1 98.44 55 ARG B C 1
ATOM 2645 O O . ARG B 1 55 ? -3.615 30.234 18.375 1 98.44 55 ARG B O 1
ATOM 2652 N N . MET B 1 56 ? -2.885 28.922 16.734 1 98.25 56 MET B N 1
ATOM 2653 C CA . MET B 1 56 ? -1.505 28.984 17.203 1 98.25 56 MET B CA 1
ATOM 2654 C C . MET B 1 56 ? -0.701 30 16.406 1 98.25 56 MET B C 1
ATOM 2656 O O . MET B 1 56 ? 0.522 30.078 16.531 1 98.25 56 MET B O 1
ATOM 2660 N N . GLY B 1 57 ? -1.317 30.688 15.547 1 98.62 57 GLY B N 1
ATOM 2661 C CA . GLY B 1 57 ? -0.712 31.844 14.883 1 98.62 57 GLY B CA 1
ATOM 2662 C C . GLY B 1 57 ? 0.036 31.469 13.617 1 98.62 57 GLY B C 1
ATOM 2663 O O . GLY B 1 57 ? 0.99 32.156 13.234 1 98.62 57 GLY B O 1
ATOM 2664 N N . ALA B 1 58 ? -0.337 30.438 12.969 1 98.81 58 ALA B N 1
ATOM 2665 C CA . ALA B 1 58 ? 0.336 30 11.75 1 98.81 58 ALA B CA 1
ATOM 2666 C C . ALA B 1 58 ? -0.134 30.797 10.539 1 98.81 58 ALA B C 1
ATOM 2668 O O . ALA B 1 58 ? -1.156 31.484 10.602 1 98.81 58 ALA B O 1
ATOM 2669 N N . HIS B 1 59 ? 0.729 30.812 9.469 1 98.88 59 HIS B N 1
ATOM 2670 C CA . HIS B 1 59 ? 0.292 31.172 8.125 1 98.88 59 HIS B CA 1
ATOM 2671 C C . HIS B 1 59 ? -0.367 30 7.422 1 98.88 59 HIS B C 1
ATOM 2673 O O . HIS B 1 59 ? 0.244 28.938 7.273 1 98.88 59 HIS B O 1
ATOM 2679 N N . ILE B 1 60 ? -1.581 30.234 6.91 1 98.81 60 ILE B N 1
ATOM 2680 C CA . ILE B 1 60 ? -2.373 29.078 6.496 1 98.81 60 ILE B CA 1
ATOM 2681 C C . ILE B 1 60 ? -2.705 29.188 5.008 1 98.81 60 ILE B C 1
ATOM 2683 O O . ILE B 1 60 ? -3.068 30.266 4.527 1 98.81 60 ILE B O 1
ATOM 2687 N N . MET B 1 61 ? -2.525 28.141 4.277 1 98.88 61 MET B N 1
ATOM 2688 C CA . MET B 1 61 ? -3.078 27.922 2.943 1 98.88 61 MET B CA 1
ATOM 2689 C C . MET B 1 61 ? -3.998 26.703 2.928 1 98.88 61 MET B C 1
ATOM 2691 O O . MET B 1 61 ? -3.588 25.609 3.309 1 98.88 61 MET B O 1
ATOM 2695 N N . VAL B 1 62 ? -5.281 26.891 2.531 1 98.88 62 VAL B N 1
ATOM 2696 C CA . VAL B 1 62 ? -6.238 25.797 2.451 1 98.88 62 VAL B CA 1
ATOM 2697 C C . VAL B 1 62 ? -6.602 25.531 0.992 1 98.88 62 VAL B C 1
ATOM 2699 O O . VAL B 1 62 ? -6.605 26.453 0.171 1 98.88 62 VAL B O 1
ATOM 2702 N N . THR B 1 63 ? -6.844 24.266 0.655 1 98.81 63 THR B N 1
ATOM 2703 C CA . THR B 1 63 ? -7.234 23.906 -0.705 1 98.81 63 THR B CA 1
ATOM 2704 C C . THR B 1 63 ? -8.258 22.781 -0.695 1 98.81 63 THR B C 1
ATOM 2706 O O . THR B 1 63 ? -8.234 21.922 0.191 1 98.81 63 THR B O 1
ATOM 2709 N N . ALA B 1 64 ? -9.156 22.781 -1.551 1 98.31 64 ALA B N 1
ATOM 2710 C CA . ALA B 1 64 ? -10.211 21.828 -1.894 1 98.31 64 ALA B CA 1
ATOM 2711 C C . ALA B 1 64 ? -10.898 22.219 -3.199 1 98.31 64 ALA B C 1
ATOM 2713 O O . ALA B 1 64 ? -10.391 23.062 -3.949 1 98.31 64 ALA B O 1
ATOM 2714 N N . ARG B 1 65 ? -12.008 21.641 -3.459 1 95.69 65 ARG B N 1
ATOM 2715 C CA . ARG B 1 65 ? -12.664 21.891 -4.734 1 95.69 65 ARG B CA 1
ATOM 2716 C C . ARG B 1 65 ? -13.641 23.062 -4.625 1 95.69 65 ARG B C 1
ATOM 2718 O O . ARG B 1 65 ? -13.883 23.781 -5.609 1 95.69 65 ARG B O 1
ATOM 2725 N N . ARG B 1 66 ? -14.195 23.281 -3.426 1 95.5 66 ARG B N 1
ATOM 2726 C CA . ARG B 1 66 ? -15.281 24.25 -3.273 1 95.5 66 ARG B CA 1
ATOM 2727 C C . ARG B 1 66 ? -14.75 25.609 -2.836 1 95.5 66 ARG B C 1
ATOM 2729 O O . ARG B 1 66 ? -14.484 25.828 -1.652 1 95.5 66 ARG B O 1
ATOM 2736 N N . LEU B 1 67 ? -14.852 26.594 -3.699 1 97.69 67 LEU B N 1
ATOM 2737 C CA . LEU B 1 67 ? -14.25 27.906 -3.492 1 97.69 67 LEU B CA 1
ATOM 2738 C C . LEU B 1 67 ? -14.93 28.641 -2.342 1 97.69 67 LEU B C 1
ATOM 2740 O O . LEU B 1 67 ? -14.258 29.172 -1.457 1 97.69 67 LEU B O 1
ATOM 2744 N N . GLN B 1 68 ? -16.234 28.625 -2.342 1 98.25 68 GLN B N 1
ATOM 2745 C CA . GLN B 1 68 ? -16.969 29.375 -1.329 1 98.25 68 GLN B CA 1
ATOM 2746 C C . GLN B 1 68 ? -16.672 28.844 0.071 1 98.25 68 GLN B C 1
ATOM 2748 O O . GLN B 1 68 ? -16.484 29.625 1.006 1 98.25 68 GLN B O 1
ATOM 2753 N N . ARG B 1 69 ? -16.625 27.547 0.207 1 98.12 69 ARG B N 1
ATOM 2754 C CA . ARG B 1 69 ? -16.328 26.953 1.499 1 98.12 69 ARG B CA 1
ATOM 2755 C C . ARG B 1 69 ? -14.898 27.281 1.932 1 98.12 69 ARG B C 1
ATOM 2757 O O . ARG B 1 69 ? -14.641 27.5 3.115 1 98.12 69 ARG B O 1
ATOM 2764 N N . LEU B 1 70 ? -14.023 27.328 1.007 1 98.69 70 LEU B N 1
ATOM 2765 C CA . LEU B 1 70 ? -12.633 27.656 1.307 1 98.69 70 LEU B CA 1
ATOM 2766 C C . LEU B 1 70 ? -12.508 29.078 1.833 1 98.69 70 LEU B C 1
ATOM 2768 O O . LEU B 1 70 ? -11.742 29.344 2.77 1 98.69 70 LEU B O 1
ATOM 2772 N N . GLN B 1 71 ? -13.195 29.938 1.216 1 98.56 71 GLN B N 1
ATOM 2773 C CA . GLN B 1 71 ? -13.195 31.328 1.664 1 98.56 71 GLN B CA 1
ATOM 2774 C C . GLN B 1 71 ? -13.703 31.438 3.098 1 98.56 71 GLN B C 1
ATOM 2776 O O . GLN B 1 71 ? -13.148 32.188 3.902 1 98.56 71 GLN B O 1
ATOM 2781 N N . GLU B 1 72 ? -14.742 30.688 3.355 1 98.75 72 GLU B N 1
ATOM 2782 C CA . GLU B 1 72 ? -15.289 30.672 4.707 1 98.75 72 GLU B CA 1
ATOM 2783 C C . GLU B 1 72 ? -14.266 30.141 5.711 1 98.75 72 GLU B C 1
ATOM 2785 O O . GLU B 1 72 ? -14.109 30.688 6.801 1 98.75 72 GLU B O 1
ATOM 2790 N N . VAL B 1 73 ? -13.578 29.094 5.383 1 98.81 73 VAL B N 1
ATOM 2791 C CA . VAL B 1 73 ? -12.57 28.5 6.258 1 98.81 73 VAL B CA 1
ATOM 2792 C C . VAL B 1 73 ? -11.422 29.469 6.465 1 98.81 73 VAL B C 1
ATOM 2794 O O . VAL B 1 73 ? -10.945 29.656 7.59 1 98.81 73 VAL B O 1
ATOM 2797 N N . ALA B 1 74 ? -10.953 30.125 5.406 1 98.81 74 ALA B N 1
ATOM 2798 C CA . ALA B 1 74 ? -9.859 31.078 5.504 1 98.81 74 ALA B CA 1
ATOM 2799 C C . ALA B 1 74 ? -10.234 32.25 6.418 1 98.81 74 ALA B C 1
ATOM 2801 O O . ALA B 1 74 ? -9.438 32.656 7.262 1 98.81 74 ALA B O 1
ATOM 2802 N N . ASN B 1 75 ? -11.445 32.719 6.219 1 98.81 75 ASN B N 1
ATOM 2803 C CA . ASN B 1 75 ? -11.914 33.812 7.055 1 98.81 75 ASN B CA 1
ATOM 2804 C C . ASN B 1 75 ? -11.984 33.406 8.523 1 98.81 75 ASN B C 1
ATOM 2806 O O . ASN B 1 75 ? -11.609 34.188 9.406 1 98.81 75 ASN B O 1
ATOM 2810 N N . GLU B 1 76 ? -12.516 32.25 8.758 1 98.88 76 GLU B N 1
ATOM 2811 C CA . GLU B 1 76 ? -12.578 31.75 10.125 1 98.88 76 GLU B CA 1
ATOM 2812 C C . GLU B 1 76 ? -11.188 31.594 10.727 1 98.88 76 GLU B C 1
ATOM 2814 O O . GLU B 1 76 ? -10.977 31.859 11.906 1 98.88 76 GLU B O 1
ATOM 2819 N N . CYS B 1 77 ? -10.242 31.156 9.945 1 98.88 77 CYS B N 1
ATOM 2820 C CA . CYS B 1 77 ? -8.867 31.031 10.406 1 98.88 77 CYS B CA 1
ATOM 2821 C C . CYS B 1 77 ? -8.328 32.375 10.859 1 98.88 77 CYS B C 1
ATOM 2823 O O . CYS B 1 77 ? -7.652 32.469 11.891 1 98.88 77 CYS B O 1
ATOM 2825 N N . LEU B 1 78 ? -8.586 33.438 10.117 1 98.81 78 LEU B N 1
ATOM 2826 C CA . LEU B 1 78 ? -8.141 34.781 10.484 1 98.81 78 LEU B CA 1
ATOM 2827 C C . LEU B 1 78 ? -8.742 35.188 11.82 1 98.81 78 LEU B C 1
ATOM 2829 O O . LEU B 1 78 ? -8.039 35.75 12.672 1 98.81 78 LEU B O 1
ATOM 2833 N N . LYS B 1 79 ? -10 34.906 12 1 98.75 79 LYS B N 1
ATOM 2834 C CA . LYS B 1 79 ? -10.68 35.25 13.242 1 98.75 79 LYS B CA 1
ATOM 2835 C C . LYS B 1 79 ? -10.07 34.5 14.422 1 98.75 79 LYS B C 1
ATOM 2837 O O . LYS B 1 79 ? -10.031 35.031 15.539 1 98.75 79 LYS B O 1
ATOM 2842 N N . LEU B 1 80 ? -9.617 33.312 14.18 1 98.62 80 LEU B N 1
ATOM 2843 C CA . LEU B 1 80 ? -9.125 32.469 15.242 1 98.62 80 LEU B CA 1
ATOM 2844 C C . LEU B 1 80 ? -7.688 32.812 15.609 1 98.62 80 LEU B C 1
ATOM 2846 O O . LEU B 1 80 ? -7.168 32.344 16.625 1 98.62 80 LEU B O 1
ATOM 2850 N N . GLY B 1 81 ? -6.984 33.562 14.688 1 98.38 81 GLY B N 1
ATOM 2851 C CA . GLY B 1 81 ? -5.676 34.062 15.094 1 98.38 81 GLY B CA 1
ATOM 2852 C C . GLY B 1 81 ? -4.578 33.719 14.102 1 98.38 81 GLY B C 1
ATOM 2853 O O . GLY B 1 81 ? -3.395 33.906 14.391 1 98.38 81 GLY B O 1
ATOM 2854 N N . ALA B 1 82 ? -4.941 33.25 12.992 1 98.81 82 ALA B N 1
ATOM 2855 C CA . ALA B 1 82 ? -3.932 32.969 11.977 1 98.81 82 ALA B CA 1
ATOM 2856 C C . ALA B 1 82 ? -3.166 34.219 11.602 1 98.81 82 ALA B C 1
ATOM 2858 O O . ALA B 1 82 ? -3.75 35.312 11.508 1 98.81 82 ALA B O 1
ATOM 2859 N N . ALA B 1 83 ? -1.847 34.094 11.398 1 98.75 83 ALA B N 1
ATOM 2860 C CA . ALA B 1 83 ? -1.049 35.219 10.938 1 98.75 83 ALA B CA 1
ATOM 2861 C C . ALA B 1 83 ? -1.474 35.688 9.547 1 98.75 83 ALA B C 1
ATOM 2863 O O . ALA B 1 83 ? -1.456 36.875 9.234 1 98.75 83 ALA B O 1
ATOM 2864 N N . SER B 1 84 ? -1.785 34.75 8.727 1 98.75 84 SER B N 1
ATOM 2865 C CA . SER B 1 84 ? -2.414 34.969 7.426 1 98.75 84 SER B CA 1
ATOM 2866 C C . SER B 1 84 ? -3.201 33.75 6.984 1 98.75 84 SER B C 1
ATOM 2868 O O . SER B 1 84 ? -2.994 32.656 7.508 1 98.75 84 SER B O 1
ATOM 2870 N N . ALA B 1 85 ? -4.152 33.906 6.066 1 98.81 85 ALA B N 1
ATOM 2871 C CA . ALA B 1 85 ? -4.957 32.812 5.555 1 98.81 85 ALA B CA 1
ATOM 2872 C C . ALA B 1 85 ? -5.246 32.969 4.07 1 98.81 85 ALA B C 1
ATOM 2874 O O . ALA B 1 85 ? -5.785 34 3.652 1 98.81 85 ALA B O 1
ATOM 2875 N N . HIS B 1 86 ? -4.812 32 3.297 1 98.75 86 HIS B N 1
ATOM 2876 C CA . HIS B 1 86 ? -5.012 31.984 1.853 1 98.75 86 HIS B CA 1
ATOM 2877 C C . HIS B 1 86 ? -5.746 30.719 1.419 1 98.75 86 HIS B C 1
ATOM 2879 O O . HIS B 1 86 ? -5.895 29.781 2.207 1 98.75 86 HIS B O 1
ATOM 2885 N N . TYR B 1 87 ? -6.332 30.781 0.235 1 98.75 87 TYR B N 1
ATOM 2886 C CA . TYR B 1 87 ? -7.031 29.609 -0.294 1 98.75 87 TYR B CA 1
ATOM 2887 C C . TYR B 1 87 ? -6.793 29.469 -1.793 1 98.75 87 TYR B C 1
ATOM 2889 O O . TYR B 1 87 ? -6.516 30.453 -2.482 1 98.75 87 TYR B O 1
ATOM 2897 N N . VAL B 1 88 ? -6.816 28.25 -2.297 1 98.38 88 VAL B N 1
ATOM 2898 C CA . VAL B 1 88 ? -6.762 27.938 -3.721 1 98.38 88 VAL B CA 1
ATOM 2899 C C . VAL B 1 88 ? -7.699 26.766 -4.027 1 98.38 88 VAL B C 1
ATOM 2901 O O . VAL B 1 88 ? -7.531 25.672 -3.482 1 98.38 88 VAL B O 1
ATOM 2904 N N . ALA B 1 89 ? -8.727 27.062 -4.828 1 98.38 89 ALA B N 1
ATOM 2905 C CA . ALA B 1 89 ? -9.617 26 -5.266 1 98.38 89 ALA B CA 1
ATOM 2906 C C . ALA B 1 89 ? -8.953 25.141 -6.344 1 98.38 89 ALA B C 1
ATOM 2908 O O . ALA B 1 89 ? -8.422 25.672 -7.32 1 98.38 89 ALA B O 1
ATOM 2909 N N . SER B 1 90 ? -8.938 23.781 -6.078 1 97.75 90 SER B N 1
ATOM 2910 C CA . SER B 1 90 ? -8.266 22.891 -7.02 1 97.75 90 SER B CA 1
ATOM 2911 C C . SER B 1 90 ? -8.75 21.453 -6.863 1 97.75 90 SER B C 1
ATOM 2913 O O . SER B 1 90 ? -9.172 21.062 -5.777 1 97.75 90 SER B O 1
ATOM 2915 N N . ASP B 1 91 ? -8.688 20.75 -7.988 1 96.75 91 ASP B N 1
ATOM 2916 C CA . ASP B 1 91 ? -8.969 19.312 -7.98 1 96.75 91 ASP B CA 1
ATOM 2917 C C . ASP B 1 91 ? -7.688 18.5 -7.789 1 96.75 91 ASP B C 1
ATOM 2919 O O . ASP B 1 91 ? -6.871 18.406 -8.703 1 96.75 91 ASP B O 1
ATOM 2923 N N . MET B 1 92 ? -7.641 17.812 -6.699 1 96.06 92 MET B N 1
ATOM 2924 C CA . MET B 1 92 ? -6.426 17.094 -6.336 1 96.06 92 MET B CA 1
ATOM 2925 C C . MET B 1 92 ? -6.312 15.789 -7.113 1 96.06 92 MET B C 1
ATOM 2927 O O . MET B 1 92 ? -5.27 15.133 -7.094 1 96.06 92 MET B O 1
ATOM 2931 N N . GLY B 1 93 ? -7.348 15.406 -7.82 1 95.19 93 GLY B N 1
ATOM 2932 C CA . GLY B 1 93 ? -7.27 14.242 -8.695 1 95.19 93 GLY B CA 1
ATOM 2933 C C . GLY B 1 93 ? -6.453 14.492 -9.945 1 95.19 93 GLY B C 1
ATOM 2934 O O . GLY B 1 93 ? -6.07 13.555 -10.641 1 95.19 93 GLY B O 1
ATOM 2935 N N . ASN B 1 94 ? -6.234 15.742 -10.203 1 96.81 94 ASN B N 1
ATOM 2936 C CA . ASN B 1 94 ? -5.355 16.172 -11.289 1 96.81 94 ASN B CA 1
ATOM 2937 C C . ASN B 1 94 ? -3.955 16.5 -10.781 1 96.81 94 ASN B C 1
ATOM 2939 O O . ASN B 1 94 ? -3.77 17.453 -10.031 1 96.81 94 ASN B O 1
ATOM 2943 N N . LEU B 1 95 ? -2.947 15.773 -11.227 1 97.62 95 LEU B N 1
ATOM 2944 C CA . LEU B 1 95 ? -1.6 15.891 -10.68 1 97.62 95 LEU B CA 1
ATOM 2945 C C . LEU B 1 95 ? -0.999 17.25 -11.008 1 97.62 95 LEU B C 1
ATOM 2947 O O . LEU B 1 95 ? -0.216 17.797 -10.227 1 97.62 95 LEU B O 1
ATOM 2951 N N . THR B 1 96 ? -1.344 17.781 -12.156 1 97.94 96 THR B N 1
ATOM 2952 C CA . THR B 1 96 ? -0.882 19.125 -12.5 1 97.94 96 THR B CA 1
ATOM 2953 C C . THR B 1 96 ? -1.448 20.156 -11.539 1 97.94 96 THR B C 1
ATOM 2955 O O . THR B 1 96 ? -0.743 21.078 -11.125 1 97.94 96 THR B O 1
ATOM 2958 N N . SER B 1 97 ? -2.682 19.984 -11.234 1 97.94 97 SER B N 1
ATOM 2959 C CA . SER B 1 97 ? -3.314 20.859 -10.25 1 97.94 97 SER B CA 1
ATOM 2960 C C . SER B 1 97 ? -2.65 20.719 -8.883 1 97.94 97 SER B C 1
ATOM 2962 O O . SER B 1 97 ? -2.438 21.719 -8.188 1 97.94 97 SER B O 1
ATOM 2964 N N . ALA B 1 98 ? -2.381 19.531 -8.484 1 98.44 98 ALA B N 1
ATOM 2965 C CA . ALA B 1 98 ? -1.707 19.297 -7.211 1 98.44 98 ALA B CA 1
ATOM 2966 C C . ALA B 1 98 ? -0.347 19.984 -7.172 1 98.44 98 ALA B C 1
ATOM 2968 O O . ALA B 1 98 ? 0.01 20.609 -6.172 1 98.44 98 ALA B O 1
ATOM 2969 N N . GLN B 1 99 ? 0.387 19.844 -8.234 1 98.5 99 GLN B N 1
ATOM 2970 C CA . GLN B 1 99 ? 1.68 20.516 -8.344 1 98.5 99 GLN B CA 1
ATOM 2971 C C . GLN B 1 99 ? 1.53 22.016 -8.203 1 98.5 99 GLN B C 1
ATOM 2973 O O . GLN B 1 99 ? 2.295 22.656 -7.473 1 98.5 99 GLN B O 1
ATOM 2978 N N . TYR B 1 100 ? 0.595 22.531 -8.859 1 98.5 100 TYR B N 1
ATOM 2979 C CA . TYR B 1 100 ? 0.344 23.969 -8.836 1 98.5 100 TYR B CA 1
ATOM 2980 C C . TYR B 1 100 ? 0.026 24.453 -7.422 1 98.5 100 TYR B C 1
ATOM 2982 O O . TYR B 1 100 ? 0.529 25.484 -6.98 1 98.5 100 TYR B O 1
ATOM 2990 N N . VAL B 1 101 ? -0.777 23.719 -6.75 1 98.81 101 VAL B N 1
ATOM 2991 C CA . VAL B 1 101 ? -1.187 24.109 -5.402 1 98.81 101 VAL B CA 1
ATOM 2992 C C . VAL B 1 101 ? 0.038 24.188 -4.492 1 98.81 101 VAL B C 1
ATOM 2994 O O . VAL B 1 101 ? 0.179 25.141 -3.719 1 98.81 101 VAL B O 1
ATOM 2997 N N . ALA B 1 102 ? 0.882 23.203 -4.535 1 98.88 102 ALA B N 1
ATOM 2998 C CA . ALA B 1 102 ? 2.09 23.203 -3.713 1 98.88 102 ALA B CA 1
ATOM 2999 C C . ALA B 1 102 ? 2.977 24.391 -4.039 1 98.88 102 ALA B C 1
ATOM 3001 O O . ALA B 1 102 ? 3.48 25.062 -3.133 1 98.88 102 ALA B O 1
ATOM 3002 N N . GLN B 1 103 ? 3.131 24.672 -5.289 1 98.62 103 GLN B N 1
ATOM 3003 C CA . GLN B 1 103 ? 3.959 25.797 -5.723 1 98.62 103 GLN B CA 1
ATOM 3004 C C . GLN B 1 103 ? 3.359 27.125 -5.285 1 98.62 103 GLN B C 1
ATOM 3006 O O . GLN B 1 103 ? 4.078 28.016 -4.82 1 98.62 103 GLN B O 1
ATOM 3011 N N . GLU B 1 104 ? 2.074 27.219 -5.484 1 98.62 104 GLU B N 1
ATOM 3012 C CA . GLU B 1 104 ? 1.38 28.438 -5.07 1 98.62 104 GLU B CA 1
ATOM 3013 C C . GLU B 1 104 ? 1.508 28.656 -3.566 1 98.62 104 GLU B C 1
ATOM 3015 O O . GLU B 1 104 ? 1.672 29.797 -3.115 1 98.62 104 GLU B O 1
ATOM 3020 N N . ALA B 1 105 ? 1.385 27.594 -2.816 1 98.81 105 ALA B N 1
ATOM 3021 C CA . ALA B 1 105 ? 1.533 27.703 -1.367 1 98.81 105 ALA B CA 1
ATOM 3022 C C . ALA B 1 105 ? 2.922 28.203 -0.993 1 98.81 105 ALA B C 1
ATOM 3024 O O . ALA B 1 105 ? 3.053 29.125 -0.177 1 98.81 105 ALA B O 1
ATOM 3025 N N . VAL B 1 106 ? 3.961 27.672 -1.572 1 98.75 106 VAL B N 1
ATOM 3026 C CA . VAL B 1 106 ? 5.336 28.062 -1.282 1 98.75 106 VAL B CA 1
ATOM 3027 C C . VAL B 1 106 ? 5.551 29.531 -1.649 1 98.75 106 VAL B C 1
ATOM 3029 O O . VAL B 1 106 ? 6.184 30.281 -0.901 1 98.75 106 VAL B O 1
ATOM 3032 N N . ASN B 1 107 ? 4.996 29.859 -2.777 1 98.44 107 ASN B N 1
ATOM 3033 C CA . ASN B 1 107 ? 5.148 31.219 -3.252 1 98.44 107 ASN B CA 1
ATOM 3034 C C . ASN B 1 107 ? 4.426 32.219 -2.346 1 98.44 107 ASN B C 1
ATOM 3036 O O . ASN B 1 107 ? 5.012 33.219 -1.921 1 98.44 107 ASN B O 1
ATOM 3040 N N . LYS B 1 108 ? 3.201 32 -2.02 1 98.44 108 LYS B N 1
ATOM 3041 C CA . LYS B 1 108 ? 2.365 32.906 -1.259 1 98.44 108 LYS B CA 1
ATOM 3042 C C . LYS B 1 108 ? 2.82 33 0.197 1 98.44 108 LYS B C 1
ATOM 3044 O O . LYS B 1 108 ? 2.742 34.062 0.818 1 98.44 108 LYS B O 1
ATOM 3049 N N . LEU B 1 109 ? 3.223 31.875 0.709 1 98.69 109 LEU B N 1
ATOM 3050 C CA . LEU B 1 109 ? 3.59 31.828 2.119 1 98.69 109 LEU B CA 1
ATOM 3051 C C . LEU B 1 109 ? 5.07 32.156 2.307 1 98.69 109 LEU B C 1
ATOM 3053 O O . LEU B 1 109 ? 5.512 32.406 3.426 1 98.69 109 LEU B O 1
ATOM 3057 N N . GLY B 1 110 ? 5.871 32.125 1.245 1 98.31 110 GLY B N 1
ATOM 3058 C CA . GLY B 1 110 ? 7.305 32.344 1.315 1 98.31 110 GLY B CA 1
ATOM 3059 C C . GLY B 1 110 ? 8.086 31.156 1.815 1 98.31 110 GLY B C 1
ATOM 3060 O O . GLY B 1 110 ? 9.148 31.297 2.424 1 98.31 110 GLY B O 1
ATOM 3061 N N . GLY B 1 111 ? 7.586 30.047 1.673 1 98.69 111 GLY B N 1
ATOM 3062 C CA . GLY B 1 111 ? 8.133 28.797 2.16 1 98.69 111 GLY B CA 1
ATOM 3063 C C . GLY B 1 111 ? 7.078 27.859 2.709 1 98.69 111 GLY B C 1
ATOM 3064 O O . GLY B 1 111 ? 5.879 28.109 2.578 1 98.69 111 GLY B O 1
ATOM 3065 N N . LEU B 1 112 ? 7.523 26.75 3.258 1 98.94 112 LEU B N 1
ATOM 3066 C CA . LEU B 1 112 ? 6.59 25.766 3.807 1 98.94 112 LEU B CA 1
ATOM 3067 C C . LEU B 1 112 ? 7.219 25.016 4.973 1 98.94 112 LEU B C 1
ATOM 3069 O O . LEU B 1 112 ? 8.352 24.531 4.871 1 98.94 112 LEU B O 1
ATOM 3073 N N . ASP B 1 113 ? 6.449 24.906 6.07 1 98.94 113 ASP B N 1
ATOM 3074 C CA . ASP B 1 113 ? 6.938 24.234 7.266 1 98.94 113 ASP B CA 1
ATOM 3075 C C . ASP B 1 113 ? 6.145 22.953 7.531 1 98.94 113 ASP B C 1
ATOM 3077 O O . ASP B 1 113 ? 6.68 21.984 8.086 1 98.94 113 ASP B O 1
ATOM 3081 N N . TYR B 1 114 ? 4.82 22.984 7.211 1 98.94 114 TYR B N 1
ATOM 3082 C CA . TYR B 1 114 ? 3.945 21.828 7.379 1 98.94 114 TYR B CA 1
ATOM 3083 C C . TYR B 1 114 ? 3.156 21.562 6.102 1 98.94 114 TYR B C 1
ATOM 3085 O O . TYR B 1 114 ? 2.488 22.453 5.574 1 98.94 114 TYR B O 1
ATOM 3093 N N . LEU B 1 115 ? 3.279 20.406 5.594 1 98.94 115 LEU B N 1
ATOM 3094 C CA . LEU B 1 115 ? 2.439 19.891 4.516 1 98.94 115 LEU B CA 1
ATOM 3095 C C . LEU B 1 115 ? 1.475 18.828 5.039 1 98.94 115 LEU B C 1
ATOM 3097 O O . LEU B 1 115 ? 1.89 17.719 5.371 1 98.94 115 LEU B O 1
ATOM 3101 N N . VAL B 1 116 ? 0.191 19.219 5.152 1 98.94 116 VAL B N 1
ATOM 3102 C CA . VAL B 1 116 ? -0.825 18.297 5.652 1 98.94 116 VAL B CA 1
ATOM 3103 C C . VAL B 1 116 ? -1.62 17.719 4.488 1 98.94 116 VAL B C 1
ATOM 3105 O O . VAL B 1 116 ? -2.41 18.422 3.854 1 98.94 116 VAL B O 1
ATOM 3108 N N . LEU B 1 117 ? -1.392 16.484 4.25 1 98.94 117 LEU B N 1
ATOM 3109 C CA . LEU B 1 117 ? -2.045 15.766 3.168 1 98.94 117 LEU B CA 1
ATOM 3110 C C . LEU B 1 117 ? -3.291 15.039 3.67 1 98.94 117 LEU B C 1
ATOM 3112 O O . LEU B 1 117 ? -3.188 14.008 4.332 1 98.94 117 LEU B O 1
ATOM 3116 N N . ASN B 1 118 ? -4.461 15.57 3.281 1 98.69 118 ASN B N 1
ATOM 3117 C CA . ASN B 1 118 ? -5.676 15.125 3.953 1 98.69 118 ASN B CA 1
ATOM 3118 C C . ASN B 1 118 ? -6.805 14.875 2.957 1 98.69 118 ASN B C 1
ATOM 3120 O O . ASN B 1 118 ? -7.82 14.273 3.305 1 98.69 118 ASN B O 1
ATOM 3124 N N . HIS B 1 119 ? -6.625 15.234 1.712 1 98 119 HIS B N 1
ATOM 3125 C CA . HIS B 1 119 ? -7.734 15.125 0.768 1 98 119 HIS B CA 1
ATOM 3126 C C . HIS B 1 119 ? -8.031 13.664 0.441 1 98 119 HIS B C 1
ATOM 3128 O O . HIS B 1 119 ? -7.145 12.812 0.508 1 98 119 HIS B O 1
ATOM 3134 N N . ILE B 1 120 ? -9.234 13.406 0.188 1 95.12 120 ILE B N 1
ATOM 3135 C CA . ILE B 1 120 ? -9.68 12.078 -0.203 1 95.12 120 ILE B CA 1
ATOM 3136 C C . ILE B 1 120 ? -10.664 12.18 -1.367 1 95.12 120 ILE B C 1
ATOM 3138 O O . ILE B 1 120 ? -11.375 13.18 -1.502 1 95.12 120 ILE B O 1
ATOM 3142 N N . GLY B 1 121 ? -10.586 11.289 -2.203 1 91.56 121 GLY B N 1
ATOM 3143 C CA . GLY B 1 121 ? -11.547 11.227 -3.293 1 91.56 121 GLY B CA 1
ATOM 3144 C C . GLY B 1 121 ? -11.633 9.852 -3.934 1 91.56 121 GLY B C 1
ATOM 3145 O O . GLY B 1 121 ? -11.117 8.875 -3.385 1 91.56 121 GLY B O 1
ATOM 3146 N N . GLY B 1 122 ? -12.383 9.789 -5.02 1 83.81 122 GLY B N 1
ATOM 3147 C CA . GLY B 1 122 ? -12.602 8.547 -5.746 1 83.81 122 GLY B CA 1
ATOM 3148 C C . GLY B 1 122 ? -14.07 8.172 -5.859 1 83.81 122 GLY B C 1
ATOM 3149 O O . GLY B 1 122 ? -14.914 8.719 -5.145 1 83.81 122 GLY B O 1
ATOM 3150 N N . SER B 1 123 ? -14.297 7.305 -6.812 1 76.25 123 SER B N 1
ATOM 3151 C CA . SER B 1 123 ? -15.672 6.957 -7.148 1 76.25 123 SER B CA 1
ATOM 3152 C C . SER B 1 123 ? -16.031 5.566 -6.629 1 76.25 123 SER B C 1
ATOM 3154 O O . SER B 1 123 ? -17.125 5.062 -6.895 1 76.25 123 SER B O 1
ATOM 3156 N N . ALA B 1 124 ? -15.086 5.043 -5.938 1 73.94 124 ALA B N 1
ATOM 3157 C CA . ALA B 1 124 ? -15.352 3.67 -5.52 1 73.94 124 ALA B CA 1
ATOM 3158 C C . ALA B 1 124 ? -16.516 3.615 -4.535 1 73.94 124 ALA B C 1
ATOM 3160 O O . ALA B 1 124 ? -16.625 4.453 -3.637 1 73.94 124 ALA B O 1
ATOM 3161 N N . SER B 1 125 ? -17.375 2.703 -4.781 1 79.94 125 SER B N 1
ATOM 3162 C CA . SER B 1 125 ? -18.484 2.434 -3.877 1 79.94 125 SER B CA 1
ATOM 3163 C C . SER B 1 125 ? -18.078 1.501 -2.746 1 79.94 125 SER B C 1
ATOM 3165 O O . SER B 1 125 ? -17.062 0.808 -2.85 1 79.94 125 SER B O 1
ATOM 3167 N N . PHE B 1 126 ? -18.812 1.575 -1.705 1 89.56 126 PHE B N 1
ATOM 3168 C CA . PHE B 1 126 ? -18.672 0.62 -0.613 1 89.56 126 PHE B CA 1
ATOM 3169 C C . PHE B 1 126 ? -19.328 -0.708 -0.964 1 89.56 126 PHE B C 1
ATOM 3171 O O . PHE B 1 126 ? -20.531 -0.866 -0.802 1 89.56 126 PHE B O 1
ATOM 3178 N N . GLY B 1 127 ? -18.594 -1.639 -1.509 1 92.31 127 GLY B N 1
ATOM 3179 C CA . GLY B 1 127 ? -19.109 -2.914 -1.985 1 92.31 127 GLY B CA 1
ATOM 3180 C C . GLY B 1 127 ? -18.016 -3.85 -2.475 1 92.31 127 GLY B C 1
ATOM 3181 O O . GLY B 1 127 ? -16.828 -3.518 -2.41 1 92.31 127 GLY B O 1
ATOM 3182 N N . PHE B 1 128 ? -18.438 -5.012 -2.926 1 94.88 128 PHE B N 1
ATOM 3183 C CA . PHE B 1 128 ? -17.5 -6.035 -3.4 1 94.88 128 PHE B CA 1
ATOM 3184 C C . PHE B 1 128 ? -16.797 -5.574 -4.664 1 94.88 128 PHE B C 1
ATOM 3186 O O . PHE B 1 128 ? -17.359 -4.832 -5.469 1 94.88 128 PHE B O 1
ATOM 3193 N N . PHE B 1 129 ? -15.555 -6.043 -4.832 1 96.44 129 PHE B N 1
ATOM 3194 C CA . PHE B 1 129 ? -14.828 -5.801 -6.07 1 96.44 129 PHE B CA 1
ATOM 3195 C C . PHE B 1 129 ? -15.445 -6.582 -7.223 1 96.44 129 PHE B C 1
ATOM 3197 O O . PHE B 1 129 ? -15.578 -7.809 -7.152 1 96.44 129 PHE B O 1
ATOM 3204 N N . LYS B 1 130 ? -15.789 -5.82 -8.297 1 94.56 130 LYS B N 1
ATOM 3205 C CA . LYS B 1 130 ? -16.469 -6.461 -9.422 1 94.56 130 LYS B CA 1
ATOM 3206 C C . LYS B 1 130 ? -15.625 -6.402 -10.688 1 94.56 130 LYS B C 1
ATOM 3208 O O . LYS B 1 130 ? -16.141 -6.578 -11.789 1 94.56 130 LYS B O 1
ATOM 3213 N N . GLY B 1 131 ? -14.422 -6.031 -10.516 1 96 131 GLY B N 1
ATOM 3214 C CA . GLY B 1 131 ? -13.523 -6.082 -11.656 1 96 131 GLY B CA 1
ATOM 3215 C C . GLY B 1 131 ? -13.391 -4.75 -12.375 1 96 131 GLY B C 1
ATOM 3216 O O . GLY B 1 131 ? -12.766 -4.664 -13.43 1 96 131 GLY B O 1
ATOM 3217 N N . GLU B 1 132 ? -13.922 -3.693 -11.867 1 95.81 132 GLU B N 1
ATOM 3218 C CA . GLU B 1 132 ? -13.828 -2.377 -12.492 1 95.81 132 GLU B CA 1
ATOM 3219 C C . GLU B 1 132 ? -12.5 -1.701 -12.164 1 95.81 132 GLU B C 1
ATOM 3221 O O . GLU B 1 132 ? -12.133 -1.572 -11 1 95.81 132 GLU B O 1
ATOM 3226 N N . MET B 1 133 ? -11.836 -1.245 -13.227 1 97.19 133 MET B N 1
ATOM 3227 C CA . MET B 1 133 ? -10.508 -0.663 -13.047 1 97.19 133 MET B CA 1
ATOM 3228 C C . MET B 1 133 ? -10.609 0.822 -12.719 1 97.19 133 MET B C 1
ATOM 3230 O O . MET B 1 133 ? -9.742 1.365 -12.023 1 97.19 133 MET B O 1
ATOM 3234 N N . ASP B 1 134 ? -11.664 1.449 -13.141 1 96.12 134 ASP B N 1
ATOM 3235 C CA . ASP B 1 134 ? -11.758 2.9 -13.008 1 96.12 134 ASP B CA 1
ATOM 3236 C C . ASP B 1 134 ? -11.703 3.326 -11.547 1 96.12 134 ASP B C 1
ATOM 3238 O O . ASP B 1 134 ? -10.938 4.219 -11.18 1 96.12 134 ASP B O 1
ATOM 3242 N N . PRO B 1 135 ? -12.469 2.682 -10.672 1 96.25 135 PRO B N 1
ATOM 3243 C CA . PRO B 1 135 ? -12.383 3.061 -9.258 1 96.25 135 PRO B CA 1
ATOM 3244 C C . PRO B 1 135 ? -10.992 2.826 -8.672 1 96.25 135 PRO B C 1
ATOM 3246 O O . PRO B 1 135 ? -10.555 3.584 -7.801 1 96.25 135 PRO B O 1
ATOM 3249 N N . VAL B 1 136 ? -10.312 1.773 -9.102 1 98 136 VAL B N 1
ATOM 3250 C CA . VAL B 1 136 ? -8.977 1.456 -8.594 1 98 136 VAL B CA 1
ATOM 3251 C C . VAL B 1 136 ? -7.992 2.539 -9.016 1 98 136 VAL B C 1
ATOM 3253 O O . VAL B 1 136 ? -7.266 3.088 -8.188 1 98 136 VAL B O 1
ATOM 3256 N N . VAL B 1 137 ? -8.008 2.871 -10.289 1 97.44 137 VAL B N 1
ATOM 3257 C CA . VAL B 1 137 ? -7.109 3.875 -10.844 1 97.44 137 VAL B CA 1
ATOM 3258 C C . VAL B 1 137 ? -7.398 5.234 -10.211 1 97.44 137 VAL B C 1
ATOM 3260 O O . VAL B 1 137 ? -6.48 5.93 -9.773 1 97.44 137 VAL B O 1
ATOM 3263 N N . GLY B 1 138 ? -8.664 5.566 -10.18 1 96.69 138 GLY B N 1
ATOM 3264 C CA . GLY B 1 138 ? -9.039 6.84 -9.586 1 96.69 138 GLY B CA 1
ATOM 3265 C C . GLY B 1 138 ? -8.602 6.98 -8.141 1 96.69 138 GLY B C 1
ATOM 3266 O O . GLY B 1 138 ? -8.094 8.031 -7.734 1 96.69 138 GLY B O 1
ATOM 3267 N N . SER B 1 139 ? -8.789 5.934 -7.367 1 97.44 139 SER B N 1
ATOM 3268 C CA . SER B 1 139 ? -8.414 5.941 -5.957 1 97.44 139 SER B CA 1
ATOM 3269 C C . SER B 1 139 ? -6.914 6.137 -5.785 1 97.44 139 SER B C 1
ATOM 3271 O O . SER B 1 139 ? -6.473 6.902 -4.926 1 97.44 139 SER B O 1
ATOM 3273 N N . ILE B 1 140 ? -6.133 5.477 -6.57 1 98.25 140 ILE B N 1
ATOM 3274 C CA . ILE B 1 140 ? -4.68 5.574 -6.484 1 98.25 140 ILE B CA 1
ATOM 3275 C C . ILE B 1 140 ? -4.234 6.984 -6.871 1 98.25 140 ILE B C 1
ATOM 3277 O O . ILE B 1 140 ? -3.334 7.551 -6.246 1 98.25 140 ILE B O 1
ATOM 3281 N N . TYR B 1 141 ? -4.848 7.566 -7.863 1 97.69 141 TYR B N 1
ATOM 3282 C CA . TYR B 1 141 ? -4.445 8.883 -8.344 1 97.69 141 TYR B CA 1
ATOM 3283 C C . TYR B 1 141 ? -4.711 9.953 -7.293 1 97.69 141 TYR B C 1
ATOM 3285 O O . TYR B 1 141 ? -3.812 10.727 -6.941 1 97.69 141 TYR B O 1
ATOM 3293 N N . ILE B 1 142 ? -5.855 9.945 -6.781 1 98 142 ILE B N 1
ATOM 3294 C CA . ILE B 1 142 ? -6.238 11.062 -5.93 1 98 142 ILE B CA 1
ATOM 3295 C C . ILE B 1 142 ? -5.707 10.836 -4.516 1 98 142 ILE B C 1
ATOM 3297 O O . ILE B 1 142 ? -5.266 11.781 -3.852 1 98 142 ILE B O 1
ATOM 3301 N N . ASN B 1 143 ? -5.742 9.625 -4.004 1 98.25 143 ASN B N 1
ATOM 3302 C CA . ASN B 1 143 ? -5.449 9.367 -2.6 1 98.25 143 ASN B CA 1
ATOM 3303 C C . ASN B 1 143 ? -3.971 9.055 -2.383 1 98.25 143 ASN B C 1
ATOM 3305 O O . ASN B 1 143 ? -3.5 9.008 -1.245 1 98.25 143 ASN B O 1
ATOM 3309 N N . PHE B 1 144 ? -3.23 8.812 -3.408 1 98.81 144 PHE B N 1
ATOM 3310 C CA . PHE B 1 144 ? -1.827 8.469 -3.221 1 98.81 144 PHE B CA 1
ATOM 3311 C C . PHE B 1 144 ? -0.933 9.328 -4.102 1 98.81 144 PHE B C 1
ATOM 3313 O O . PHE B 1 144 ? -0.163 10.148 -3.596 1 98.81 144 PHE B O 1
ATOM 3320 N N . LEU B 1 145 ? -1.075 9.219 -5.445 1 98.81 145 LEU B N 1
ATOM 3321 C CA . LEU B 1 145 ? -0.168 9.922 -6.34 1 98.81 145 LEU B CA 1
ATOM 3322 C C . LEU B 1 145 ? -0.254 11.43 -6.125 1 98.81 145 LEU B C 1
ATOM 3324 O O . LEU B 1 145 ? 0.751 12.133 -6.23 1 98.81 145 LEU B O 1
ATOM 3328 N N . SER B 1 146 ? -1.409 11.883 -5.875 1 98.81 146 SER B N 1
ATOM 3329 C CA . SER B 1 146 ? -1.595 13.297 -5.586 1 98.81 146 SER B CA 1
ATOM 3330 C C . SER B 1 146 ? -0.779 13.727 -4.367 1 98.81 146 SER B C 1
ATOM 3332 O O . SER B 1 146 ? -0.159 14.789 -4.371 1 98.81 146 SER B O 1
ATOM 3334 N N . TYR B 1 147 ? -0.77 12.906 -3.283 1 98.94 147 TYR B N 1
ATOM 3335 C CA . TYR B 1 147 ? 0.032 13.172 -2.096 1 98.94 147 TYR B CA 1
ATOM 3336 C C . TYR B 1 147 ? 1.511 13.281 -2.447 1 98.94 147 TYR B C 1
ATOM 3338 O O . TYR B 1 147 ? 2.197 14.203 -2 1 98.94 147 TYR B O 1
ATOM 3346 N N . VAL B 1 148 ? 1.952 12.359 -3.238 1 98.88 148 VAL B N 1
ATOM 3347 C CA . VAL B 1 148 ? 3.361 12.328 -3.611 1 98.88 148 VAL B CA 1
ATOM 3348 C C . VAL B 1 148 ? 3.695 13.539 -4.473 1 98.88 148 VAL B C 1
ATOM 3350 O O . VAL B 1 148 ? 4.77 14.133 -4.336 1 98.88 148 VAL B O 1
ATOM 3353 N N . GLN B 1 149 ? 2.803 13.914 -5.371 1 98.88 149 GLN B N 1
ATOM 3354 C CA . GLN B 1 149 ? 3.021 15.07 -6.223 1 98.88 149 GLN B CA 1
ATOM 3355 C C . GLN B 1 149 ? 3.16 16.344 -5.395 1 98.88 149 GLN B C 1
ATOM 3357 O O . GLN B 1 149 ? 4.027 17.188 -5.668 1 98.88 149 GLN B O 1
ATOM 3362 N N . LEU B 1 150 ? 2.291 16.5 -4.418 1 98.94 150 LEU B N 1
ATOM 3363 C CA . LEU B 1 150 ? 2.383 17.641 -3.514 1 98.94 150 LEU B CA 1
ATOM 3364 C C . LEU B 1 150 ? 3.709 17.625 -2.76 1 98.94 150 LEU B C 1
ATOM 3366 O O . LEU B 1 150 ? 4.363 18.672 -2.637 1 98.94 150 LEU B O 1
ATOM 3370 N N . THR B 1 151 ? 4.066 16.484 -2.252 1 98.88 151 THR B N 1
ATOM 3371 C CA . THR B 1 151 ? 5.328 16.312 -1.538 1 98.88 151 THR B CA 1
ATOM 3372 C C . THR B 1 151 ? 6.508 16.688 -2.43 1 98.88 151 THR B C 1
ATOM 3374 O O . THR B 1 151 ? 7.398 17.438 -2.01 1 98.88 151 THR B O 1
ATOM 3377 N N . SER B 1 152 ? 6.461 16.188 -3.656 1 98.75 152 SER B N 1
ATOM 3378 C CA . SER B 1 152 ? 7.527 16.438 -4.621 1 98.75 152 SER B CA 1
ATOM 3379 C C . SER B 1 152 ? 7.68 17.922 -4.91 1 98.75 152 SER B C 1
ATOM 3381 O O . SER B 1 152 ? 8.789 18.469 -4.887 1 98.75 152 SER B O 1
ATOM 3383 N N . ALA B 1 153 ? 6.582 18.562 -5.148 1 98.75 153 ALA B N 1
ATOM 3384 C CA . ALA B 1 153 ? 6.586 19.969 -5.539 1 98.75 153 ALA B CA 1
ATOM 3385 C C . ALA B 1 153 ? 6.996 20.859 -4.367 1 98.75 153 ALA B C 1
ATOM 3387 O O . ALA B 1 153 ? 7.516 21.969 -4.566 1 98.75 153 ALA B O 1
ATOM 3388 N N . ALA B 1 154 ? 6.797 20.375 -3.156 1 98.75 154 ALA B N 1
ATOM 3389 C CA . ALA B 1 154 ? 7.09 21.188 -1.971 1 98.75 154 ALA B CA 1
ATOM 3390 C C . ALA B 1 154 ? 8.406 20.75 -1.326 1 98.75 154 ALA B C 1
ATOM 3392 O O . ALA B 1 154 ? 8.82 21.328 -0.315 1 98.75 154 ALA B O 1
ATOM 3393 N N . LEU B 1 155 ? 9.047 19.797 -1.877 1 98.56 155 LEU B N 1
ATOM 3394 C CA . LEU B 1 155 ? 10.141 19.094 -1.211 1 98.56 155 LEU B CA 1
ATOM 3395 C C . LEU B 1 155 ? 11.273 20.062 -0.859 1 98.56 155 LEU B C 1
ATOM 3397 O O . LEU B 1 155 ? 11.766 20.047 0.269 1 98.56 155 LEU B O 1
ATOM 3401 N N . LYS B 1 156 ? 11.695 20.891 -1.744 1 98.12 156 LYS B N 1
ATOM 3402 C CA . LYS B 1 156 ? 12.789 21.828 -1.503 1 98.12 156 LYS B CA 1
ATOM 3403 C C . LYS B 1 156 ? 12.461 22.781 -0.357 1 98.12 156 LYS B C 1
ATOM 3405 O O . LYS B 1 156 ? 13.289 23.031 0.518 1 98.12 156 LYS B O 1
ATOM 3410 N N . ALA B 1 157 ? 11.289 23.328 -0.4 1 98.75 157 ALA B N 1
ATOM 3411 C CA . ALA B 1 157 ? 10.867 24.25 0.655 1 98.75 157 ALA B CA 1
ATOM 3412 C C . ALA B 1 157 ? 10.836 23.547 2.01 1 98.75 157 ALA B C 1
ATOM 3414 O O . ALA B 1 157 ? 11.219 24.125 3.025 1 98.75 157 ALA B O 1
ATOM 3415 N N . LEU B 1 158 ? 10.383 22.312 2.053 1 98.69 158 LEU B N 1
ATOM 3416 C CA . LEU B 1 158 ? 10.328 21.547 3.285 1 98.69 158 LEU B CA 1
ATOM 3417 C C . LEU B 1 158 ? 11.727 21.219 3.793 1 98.69 158 LEU B C 1
ATOM 3419 O O . LEU B 1 158 ? 11.969 21.234 5 1 98.69 158 LEU B O 1
ATOM 3423 N N . GLN B 1 159 ? 12.57 20.906 2.867 1 97.88 159 GLN B N 1
ATOM 3424 C CA . GLN B 1 159 ? 13.961 20.656 3.244 1 97.88 159 GLN B CA 1
ATOM 3425 C C . GLN B 1 159 ? 14.602 21.906 3.859 1 97.88 159 GLN B C 1
ATOM 3427 O O . GLN B 1 159 ? 15.312 21.812 4.859 1 97.88 159 GLN B O 1
ATOM 3432 N N . GLU B 1 160 ? 14.352 23.047 3.279 1 98 160 GLU B N 1
ATOM 3433 C CA . GLU B 1 160 ? 14.922 24.297 3.756 1 98 160 GLU B CA 1
ATOM 3434 C C . GLU B 1 160 ? 14.414 24.641 5.156 1 98 160 GLU B C 1
ATOM 3436 O O . GLU B 1 160 ? 15.172 25.125 5.992 1 98 160 GLU B O 1
ATOM 3441 N N . SER B 1 161 ? 13.203 24.344 5.418 1 98.31 161 SER B N 1
ATOM 3442 C CA . SER B 1 161 ? 12.609 24.688 6.707 1 98.31 161 SER B CA 1
ATOM 3443 C C . SER B 1 161 ? 12.789 23.578 7.723 1 98.31 161 SER B C 1
ATOM 3445 O O . SER B 1 161 ? 12.477 23.734 8.898 1 98.31 161 SER B O 1
ATOM 3447 N N . GLN B 1 162 ? 13.266 22.438 7.195 1 97.94 162 GLN B N 1
ATOM 3448 C CA . GLN B 1 162 ? 13.258 21.234 8.023 1 97.94 162 GLN B CA 1
ATOM 3449 C C . GLN B 1 162 ? 11.859 20.938 8.555 1 97.94 162 GLN B C 1
ATOM 3451 O O . GLN B 1 162 ? 11.68 20.734 9.758 1 97.94 162 GLN B O 1
ATOM 3456 N N . GLY B 1 163 ? 10.945 20.969 7.641 1 98.44 163 GLY B N 1
ATOM 3457 C CA . GLY B 1 163 ? 9.523 20.938 7.961 1 98.44 163 GLY B CA 1
ATOM 3458 C C . GLY B 1 163 ? 8.992 19.531 8.195 1 98.44 163 GLY B C 1
ATOM 3459 O O . GLY B 1 163 ? 9.766 18.609 8.43 1 98.44 163 GLY B O 1
ATOM 3460 N N . SER B 1 164 ? 7.625 19.453 8.289 1 98.62 164 SER B N 1
ATOM 3461 C CA . SER B 1 164 ? 6.93 18.219 8.625 1 98.62 164 SER B CA 1
ATOM 3462 C C . SER B 1 164 ? 5.855 17.891 7.586 1 98.62 164 SER B C 1
ATOM 3464 O O . SER B 1 164 ? 5.152 18.781 7.113 1 98.62 164 SER B O 1
ATOM 3466 N N . ILE B 1 165 ? 5.875 16.656 7.219 1 98.94 165 ILE B N 1
ATOM 3467 C CA . ILE B 1 165 ? 4.809 16.141 6.375 1 98.94 165 ILE B CA 1
ATOM 3468 C C . ILE B 1 165 ? 3.832 15.32 7.223 1 98.94 165 ILE B C 1
ATOM 3470 O O . ILE B 1 165 ? 4.242 14.43 7.969 1 98.94 165 ILE B O 1
ATOM 3474 N N . VAL B 1 166 ? 2.582 15.695 7.184 1 98.94 166 VAL B N 1
ATOM 3475 C CA . VAL B 1 166 ? 1.518 14.977 7.871 1 98.94 166 VAL B CA 1
ATOM 3476 C C . VAL B 1 166 ? 0.647 14.242 6.852 1 98.94 166 VAL B C 1
ATOM 3478 O O . VAL B 1 166 ? 0.093 14.867 5.941 1 98.94 166 VAL B O 1
ATOM 3481 N N . VAL B 1 167 ? 0.569 12.961 6.977 1 98.94 167 VAL B N 1
ATOM 3482 C CA . VAL B 1 167 ? -0.142 12.117 6.027 1 98.94 167 VAL B CA 1
ATOM 3483 C C . VAL B 1 167 ? -1.356 11.484 6.707 1 98.94 167 VAL B C 1
ATOM 3485 O O . VAL B 1 167 ? -1.216 10.75 7.688 1 98.94 167 VAL B O 1
ATOM 3488 N N . MET B 1 168 ? -2.521 11.812 6.195 1 98.69 168 MET B N 1
ATOM 3489 C CA . MET B 1 168 ? -3.732 11.211 6.742 1 98.69 168 MET B CA 1
ATOM 3490 C C . MET B 1 168 ? -3.977 9.828 6.133 1 98.69 168 MET B C 1
ATOM 3492 O O . MET B 1 168 ? -4.395 9.719 4.98 1 98.69 168 MET B O 1
ATOM 3496 N N . SER B 1 169 ? -3.65 8.828 6.879 1 98.5 169 SER B N 1
ATOM 3497 C CA . SER B 1 169 ? -3.955 7.453 6.512 1 98.5 169 SER B CA 1
ATOM 3498 C C . SER B 1 169 ? -5.191 6.945 7.246 1 98.5 169 SER B C 1
ATOM 3500 O O . SER B 1 169 ? -6.078 7.727 7.594 1 98.5 169 SER B O 1
ATOM 3502 N N . SER B 1 170 ? -5.363 5.695 7.359 1 97.56 170 SER B N 1
ATOM 3503 C CA . SER B 1 170 ? -6.523 5.02 7.93 1 97.56 170 SER B CA 1
ATOM 3504 C C . SER B 1 170 ? -6.152 3.643 8.469 1 97.56 170 SER B C 1
ATOM 3506 O O . SER B 1 170 ? -5.086 3.113 8.148 1 97.56 170 SER B O 1
ATOM 3508 N N . MET B 1 171 ? -7 3.152 9.359 1 97.5 171 MET B N 1
ATOM 3509 C CA . MET B 1 171 ? -6.875 1.739 9.703 1 97.5 171 MET B CA 1
ATOM 3510 C C . MET B 1 171 ? -6.832 0.873 8.453 1 97.5 171 MET B C 1
ATOM 3512 O O . MET B 1 171 ? -6.145 -0.148 8.422 1 97.5 171 MET B O 1
ATOM 3516 N N . SER B 1 172 ? -7.453 1.294 7.406 1 97.25 172 SER B N 1
ATOM 3517 C CA . SER B 1 172 ? -7.504 0.599 6.125 1 97.25 172 SER B CA 1
ATOM 3518 C C . SER B 1 172 ? -6.156 0.647 5.414 1 97.25 172 SER B C 1
ATOM 3520 O O . SER B 1 172 ? -5.98 0.024 4.367 1 97.25 172 SER B O 1
ATOM 3522 N N . GLY B 1 173 ? -5.215 1.376 5.91 1 98.56 173 GLY B N 1
ATOM 3523 C CA . GLY B 1 173 ? -3.846 1.362 5.414 1 98.56 173 GLY B CA 1
ATOM 3524 C C . GLY B 1 173 ? -2.961 0.363 6.133 1 98.56 173 GLY B C 1
ATOM 3525 O O . GLY B 1 173 ? -1.799 0.176 5.766 1 98.56 173 GLY B O 1
ATOM 3526 N N . ARG B 1 174 ? -3.523 -0.234 7.145 1 98.38 174 ARG B N 1
ATOM 3527 C CA . ARG B 1 174 ? -2.777 -1.18 7.965 1 98.38 174 ARG B CA 1
ATOM 3528 C C . ARG B 1 174 ? -3.373 -2.58 7.871 1 98.38 174 ARG B C 1
ATOM 3530 O O . ARG B 1 174 ? -2.645 -3.574 7.898 1 98.38 174 ARG B O 1
ATOM 3537 N N . ILE B 1 175 ? -4.645 -2.66 7.777 1 98.31 175 ILE B N 1
ATOM 3538 C CA . ILE B 1 175 ? -5.371 -3.924 7.707 1 98.31 175 ILE B CA 1
ATOM 3539 C C . ILE B 1 175 ? -6.344 -3.891 6.527 1 98.31 175 ILE B C 1
ATOM 3541 O O . ILE B 1 175 ? -7.23 -3.039 6.473 1 98.31 175 ILE B O 1
ATOM 3545 N N . GLY B 1 176 ? -6.176 -4.855 5.633 1 97.88 176 GLY B N 1
ATOM 3546 C CA . GLY B 1 176 ? -7.117 -4.938 4.523 1 97.88 176 GLY B CA 1
ATOM 3547 C C . GLY B 1 176 ? -8.555 -5.105 4.973 1 97.88 176 GLY B C 1
ATOM 3548 O O . GLY B 1 176 ? -8.836 -5.84 5.922 1 97.88 176 GLY B O 1
ATOM 3549 N N . ALA B 1 177 ? -9.453 -4.434 4.27 1 97 177 ALA B N 1
ATOM 3550 C CA . ALA B 1 177 ? -10.867 -4.465 4.629 1 97 177 ALA B CA 1
ATOM 3551 C C . ALA B 1 177 ? -11.734 -4.789 3.418 1 97 177 ALA B C 1
ATOM 3553 O O . ALA B 1 177 ? -11.477 -4.297 2.314 1 97 177 ALA B O 1
ATOM 3554 N N . PRO B 1 178 ? -12.773 -5.59 3.652 1 96.62 178 PRO B N 1
ATOM 3555 C CA . PRO B 1 178 ? -13.719 -5.82 2.561 1 96.62 178 PRO B CA 1
ATOM 3556 C C . PRO B 1 178 ? -14.508 -4.566 2.188 1 96.62 178 PRO B C 1
ATOM 3558 O O . PRO B 1 178 ? -14.555 -3.611 2.967 1 96.62 178 PRO B O 1
ATOM 3561 N N . PHE B 1 179 ? -15.016 -4.484 0.96 1 95.81 179 PHE B N 1
ATOM 3562 C CA . PHE B 1 179 ? -15.93 -3.477 0.434 1 95.81 179 PHE B CA 1
ATOM 3563 C C . PHE B 1 179 ? -15.188 -2.186 0.114 1 95.81 179 PHE B C 1
ATOM 3565 O O . PHE B 1 179 ? -15.781 -1.225 -0.379 1 95.81 179 PHE B O 1
ATOM 3572 N N . THR B 1 180 ? -13.922 -2.135 0.421 1 95.88 180 THR B N 1
ATOM 3573 C CA . THR B 1 180 ? -13.125 -0.939 0.152 1 95.88 180 THR B CA 1
ATOM 3574 C C . THR B 1 180 ? -11.766 -1.312 -0.421 1 95.88 180 THR B C 1
ATOM 3576 O O . THR B 1 180 ? -10.742 -0.75 -0.02 1 95.88 180 THR B O 1
ATOM 3579 N N . THR B 1 181 ? -11.68 -2.244 -1.283 1 97.25 181 THR B N 1
ATOM 3580 C CA . THR B 1 181 ? -10.438 -2.807 -1.809 1 97.25 181 THR B CA 1
ATOM 3581 C C . THR B 1 181 ? -9.57 -1.716 -2.432 1 97.25 181 THR B C 1
ATOM 3583 O O . THR B 1 181 ? -8.367 -1.637 -2.16 1 97.25 181 THR B O 1
ATOM 3586 N N . SER B 1 182 ? -10.195 -0.836 -3.262 1 97.44 182 SER B N 1
ATOM 3587 C CA . SER B 1 182 ? -9.461 0.234 -3.93 1 97.44 182 SER B CA 1
ATOM 3588 C C . SER B 1 182 ? -8.93 1.255 -2.926 1 97.44 182 SER B C 1
ATOM 3590 O O . SER B 1 182 ? -7.801 1.726 -3.047 1 97.44 182 SER B O 1
ATOM 3592 N N . TYR B 1 183 ? -9.766 1.607 -1.972 1 96.81 183 TYR B N 1
ATOM 3593 C CA . TYR B 1 183 ? -9.383 2.539 -0.917 1 96.81 183 TYR B CA 1
ATOM 3594 C C . TYR B 1 183 ? -8.227 1.985 -0.09 1 96.81 183 TYR B C 1
ATOM 3596 O O . TYR B 1 183 ? -7.25 2.688 0.17 1 96.81 183 TYR B O 1
ATOM 3604 N N . CYS B 1 184 ? -8.32 0.712 0.289 1 98.31 184 CYS B N 1
ATOM 3605 C CA . CYS B 1 184 ? -7.262 0.068 1.056 1 98.31 184 CYS B CA 1
ATOM 3606 C C . CYS B 1 184 ? -5.945 0.099 0.294 1 98.31 184 CYS B C 1
ATOM 3608 O O . CYS B 1 184 ? -4.898 0.415 0.866 1 98.31 184 CYS B O 1
ATOM 3610 N N . ALA B 1 185 ? -6.004 -0.209 -0.982 1 98.75 185 ALA B N 1
ATOM 3611 C CA . ALA B 1 185 ? -4.789 -0.184 -1.791 1 98.75 185 ALA B CA 1
ATOM 3612 C C . ALA B 1 185 ? -4.105 1.177 -1.711 1 98.75 185 ALA B C 1
ATOM 3614 O O . ALA B 1 185 ? -2.889 1.257 -1.509 1 98.75 185 ALA B O 1
ATOM 3615 N N . SER B 1 186 ? -4.852 2.227 -1.847 1 98.56 186 SER B N 1
ATOM 3616 C CA . SER B 1 186 ? -4.281 3.572 -1.849 1 98.56 186 SER B CA 1
ATOM 3617 C C . SER B 1 186 ? -3.707 3.93 -0.483 1 98.56 186 SER B C 1
ATOM 3619 O O . SER B 1 186 ? -2.635 4.535 -0.395 1 98.56 186 SER B O 1
ATOM 3621 N N . LYS B 1 187 ? -4.43 3.566 0.581 1 98.69 187 LYS B N 1
ATOM 3622 C CA . LYS B 1 187 ? -3.955 3.898 1.922 1 98.69 187 LYS B CA 1
ATOM 3623 C C . LYS B 1 187 ? -2.734 3.062 2.297 1 98.69 187 LYS B C 1
ATOM 3625 O O . LYS B 1 187 ? -1.834 3.545 2.986 1 98.69 187 LYS B O 1
ATOM 3630 N N . PHE B 1 188 ? -2.686 1.829 1.812 1 98.88 188 PHE B N 1
ATOM 3631 C CA . PHE B 1 188 ? -1.475 1.034 1.977 1 98.88 188 PHE B CA 1
ATOM 3632 C C . PHE B 1 188 ? -0.306 1.667 1.231 1 98.88 188 PHE B C 1
ATOM 3634 O O . PHE B 1 188 ? 0.816 1.702 1.741 1 98.88 188 PHE B O 1
ATOM 3641 N N . ALA B 1 189 ? -0.595 2.105 0.073 1 98.88 189 ALA B N 1
ATOM 3642 C CA . ALA B 1 189 ? 0.464 2.75 -0.7 1 98.88 189 ALA B CA 1
ATOM 3643 C C . ALA B 1 189 ? 1.042 3.945 0.054 1 98.88 189 ALA B C 1
ATOM 3645 O O . ALA B 1 189 ? 2.256 4.156 0.057 1 98.88 189 ALA B O 1
ATOM 3646 N N . LEU B 1 190 ? 0.175 4.715 0.71 1 98.81 190 LEU B N 1
ATOM 3647 C CA . LEU B 1 190 ? 0.632 5.824 1.537 1 98.81 190 LEU B CA 1
ATOM 3648 C C . LEU B 1 190 ? 1.58 5.34 2.627 1 98.81 190 LEU B C 1
ATOM 3650 O O . LEU B 1 190 ? 2.648 5.918 2.832 1 98.81 190 LEU B O 1
ATOM 3654 N N . GLU B 1 191 ? 1.134 4.305 3.289 1 98.75 191 GLU B N 1
ATOM 3655 C CA . GLU B 1 191 ? 1.934 3.746 4.375 1 98.75 191 GLU B CA 1
ATOM 3656 C C . GLU B 1 191 ? 3.318 3.336 3.885 1 98.75 191 GLU B C 1
ATOM 3658 O O . GLU B 1 191 ? 4.324 3.615 4.543 1 98.75 191 GLU B O 1
ATOM 3663 N N . GLY B 1 192 ? 3.312 2.654 2.812 1 98.69 192 GLY B N 1
ATOM 3664 C CA . GLY B 1 192 ? 4.578 2.188 2.268 1 98.69 192 GLY B CA 1
ATOM 3665 C C . GLY B 1 192 ? 5.504 3.316 1.862 1 98.69 192 GLY B C 1
ATOM 3666 O O . GLY B 1 192 ? 6.688 3.314 2.217 1 98.69 192 GLY B O 1
ATOM 3667 N N . PHE B 1 193 ? 5.012 4.309 1.166 1 98.81 193 PHE B N 1
ATOM 3668 C CA . PHE B 1 193 ? 5.82 5.406 0.643 1 98.81 193 PHE B CA 1
ATOM 3669 C C . PHE B 1 193 ? 6.348 6.277 1.775 1 98.81 193 PHE B C 1
ATOM 3671 O O . PHE B 1 193 ? 7.551 6.523 1.868 1 98.81 193 PHE B O 1
ATOM 3678 N N . TYR B 1 194 ? 5.52 6.645 2.637 1 98.88 194 TYR B N 1
ATOM 3679 C CA . TYR B 1 194 ? 5.891 7.688 3.584 1 98.88 194 TYR B CA 1
ATOM 3680 C C . TYR B 1 194 ? 6.656 7.102 4.766 1 98.88 194 TYR B C 1
ATOM 3682 O O . TYR B 1 194 ? 7.488 7.781 5.371 1 98.88 194 TYR B O 1
ATOM 3690 N N . SER B 1 195 ? 6.34 5.852 5.141 1 98.25 195 SER B N 1
ATOM 3691 C CA . SER B 1 195 ? 7.215 5.23 6.129 1 98.25 195 SER B 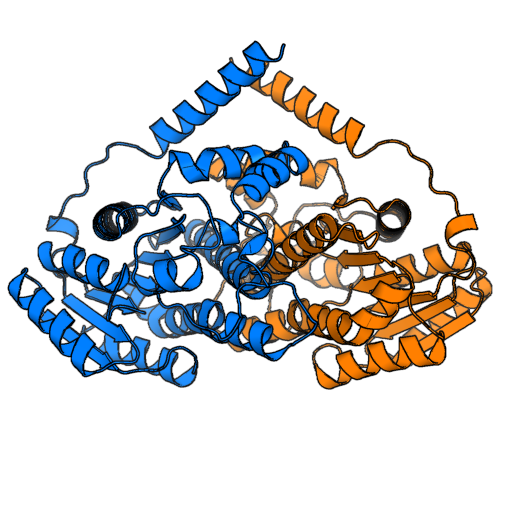CA 1
ATOM 3692 C C . SER B 1 195 ? 8.625 5.043 5.578 1 98.25 195 SER B C 1
ATOM 3694 O O . SER B 1 195 ? 9.609 5.172 6.312 1 98.25 195 SER B O 1
ATOM 3696 N N . SER B 1 196 ? 8.758 4.715 4.277 1 98.19 196 SER B N 1
ATOM 3697 C CA . SER B 1 196 ? 10.062 4.617 3.627 1 98.19 196 SER B CA 1
ATOM 3698 C C . SER B 1 196 ? 10.766 5.969 3.582 1 98.19 196 SER B C 1
ATOM 3700 O O . SER B 1 196 ? 11.961 6.062 3.852 1 98.19 196 SER B O 1
ATOM 3702 N N . LEU B 1 197 ? 10.008 6.949 3.26 1 98.38 197 LEU B N 1
ATOM 3703 C CA . LEU B 1 197 ? 10.547 8.297 3.184 1 98.38 197 LEU B CA 1
ATOM 3704 C C . LEU B 1 197 ? 11.07 8.75 4.543 1 98.38 197 LEU B C 1
ATOM 3706 O O . LEU B 1 197 ? 12.133 9.367 4.633 1 98.38 197 LEU B O 1
ATOM 3710 N N . ARG B 1 198 ? 10.328 8.492 5.57 1 97.69 198 ARG B N 1
ATOM 3711 C CA . ARG B 1 198 ? 10.75 8.82 6.93 1 97.69 198 ARG B CA 1
ATOM 3712 C C . ARG B 1 198 ? 12.102 8.195 7.246 1 97.69 198 ARG B C 1
ATOM 3714 O O . ARG B 1 198 ? 12.961 8.836 7.859 1 97.69 198 ARG B O 1
ATOM 3721 N N . ARG B 1 199 ? 12.258 6.98 6.871 1 96.38 199 ARG B N 1
ATOM 3722 C CA . ARG B 1 199 ? 13.523 6.293 7.109 1 96.38 199 ARG B CA 1
ATOM 3723 C C . ARG B 1 199 ? 14.656 6.941 6.32 1 96.38 199 ARG B C 1
ATOM 3725 O O . ARG B 1 199 ? 15.797 7 6.793 1 96.38 199 ARG B O 1
ATOM 3732 N N . GLU B 1 200 ? 14.367 7.375 5.141 1 96.5 200 GLU B N 1
ATOM 3733 C CA . GLU B 1 200 ? 15.375 8.078 4.359 1 96.5 200 GLU B CA 1
ATOM 3734 C C . GLU B 1 200 ? 15.812 9.367 5.055 1 96.5 200 GLU B C 1
ATOM 3736 O O . GLU B 1 200 ? 17 9.68 5.102 1 96.5 200 GLU B O 1
ATOM 3741 N N . PHE B 1 201 ? 14.82 10.094 5.531 1 96.31 201 PHE B N 1
ATOM 3742 C CA . PHE B 1 201 ? 15.156 11.312 6.262 1 96.31 201 PHE B CA 1
ATOM 3743 C C . PHE B 1 201 ? 16.062 11 7.441 1 96.31 201 PHE B C 1
ATOM 3745 O O . PHE B 1 201 ? 17.047 11.711 7.688 1 96.31 201 PHE B O 1
ATOM 3752 N N . ALA B 1 202 ? 15.75 9.961 8.125 1 93.62 202 ALA B N 1
ATOM 3753 C CA . ALA B 1 202 ? 16.547 9.562 9.289 1 93.62 202 ALA B CA 1
ATOM 3754 C C . ALA B 1 202 ? 17.969 9.211 8.875 1 93.62 202 ALA B C 1
ATOM 3756 O O . ALA B 1 202 ? 18.922 9.625 9.539 1 93.62 202 ALA B O 1
ATOM 3757 N N . LEU B 1 203 ? 18.125 8.508 7.852 1 92.5 203 LEU B N 1
ATOM 3758 C CA . LEU B 1 203 ? 19.438 8.086 7.379 1 92.5 203 LEU B CA 1
ATOM 3759 C C . LEU B 1 203 ? 20.281 9.281 6.934 1 92.5 203 LEU B C 1
ATOM 3761 O O . LEU B 1 203 ? 21.5 9.227 6.961 1 92.5 203 LEU B O 1
ATOM 3765 N N . GLN B 1 204 ? 19.562 10.312 6.523 1 93.19 204 GLN B N 1
ATOM 3766 C CA . GLN B 1 204 ? 20.25 11.516 6.074 1 93.19 204 GLN B CA 1
ATOM 3767 C C . GLN B 1 204 ? 20.453 12.492 7.23 1 93.19 204 GLN B C 1
ATOM 3769 O O . GLN B 1 204 ? 20.891 13.625 7.02 1 93.19 204 GLN B O 1
ATOM 3774 N N . ASN B 1 205 ? 20.078 12.102 8.414 1 92.94 205 ASN B N 1
ATOM 3775 C CA . ASN B 1 205 ? 20.141 12.953 9.594 1 92.94 205 ASN B CA 1
ATOM 3776 C C . ASN B 1 205 ? 19.391 14.266 9.383 1 92.94 205 ASN B C 1
ATOM 3778 O O . ASN B 1 205 ? 19.859 15.328 9.797 1 92.94 205 ASN B O 1
ATOM 3782 N N . SER B 1 206 ? 18.391 14.133 8.609 1 94 206 SER B N 1
ATOM 3783 C CA . SER B 1 206 ? 17.5 15.273 8.391 1 94 206 SER B CA 1
ATOM 3784 C C . SER B 1 206 ? 16.516 15.422 9.547 1 94 206 SER B C 1
ATOM 3786 O O . SER B 1 206 ? 16.047 14.43 10.102 1 94 206 SER B O 1
ATOM 3788 N N . ASN B 1 207 ? 16.188 16.672 9.875 1 95.38 207 ASN B N 1
ATOM 3789 C CA . ASN B 1 207 ? 15.211 16.938 10.93 1 95.38 207 ASN B CA 1
ATOM 3790 C C . ASN B 1 207 ? 13.789 16.953 10.383 1 95.38 207 ASN B C 1
ATOM 3792 O O . ASN B 1 207 ? 12.836 17.188 11.125 1 95.38 207 ASN B O 1
ATOM 3796 N N . MET B 1 208 ? 13.703 16.734 9.109 1 97.62 208 MET B N 1
ATOM 3797 C CA . MET B 1 208 ? 12.367 16.578 8.539 1 97.62 208 MET B CA 1
ATOM 3798 C C . MET B 1 208 ? 11.625 15.406 9.18 1 97.62 208 MET B C 1
ATOM 3800 O O . MET B 1 208 ? 12.25 14.422 9.586 1 97.62 208 MET B O 1
ATOM 3804 N N . SER B 1 209 ? 10.344 15.602 9.305 1 98.12 209 SER B N 1
ATOM 3805 C CA . SER B 1 209 ? 9.555 14.531 9.914 1 98.12 209 SER B CA 1
ATOM 3806 C C . SER B 1 209 ? 8.375 14.141 9.031 1 98.12 209 SER B C 1
ATOM 3808 O O . SER B 1 209 ? 7.922 14.938 8.203 1 98.12 209 SER B O 1
ATOM 3810 N N . VAL B 1 210 ? 8.039 12.938 9.117 1 98.75 210 VAL B N 1
ATOM 3811 C CA . VAL B 1 210 ? 6.809 12.398 8.539 1 98.75 210 VAL B CA 1
ATOM 3812 C C . VAL B 1 210 ? 5.934 11.805 9.641 1 98.75 210 VAL B C 1
ATOM 3814 O O . VAL B 1 210 ? 6.363 10.891 10.352 1 98.75 210 VAL B O 1
ATOM 3817 N N . THR B 1 211 ? 4.77 12.367 9.789 1 98.69 211 THR B N 1
ATOM 3818 C CA . THR B 1 211 ? 3.768 11.82 10.703 1 98.69 211 THR B CA 1
ATOM 3819 C C . THR B 1 211 ? 2.637 11.156 9.922 1 98.69 211 THR B C 1
ATOM 3821 O O . THR B 1 211 ? 1.987 11.789 9.094 1 98.69 211 THR B O 1
ATOM 3824 N N . VAL B 1 212 ? 2.467 9.906 10.125 1 98.75 212 VAL B N 1
ATOM 3825 C CA . VAL B 1 212 ? 1.344 9.188 9.523 1 98.75 212 VAL B CA 1
ATOM 3826 C C . VAL B 1 212 ? 0.223 9.039 10.547 1 98.75 212 VAL B C 1
ATOM 3828 O O . VAL B 1 212 ? 0.414 8.422 11.602 1 98.75 212 VAL B O 1
ATOM 3831 N N . ALA B 1 213 ? -0.906 9.633 10.273 1 98.81 213 ALA B N 1
ATOM 3832 C CA . ALA B 1 213 ? -2.074 9.531 11.148 1 98.81 213 ALA B CA 1
ATOM 3833 C C . ALA B 1 213 ? -2.986 8.391 10.703 1 98.81 213 ALA B C 1
ATOM 3835 O O . ALA B 1 213 ? -3.645 8.477 9.664 1 98.81 213 ALA B O 1
ATOM 3836 N N . VAL B 1 214 ? -3.014 7.352 11.461 1 98.69 214 VAL B N 1
ATOM 3837 C CA . VAL B 1 214 ? -3.867 6.199 11.203 1 98.69 214 VAL B CA 1
ATOM 3838 C C . VAL B 1 214 ? -5.211 6.379 11.906 1 98.69 214 VAL B C 1
ATOM 3840 O O . VAL B 1 214 ? -5.305 6.23 13.125 1 98.69 214 VAL B O 1
ATOM 3843 N N . LEU B 1 215 ? -6.242 6.574 11.117 1 98.44 215 LEU B N 1
ATOM 3844 C CA . LEU B 1 215 ? -7.52 6.984 11.688 1 98.44 215 LEU B CA 1
ATOM 3845 C C . LEU B 1 215 ? -8.555 5.867 11.57 1 98.44 215 LEU B C 1
ATOM 3847 O O . LEU B 1 215 ? -8.484 5.051 10.648 1 98.44 215 LEU B O 1
ATOM 3851 N N . GLY B 1 216 ? -9.445 5.855 12.523 1 96.94 216 GLY B N 1
ATOM 3852 C CA . GLY B 1 216 ? -10.656 5.047 12.43 1 96.94 216 GLY B CA 1
ATOM 3853 C C . GLY B 1 216 ? -11.836 5.809 11.859 1 96.94 216 GLY B C 1
ATOM 3854 O O . GLY B 1 216 ? -11.68 6.637 10.961 1 96.94 216 GLY B O 1
ATOM 3855 N N . TYR B 1 217 ? -13.031 5.461 12.266 1 96.19 217 TYR B N 1
ATOM 3856 C CA . TYR B 1 217 ? -14.266 6.098 11.82 1 96.19 217 TYR B CA 1
ATOM 3857 C C . TYR B 1 217 ? -14.445 7.453 12.484 1 96.19 217 TYR B C 1
ATOM 3859 O O . TYR B 1 217 ? -14.688 7.535 13.695 1 96.19 217 TYR B O 1
ATOM 3867 N N . ILE B 1 218 ? -14.25 8.5 11.734 1 97.19 218 ILE B N 1
ATOM 3868 C CA . ILE B 1 218 ? -14.352 9.867 12.219 1 97.19 218 ILE B CA 1
ATOM 3869 C C . ILE B 1 218 ? -15.664 10.492 11.75 1 97.19 218 ILE B C 1
ATOM 3871 O O . ILE B 1 218 ? -16.109 10.234 10.633 1 97.19 218 ILE B O 1
ATOM 3875 N N . ASP B 1 219 ? -16.234 11.398 12.492 1 96 219 ASP B N 1
ATOM 3876 C CA . ASP B 1 219 ? -17.562 11.922 12.258 1 96 219 ASP B CA 1
ATOM 3877 C C . ASP B 1 219 ? -17.531 13.094 11.273 1 96 219 ASP B C 1
ATOM 3879 O O . ASP B 1 219 ? -17.969 14.195 11.609 1 96 219 ASP B O 1
ATOM 3883 N N . THR B 1 220 ? -17.078 12.867 10.109 1 95.06 220 THR B N 1
ATOM 3884 C CA . THR B 1 220 ? -17.219 13.836 9.031 1 95.06 220 THR B CA 1
ATOM 3885 C C . THR B 1 220 ? -18.516 13.594 8.25 1 95.06 220 THR B C 1
ATOM 3887 O O . THR B 1 220 ? -19.016 12.477 8.219 1 95.06 220 THR B O 1
ATOM 3890 N N . GLU B 1 221 ? -19 14.617 7.637 1 91.88 221 GLU B N 1
ATOM 3891 C CA . GLU B 1 221 ? -20.234 14.492 6.867 1 91.88 221 GLU B CA 1
ATOM 3892 C C . GLU B 1 221 ? -20.094 13.422 5.785 1 91.88 221 GLU B C 1
ATOM 3894 O O . GLU B 1 221 ? -20.984 12.594 5.613 1 91.88 221 GLU B O 1
ATOM 3899 N N . ASN B 1 222 ? -19.016 13.453 5.105 1 88.5 222 ASN B N 1
ATOM 3900 C CA . ASN B 1 222 ? -18.781 12.492 4.027 1 88.5 222 ASN B CA 1
ATOM 3901 C C . ASN B 1 222 ? -18.719 11.062 4.555 1 88.5 222 ASN B C 1
ATOM 3903 O O . ASN B 1 222 ? -19.344 10.156 3.982 1 88.5 222 ASN B O 1
ATOM 3907 N N . ALA B 1 223 ? -18.016 10.836 5.609 1 90.31 223 ALA B N 1
ATOM 3908 C CA . ALA B 1 223 ? -17.859 9.492 6.16 1 90.31 223 ALA B CA 1
ATOM 3909 C C . ALA B 1 223 ? -19.188 8.961 6.691 1 90.31 223 ALA B C 1
ATOM 3911 O O . ALA B 1 223 ? -19.547 7.805 6.449 1 90.31 223 ALA B O 1
ATOM 3912 N N . VAL B 1 224 ? -19.891 9.781 7.383 1 91.94 224 VAL B N 1
ATOM 3913 C CA . VAL B 1 224 ? -21.172 9.375 7.957 1 91.94 224 VAL B CA 1
ATOM 3914 C C . VAL B 1 224 ? -22.141 9.031 6.84 1 91.94 224 VAL B C 1
ATOM 3916 O O . VAL B 1 224 ? -22.859 8.031 6.926 1 91.94 224 VAL B O 1
ATOM 3919 N N . LYS B 1 225 ? -22.172 9.758 5.824 1 89.25 225 LYS B N 1
ATOM 3920 C CA . LYS B 1 225 ? -23.062 9.508 4.695 1 89.25 225 LYS B CA 1
ATOM 3921 C C . LYS B 1 225 ? -22.688 8.211 3.98 1 89.25 225 LYS B C 1
ATOM 3923 O O . LYS B 1 225 ? -23.562 7.445 3.58 1 89.25 225 LYS B O 1
ATOM 3928 N N . LYS B 1 226 ? -21.453 7.922 3.877 1 86.31 226 LYS B N 1
ATOM 3929 C CA . LYS B 1 226 ? -20.969 6.805 3.074 1 86.31 226 LYS B CA 1
ATOM 3930 C C . LYS B 1 226 ? -21.062 5.492 3.848 1 86.31 226 LYS B C 1
ATOM 3932 O O . LYS B 1 226 ? -21.422 4.453 3.281 1 86.31 226 LYS B O 1
ATOM 3937 N N . VAL B 1 227 ? -20.781 5.555 5.168 1 88.31 227 VAL B N 1
ATOM 3938 C CA . VAL B 1 227 ? -20.609 4.262 5.82 1 88.31 227 VAL B CA 1
ATOM 3939 C C . VAL B 1 227 ? -21.484 4.195 7.07 1 88.31 227 VAL B C 1
ATOM 3941 O O . VAL B 1 227 ? -21.609 3.133 7.688 1 88.31 227 VAL B O 1
ATOM 3944 N N . GLY B 1 228 ? -22.141 5.211 7.418 1 89.44 228 GLY B N 1
ATOM 3945 C CA . GLY B 1 228 ? -22.828 5.312 8.695 1 89.44 228 GLY B CA 1
ATOM 3946 C C . GLY B 1 228 ? -23.844 4.199 8.914 1 89.44 228 GLY B C 1
ATOM 3947 O O . GLY B 1 228 ? -23.984 3.701 10.039 1 89.44 228 GLY B O 1
ATOM 3948 N N . ASN B 1 229 ? -24.453 3.764 7.902 1 91.5 229 ASN B N 1
ATOM 3949 C CA . ASN B 1 229 ? -25.453 2.713 8.047 1 91.5 229 ASN B CA 1
ATOM 3950 C C . ASN B 1 229 ? -24.891 1.341 7.703 1 91.5 229 ASN B C 1
ATOM 3952 O O . ASN B 1 229 ? -25.609 0.342 7.719 1 91.5 229 ASN B O 1
ATOM 3956 N N . LYS B 1 230 ? -23.672 1.275 7.473 1 94.25 230 LYS B N 1
ATOM 3957 C CA . LYS B 1 230 ? -23.062 0.038 6.996 1 94.25 230 LYS B CA 1
ATOM 3958 C C . LYS B 1 230 ? -22.141 -0.564 8.055 1 94.25 230 LYS B C 1
ATOM 3960 O O . LYS B 1 230 ? -21.688 -1.7 7.91 1 94.25 230 LYS B O 1
ATOM 3965 N N . VAL B 1 231 ? -21.891 0.2 9.023 1 93 231 VAL B N 1
ATOM 3966 C CA . VAL B 1 231 ? -21.047 -0.275 10.109 1 93 231 VAL B CA 1
ATOM 3967 C C . VAL B 1 231 ? -21.734 -0.003 11.453 1 93 231 VAL B C 1
ATOM 3969 O O . VAL B 1 231 ? -22.516 0.941 11.57 1 93 231 VAL B O 1
ATOM 3972 N N . SER B 1 232 ? -21.359 -0.774 12.461 1 92.56 232 SER B N 1
ATOM 3973 C CA . SER B 1 232 ? -21.984 -0.645 13.773 1 92.56 232 SER B CA 1
ATOM 3974 C C . SER B 1 232 ? -21.125 0.193 14.719 1 92.56 232 SER B C 1
ATOM 3976 O O . SER B 1 232 ? -21.547 0.507 15.828 1 92.56 232 SER B O 1
ATOM 3978 N N . MET B 1 233 ? -20.031 0.66 14.305 1 91.19 233 MET B N 1
ATOM 3979 C CA . MET B 1 233 ? -19.141 1.472 15.133 1 91.19 233 MET B CA 1
ATOM 3980 C C . MET B 1 233 ? -19.625 2.91 15.219 1 91.19 233 MET B C 1
ATOM 3982 O O . MET B 1 233 ? -20.281 3.404 14.297 1 91.19 233 MET B O 1
ATOM 3986 N N . SER B 1 234 ? -19.25 3.52 16.344 1 92.88 234 SER B N 1
ATOM 3987 C CA . SER B 1 234 ? -19.547 4.941 16.484 1 92.88 234 SER B CA 1
ATOM 3988 C C . SER B 1 234 ? -18.391 5.801 15.969 1 92.88 234 SER B C 1
ATOM 3990 O O . SER B 1 234 ? -17.219 5.473 16.188 1 92.88 234 SER B O 1
ATOM 3992 N N . ALA B 1 235 ? -18.75 6.879 15.359 1 95.56 235 ALA B N 1
ATOM 3993 C CA . ALA B 1 235 ? -17.75 7.789 14.836 1 95.56 235 ALA B CA 1
ATOM 3994 C C . ALA B 1 235 ? -17.125 8.633 15.953 1 95.56 235 ALA B C 1
ATOM 3996 O O . ALA B 1 235 ? -17.828 9.047 16.875 1 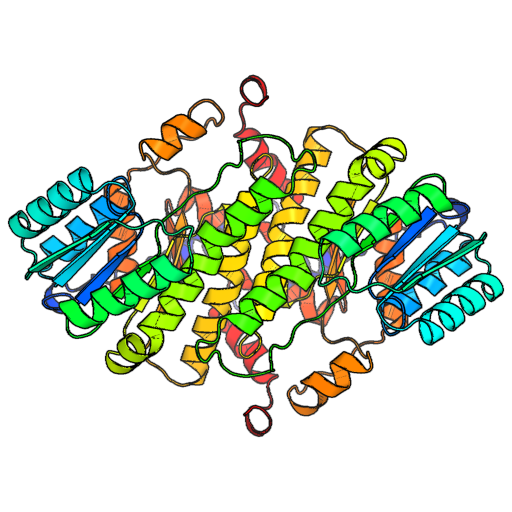95.56 235 ALA B O 1
ATOM 3997 N N . SER B 1 236 ? -15.844 8.906 15.867 1 97 236 SER B N 1
ATOM 3998 C CA . SER B 1 236 ? -15.141 9.781 16.797 1 97 236 SER B CA 1
ATOM 3999 C C . SER B 1 236 ? -15.164 11.234 16.312 1 97 236 SER B C 1
ATOM 4001 O O . SER B 1 236 ? -15.336 11.492 15.125 1 97 236 SER B O 1
ATOM 4003 N N . SER B 1 237 ? -14.906 12.133 17.219 1 96.88 237 SER B N 1
ATOM 4004 C CA . SER B 1 237 ? -15 13.562 16.953 1 96.88 237 SER B CA 1
ATOM 4005 C C . SER B 1 237 ? -13.898 14.023 16 1 96.88 237 SER B C 1
ATOM 4007 O O . SER B 1 237 ? -12.719 13.75 16.234 1 96.88 237 SER B O 1
ATOM 4009 N N . LYS B 1 238 ? -14.336 14.75 14.906 1 97.88 238 LYS B N 1
ATOM 4010 C CA . LYS B 1 238 ? -13.344 15.289 13.977 1 97.88 238 LYS B CA 1
ATOM 4011 C C . LYS B 1 238 ? -12.516 16.391 14.633 1 97.88 238 LYS B C 1
ATOM 4013 O O . LYS B 1 238 ? -11.336 16.562 14.312 1 97.88 238 LYS B O 1
ATOM 4018 N N . GLU B 1 239 ? -13.094 17.172 15.617 1 98 239 GLU B N 1
ATOM 4019 C CA . GLU B 1 239 ? -12.367 18.219 16.328 1 98 239 GLU B CA 1
ATOM 4020 C C . GLU B 1 239 ? -11.242 17.625 17.172 1 98 239 GLU B C 1
ATOM 4022 O O . GLU B 1 239 ? -10.109 18.109 17.141 1 98 239 GLU B O 1
ATOM 4027 N N . ASP B 1 240 ? -11.609 16.531 17.891 1 97.88 240 ASP B N 1
ATOM 4028 C CA . ASP B 1 240 ? -10.602 15.875 18.719 1 97.88 240 ASP B CA 1
ATOM 4029 C C . ASP B 1 240 ? -9.523 15.234 17.844 1 97.88 240 ASP B C 1
ATOM 4031 O O . ASP B 1 240 ? -8.336 15.273 18.188 1 97.88 240 ASP B O 1
ATOM 4035 N N . CYS B 1 241 ? -9.961 14.672 16.797 1 98.25 241 CYS B N 1
ATOM 4036 C CA . CYS B 1 241 ? -9.016 14.086 15.852 1 98.25 241 CYS B CA 1
ATOM 4037 C C . CYS B 1 241 ? -8.023 15.125 15.352 1 98.25 241 CYS B C 1
ATOM 4039 O O . CYS B 1 241 ? -6.812 14.883 15.359 1 98.25 241 CYS B O 1
ATOM 4041 N N . ALA B 1 242 ? -8.508 16.281 14.945 1 98.69 242 ALA B N 1
ATOM 4042 C CA . ALA B 1 242 ? -7.664 17.359 14.43 1 98.69 242 ALA B CA 1
ATOM 4043 C C . ALA B 1 242 ? -6.648 17.797 15.477 1 98.69 242 ALA B C 1
ATOM 4045 O O . ALA B 1 242 ? -5.48 18.031 15.156 1 98.69 242 ALA B O 1
ATOM 4046 N N . ARG B 1 243 ? -7.098 17.906 16.703 1 97.81 243 ARG B N 1
ATOM 4047 C CA . ARG B 1 243 ? -6.211 18.328 17.781 1 97.81 243 ARG B CA 1
ATOM 4048 C C . ARG B 1 243 ? -5.07 17.328 17.969 1 97.81 243 ARG B C 1
ATOM 4050 O O . ARG B 1 243 ? -3.916 17.734 18.141 1 97.81 243 ARG B O 1
ATOM 4057 N N . GLU B 1 244 ? -5.414 16.047 17.906 1 97.88 244 GLU B N 1
ATOM 4058 C CA . GLU B 1 244 ? -4.402 15.016 18.078 1 97.88 244 GLU B CA 1
ATOM 4059 C C . GLU B 1 244 ? -3.434 14.977 16.906 1 97.88 244 GLU B C 1
ATOM 4061 O O . GLU B 1 244 ? -2.234 14.758 17.078 1 97.88 244 GLU B O 1
ATOM 4066 N N . VAL B 1 245 ? -3.951 15.211 15.734 1 98.56 245 VAL B N 1
ATOM 4067 C CA . VAL B 1 245 ? -3.119 15.195 14.539 1 98.56 245 VAL B CA 1
ATOM 4068 C C . VAL B 1 245 ? -2.119 16.344 14.594 1 98.56 245 VAL B C 1
ATOM 4070 O O . VAL B 1 245 ? -0.925 16.156 14.352 1 98.56 245 VAL B O 1
ATOM 4073 N N . VAL B 1 246 ? -2.588 17.562 14.914 1 98.56 246 VAL B N 1
ATOM 4074 C CA . VAL B 1 246 ? -1.72 18.734 14.969 1 98.56 246 VAL B CA 1
ATOM 4075 C C . VAL B 1 246 ? -0.667 18.547 16.062 1 98.56 246 VAL B C 1
ATOM 4077 O O . VAL B 1 246 ? 0.51 18.859 15.852 1 98.56 246 VAL B O 1
ATOM 4080 N N . LYS B 1 247 ? -1.085 18.031 17.172 1 97.75 247 LYS B N 1
ATOM 4081 C CA . LYS B 1 247 ? -0.142 17.75 18.266 1 97.75 247 LYS B CA 1
ATOM 4082 C C . LYS B 1 247 ? 0.955 16.797 17.812 1 97.75 247 LYS B C 1
ATOM 4084 O O . LYS B 1 247 ? 2.139 17.047 18.047 1 97.75 247 LYS B O 1
ATOM 4089 N N . ALA B 1 248 ? 0.546 15.711 17.188 1 97.75 248 ALA B N 1
ATOM 4090 C CA . ALA B 1 248 ? 1.509 14.719 16.719 1 97.75 248 ALA B CA 1
ATOM 4091 C C . ALA B 1 248 ? 2.471 15.336 15.703 1 97.75 248 ALA B C 1
ATOM 4093 O O . ALA B 1 248 ? 3.666 15.031 15.703 1 97.75 248 ALA B O 1
ATOM 4094 N N . ALA B 1 249 ? 1.941 16.188 14.852 1 97.94 249 ALA B N 1
ATOM 4095 C CA . ALA B 1 249 ? 2.758 16.844 13.836 1 97.94 249 ALA B CA 1
ATOM 4096 C C . ALA B 1 249 ? 3.799 17.766 14.477 1 97.94 249 ALA B C 1
ATOM 4098 O O . ALA B 1 249 ? 4.977 17.719 14.109 1 97.94 249 ALA B O 1
ATOM 4099 N N . VAL B 1 250 ? 3.363 18.562 15.398 1 97.44 250 VAL B N 1
ATOM 4100 C CA . VAL B 1 250 ? 4.227 19.562 16.031 1 97.44 250 VAL B CA 1
ATOM 4101 C C . VAL B 1 250 ? 5.309 18.844 16.844 1 97.44 250 VAL B C 1
ATOM 4103 O O . VAL B 1 250 ? 6.453 19.297 16.891 1 97.44 250 VAL B O 1
ATOM 4106 N N . LEU B 1 251 ? 4.941 17.719 17.438 1 96.75 251 LEU B N 1
ATOM 4107 C CA . LEU B 1 251 ? 5.887 16.953 18.25 1 96.75 251 LEU B CA 1
ATOM 4108 C C . LEU B 1 251 ? 6.723 16.016 17.375 1 96.75 251 LEU B C 1
ATOM 4110 O O . LEU B 1 251 ? 7.562 15.281 17.891 1 96.75 251 LEU B O 1
ATOM 4114 N N . LYS B 1 252 ? 6.461 15.992 16.094 1 96.88 252 LYS B N 1
ATOM 4115 C CA . LYS B 1 252 ? 7.191 15.203 15.109 1 96.88 252 LYS B CA 1
ATOM 4116 C C . LYS B 1 252 ? 7.113 13.711 15.438 1 96.88 252 LYS B C 1
ATOM 4118 O O . LYS B 1 252 ? 8.117 13 15.359 1 96.88 252 LYS B O 1
ATOM 4123 N N . GLN B 1 253 ? 5.93 13.328 15.875 1 96.44 253 GLN B N 1
ATOM 4124 C CA . GLN B 1 253 ? 5.695 11.906 16.109 1 96.44 253 GLN B CA 1
ATOM 4125 C C . GLN B 1 253 ? 5.555 11.141 14.805 1 96.44 253 GLN B C 1
ATOM 4127 O O . GLN B 1 253 ? 4.887 11.594 13.883 1 96.44 253 GLN B O 1
ATOM 4132 N N . PRO B 1 254 ? 6.172 9.953 14.75 1 97 254 PRO B N 1
ATOM 4133 C CA . PRO B 1 254 ? 6.137 9.219 13.484 1 97 254 PRO B CA 1
ATOM 4134 C C . PRO B 1 254 ? 4.738 8.711 13.133 1 97 254 PRO B C 1
ATOM 4136 O O . PRO B 1 254 ? 4.387 8.609 11.953 1 97 254 PRO B O 1
ATOM 4139 N N . GLU B 1 255 ? 3.973 8.352 14.195 1 97.38 255 GLU B N 1
ATOM 4140 C CA . GLU B 1 255 ? 2.637 7.809 13.961 1 97.38 255 GLU B CA 1
ATOM 4141 C C . GLU B 1 255 ? 1.644 8.32 14.992 1 97.38 255 GLU B C 1
ATOM 4143 O O . GLU B 1 255 ? 2.006 8.555 16.156 1 97.38 255 GLU B O 1
ATOM 4148 N N . LEU B 1 256 ? 0.478 8.5 14.578 1 97.88 256 LEU B N 1
ATOM 4149 C CA . LEU B 1 256 ? -0.679 8.742 15.43 1 97.88 256 LEU B CA 1
ATOM 4150 C C . LEU B 1 256 ? -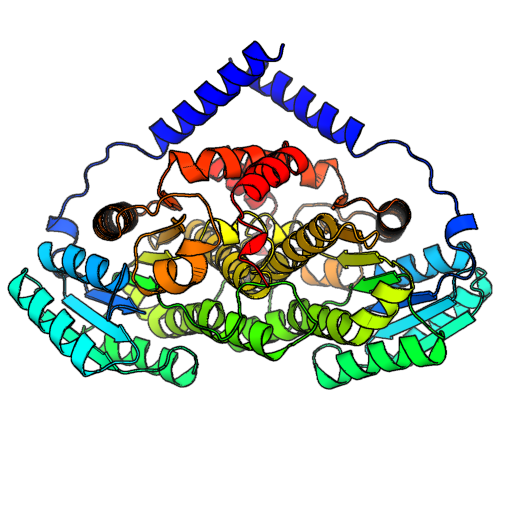1.795 7.75 15.133 1 97.88 256 LEU B C 1
ATOM 4152 O O . LEU B 1 256 ? -2.109 7.496 13.969 1 97.88 256 LEU B O 1
ATOM 4156 N N . PHE B 1 257 ? -2.289 7.098 16.141 1 97.94 257 PHE B N 1
ATOM 4157 C CA . PHE B 1 257 ? -3.482 6.266 16.031 1 97.94 257 PHE B CA 1
ATOM 4158 C C . PHE B 1 257 ? -4.664 6.918 16.734 1 97.94 257 PHE B C 1
ATOM 4160 O O . PHE B 1 257 ? -4.602 7.207 17.922 1 97.94 257 PHE B O 1
ATOM 4167 N N . TYR B 1 258 ? -5.707 7.145 15.969 1 97.88 258 TYR B N 1
ATOM 4168 C CA . TYR B 1 258 ? -6.879 7.781 16.562 1 97.88 258 TYR B CA 1
ATOM 4169 C C . TYR B 1 258 ? -8.164 7.172 16.031 1 97.88 258 TYR B C 1
ATOM 4171 O O . TYR B 1 258 ? -8.367 7.094 14.812 1 97.88 258 TYR B O 1
ATOM 4179 N N . PRO B 1 259 ? -9.242 6.805 16.875 1 97 259 PRO B N 1
ATOM 4180 C CA . PRO B 1 259 ? -9.031 6.703 18.312 1 97 259 PRO B CA 1
ATOM 4181 C C . PRO B 1 259 ? -8.07 5.574 18.703 1 97 259 PRO B C 1
ATOM 4183 O O . PRO B 1 259 ? -8.102 4.5 18.094 1 97 259 PRO B O 1
ATOM 4186 N N . TYR B 1 260 ? -7.285 5.77 19.688 1 95 260 TYR B N 1
ATOM 4187 C CA . TYR B 1 260 ? -6.156 4.898 19.984 1 95 260 TYR B CA 1
ATOM 4188 C C . TYR B 1 260 ? -6.625 3.479 20.281 1 95 260 TYR B C 1
ATOM 4190 O O . TYR B 1 260 ? -6.188 2.525 19.641 1 95 260 TYR B O 1
ATOM 4198 N N . TRP B 1 261 ? -7.594 3.299 21.141 1 92.12 261 TRP B N 1
ATOM 4199 C CA . TRP B 1 261 ? -7.98 1.982 21.641 1 92.12 261 TRP B CA 1
ATOM 4200 C C . TRP B 1 261 ? -8.836 1.242 20.609 1 92.12 261 TRP B C 1
ATOM 4202 O O . TRP B 1 261 ? -8.992 0.022 20.703 1 92.12 261 TRP B O 1
ATOM 4212 N N . GLY B 1 262 ? -9.383 1.969 19.719 1 93.25 262 GLY B N 1
ATOM 4213 C CA . GLY B 1 262 ? -10.156 1.345 18.656 1 93.25 262 GLY B CA 1
ATOM 4214 C C . GLY B 1 262 ? -9.305 0.837 17.516 1 93.25 262 GLY B C 1
ATOM 4215 O O . GLY B 1 262 ? -9.766 0.045 16.688 1 93.25 262 GLY B O 1
ATOM 4216 N N . ILE B 1 263 ? -8.016 1.239 17.5 1 96.06 263 ILE B N 1
ATOM 4217 C CA . ILE B 1 263 ? -7.203 0.936 16.328 1 96.06 263 ILE B CA 1
ATOM 4218 C C . ILE B 1 263 ? -5.957 0.16 16.734 1 96.06 263 ILE B C 1
ATOM 4220 O O . ILE B 1 263 ? -5.695 -0.933 16.234 1 96.06 263 ILE B O 1
ATOM 4224 N N . LYS B 1 264 ? -5.227 0.664 17.688 1 95.44 264 LYS B N 1
ATOM 4225 C CA . LYS B 1 264 ? -3.861 0.223 17.953 1 95.44 264 LYS B CA 1
ATOM 4226 C C . LYS B 1 264 ? -3.828 -1.25 18.344 1 95.44 264 LYS B C 1
ATOM 4228 O O . LYS B 1 264 ? -2.971 -2.004 17.891 1 95.44 264 LYS B O 1
ATOM 4233 N N . PRO B 1 265 ? -4.758 -1.758 19.219 1 93.88 265 PRO B N 1
ATOM 4234 C CA . PRO B 1 265 ? -4.723 -3.182 19.547 1 93.88 265 PRO B CA 1
ATOM 4235 C C . PRO B 1 265 ? -4.836 -4.082 18.328 1 93.88 265 PRO B C 1
ATOM 4237 O O . PRO B 1 265 ? -4.16 -5.109 18.234 1 93.88 265 PRO B O 1
ATOM 4240 N N . PHE B 1 266 ? -5.66 -3.697 17.391 1 95.44 266 PHE B N 1
ATOM 4241 C CA . PHE B 1 266 ? -5.84 -4.508 16.203 1 95.44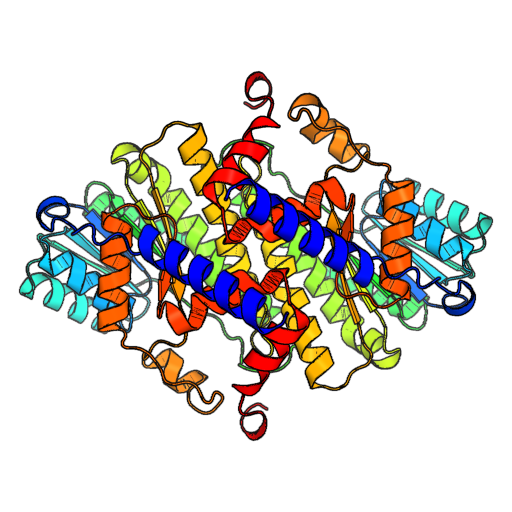 266 PHE B CA 1
ATOM 4242 C C . PHE B 1 266 ? -4.59 -4.469 15.328 1 95.44 266 PHE B C 1
ATOM 4244 O O . PHE B 1 266 ? -4.215 -5.477 14.727 1 95.44 266 PHE B O 1
ATOM 4251 N N . VAL B 1 267 ? -3.979 -3.305 15.258 1 96.88 267 VAL B N 1
ATOM 4252 C CA . VAL B 1 267 ? -2.748 -3.166 14.484 1 96.88 267 VAL B CA 1
ATOM 4253 C C . VAL B 1 267 ? -1.648 -4.023 15.109 1 96.88 267 VAL B C 1
ATOM 4255 O O . VAL B 1 267 ? -0.889 -4.684 14.398 1 96.88 267 VAL B O 1
ATOM 4258 N N . LEU B 1 268 ? -1.576 -4.059 16.422 1 94.06 268 LEU B N 1
ATOM 4259 C CA . LEU B 1 268 ? -0.547 -4.82 17.125 1 94.06 268 LEU B CA 1
ATOM 4260 C C . LEU B 1 268 ? -0.764 -6.32 16.938 1 94.06 268 LEU B C 1
ATOM 4262 O O . LEU B 1 268 ? 0.198 -7.09 16.906 1 94.06 268 LEU B O 1
ATOM 4266 N N . LEU B 1 269 ? -1.997 -6.727 16.688 1 94.25 269 LEU B N 1
ATOM 4267 C CA . LEU B 1 269 ? -2.322 -8.148 16.688 1 94.25 269 LEU B CA 1
ATOM 4268 C C . LEU B 1 269 ? -2.459 -8.68 15.266 1 94.25 269 LEU B C 1
ATOM 4270 O O . LEU B 1 269 ? -2.475 -9.891 15.055 1 94.25 269 LEU B O 1
ATOM 4274 N N . ARG B 1 270 ? -2.484 -7.793 14.32 1 95.25 270 ARG B N 1
ATOM 4275 C CA . ARG B 1 270 ? -2.857 -8.133 12.953 1 95.25 270 ARG B CA 1
ATOM 4276 C C . ARG B 1 270 ? -1.925 -9.203 12.383 1 95.25 270 ARG B C 1
ATOM 4278 O O . ARG B 1 270 ? -2.354 -10.055 11.609 1 95.25 270 ARG B O 1
ATOM 4285 N N . ASP B 1 271 ? -0.624 -9.141 12.734 1 94.12 271 ASP B N 1
ATOM 4286 C CA . ASP B 1 271 ? 0.329 -10.086 12.164 1 94.12 271 ASP B CA 1
ATOM 4287 C C . ASP B 1 271 ? 0.416 -11.359 13.008 1 94.12 271 ASP B C 1
ATOM 4289 O O . ASP B 1 271 ? 0.818 -12.414 12.508 1 94.12 271 ASP B O 1
ATOM 4293 N N . TRP B 1 272 ? 0.014 -11.281 14.234 1 90.94 272 TRP B N 1
ATOM 4294 C CA . TRP B 1 272 ? 0.074 -12.422 15.156 1 90.94 272 TRP B CA 1
ATOM 4295 C C . TRP B 1 272 ? -1.171 -13.289 15.023 1 90.94 272 TRP B C 1
ATOM 4297 O O . TRP B 1 272 ? -1.09 -14.516 15.109 1 90.94 272 TRP B O 1
ATOM 4307 N N . PHE B 1 273 ? -2.285 -12.633 14.828 1 92.5 273 PHE B N 1
ATOM 4308 C CA . PHE B 1 273 ? -3.566 -13.328 14.75 1 92.5 273 PHE B CA 1
ATOM 4309 C C . PHE B 1 273 ? -4.422 -12.758 13.625 1 92.5 273 PHE B C 1
ATOM 4311 O O . PHE B 1 273 ? -5.516 -12.242 13.867 1 92.5 273 PHE B O 1
ATOM 4318 N N . PRO B 1 274 ? -3.898 -12.961 12.414 1 92.31 274 PRO B N 1
ATOM 4319 C CA . PRO B 1 274 ? -4.613 -12.328 11.305 1 92.31 274 PRO B CA 1
ATOM 4320 C C . PRO B 1 274 ? -6.051 -12.82 11.172 1 92.31 274 PRO B C 1
ATOM 4322 O O . PRO B 1 274 ? -6.961 -12.023 10.914 1 92.31 274 PRO B O 1
ATOM 4325 N N . GLY B 1 275 ? -6.297 -14.117 11.336 1 91.06 275 GLY B N 1
ATOM 4326 C CA . GLY B 1 275 ? -7.645 -14.656 11.234 1 91.06 275 GLY B CA 1
ATOM 4327 C C . GLY B 1 275 ? -8.586 -14.109 12.297 1 91.06 275 GLY B C 1
ATOM 4328 O O . GLY B 1 275 ? -9.719 -13.742 11.992 1 91.06 275 GLY B O 1
ATOM 4329 N N . LEU B 1 276 ? -8.117 -14.062 13.523 1 92.62 276 LEU B N 1
ATOM 4330 C CA . LEU B 1 276 ? -8.93 -13.555 14.633 1 92.62 276 LEU B CA 1
ATOM 4331 C C . LEU B 1 276 ? -9.25 -12.078 14.445 1 92.62 276 LEU B C 1
ATOM 4333 O O . LEU B 1 276 ? -10.383 -11.656 14.656 1 92.62 276 LEU B O 1
ATOM 4337 N N . VAL B 1 277 ? -8.266 -11.32 14.078 1 95.25 277 VAL B N 1
ATOM 4338 C CA . VAL B 1 277 ? -8.453 -9.883 13.867 1 95.25 277 VAL B CA 1
ATOM 4339 C C . VAL B 1 277 ? -9.484 -9.648 12.773 1 95.25 277 VAL B C 1
ATOM 4341 O O . VAL B 1 277 ? -10.398 -8.828 12.93 1 95.25 277 VAL B O 1
ATOM 4344 N N . ALA B 1 278 ? -9.367 -10.398 11.742 1 94.44 278 ALA B N 1
ATOM 4345 C CA . ALA B 1 278 ? -10.312 -10.281 10.633 1 94.44 278 ALA B CA 1
ATOM 4346 C C . ALA B 1 278 ? -11.734 -10.609 11.094 1 94.44 278 ALA B C 1
ATOM 4348 O O . ALA B 1 278 ? -12.672 -9.883 10.773 1 94.44 278 ALA B O 1
ATOM 4349 N N . LYS B 1 279 ? -11.875 -11.664 11.789 1 93.06 279 LYS B N 1
ATOM 4350 C CA . LYS B 1 279 ? -13.188 -12.094 12.258 1 93.06 279 LYS B CA 1
ATOM 4351 C C . LYS B 1 279 ? -13.828 -11.031 13.156 1 93.06 279 LYS B C 1
ATOM 4353 O O . LYS B 1 279 ? -15.016 -10.742 13.031 1 93.06 279 LYS B O 1
ATOM 4358 N N . ILE B 1 280 ? -13.07 -10.492 14.062 1 94.44 280 ILE B N 1
ATOM 4359 C CA . ILE B 1 280 ? -13.578 -9.469 14.969 1 94.44 280 ILE B CA 1
ATOM 4360 C C . ILE B 1 280 ? -14.016 -8.242 14.18 1 94.44 280 ILE B C 1
ATOM 4362 O O . ILE B 1 280 ? -15.109 -7.715 14.391 1 94.44 280 ILE B O 1
ATOM 4366 N N . LEU B 1 281 ? -13.188 -7.848 13.258 1 94.44 281 LEU B N 1
ATOM 4367 C CA . LEU B 1 281 ? -13.477 -6.645 12.484 1 94.44 281 LEU B CA 1
ATOM 4368 C C . LEU B 1 281 ? -14.68 -6.855 11.578 1 94.44 281 LEU B C 1
ATOM 4370 O O . LEU B 1 281 ? -15.461 -5.93 11.352 1 94.44 281 LEU B O 1
ATOM 4374 N N . ASP B 1 282 ? -14.836 -8.031 11.078 1 93.19 282 ASP B N 1
ATOM 4375 C CA . ASP B 1 282 ? -15.953 -8.328 10.195 1 93.19 282 ASP B CA 1
ATOM 4376 C C . ASP B 1 282 ? -17.297 -8.203 10.922 1 93.19 282 ASP B C 1
ATOM 4378 O O . ASP B 1 282 ? -18.328 -7.957 10.305 1 93.19 282 ASP B O 1
ATOM 4382 N N . ASN B 1 283 ? -17.266 -8.328 12.195 1 92.94 283 ASN B N 1
ATOM 4383 C CA . ASN B 1 283 ? -18.484 -8.242 12.984 1 92.94 283 ASN B CA 1
ATOM 4384 C C . ASN B 1 283 ? -19.031 -6.816 13.031 1 92.94 283 ASN B C 1
ATOM 4386 O O . ASN B 1 283 ? -20.172 -6.598 13.422 1 92.94 283 ASN B O 1
ATOM 4390 N N . PHE B 1 284 ? -18.25 -5.918 12.609 1 93.31 284 PHE B N 1
ATOM 4391 C CA . PHE B 1 284 ? -18.688 -4.527 12.68 1 93.31 284 PHE B CA 1
ATOM 4392 C C . PHE B 1 284 ? -19.453 -4.137 11.43 1 93.31 284 PHE B C 1
ATOM 4394 O O . PHE B 1 284 ? -20.078 -3.076 11.383 1 93.31 284 PHE B O 1
ATOM 4401 N N . TYR B 1 285 ? -19.484 -4.98 10.422 1 93.56 285 TYR B N 1
ATOM 4402 C CA . TYR B 1 285 ? -20.203 -4.664 9.195 1 93.56 285 TYR B CA 1
ATOM 4403 C C . TYR B 1 285 ? -21.672 -5.07 9.297 1 93.56 285 TYR B C 1
ATOM 4405 O O . TYR B 1 285 ? -21.984 -6.133 9.836 1 93.56 285 TYR B O 1
ATOM 4413 N N . ILE B 1 286 ? -22.516 -4.195 8.852 1 94.31 286 ILE B N 1
ATOM 4414 C CA . ILE B 1 286 ? -23.938 -4.512 8.688 1 94.31 286 ILE B CA 1
ATOM 4415 C C . ILE B 1 286 ? -24.188 -4.945 7.246 1 94.31 286 ILE B C 1
ATOM 4417 O O . ILE B 1 286 ? -24.547 -4.125 6.398 1 94.31 286 ILE B O 1
ATOM 4421 N N . LEU B 1 287 ? -24.062 -6.188 7.004 1 91 287 LEU B N 1
ATOM 4422 C CA . LEU B 1 287 ? -24.016 -6.754 5.656 1 91 287 LEU B CA 1
ATOM 4423 C C . LEU B 1 287 ? -25.328 -6.508 4.918 1 91 287 LEU B C 1
ATOM 4425 O O . LEU B 1 287 ? -25.328 -6.316 3.701 1 91 287 LEU B O 1
ATOM 4429 N N . GLU B 1 288 ? -26.391 -6.398 5.59 1 91.25 288 GLU B N 1
ATOM 4430 C CA . GLU B 1 288 ? -27.703 -6.176 4.992 1 91.25 288 GLU B CA 1
ATOM 4431 C C . GLU B 1 288 ? -27.766 -4.828 4.281 1 91.25 288 GLU B C 1
ATOM 4433 O O . GLU B 1 288 ? -28.562 -4.645 3.355 1 91.25 288 GLU B O 1
ATOM 4438 N N . ASN B 1 289 ? -26.953 -3.938 4.766 1 91.19 289 ASN B N 1
ATOM 4439 C CA . ASN B 1 289 ? -26.969 -2.59 4.207 1 91.19 289 ASN B CA 1
ATOM 4440 C C . ASN B 1 289 ? -25.891 -2.42 3.137 1 91.19 289 ASN B C 1
ATOM 4442 O O . ASN B 1 289 ? -25.703 -1.322 2.607 1 91.19 289 ASN B O 1
ATOM 4446 N N . ILE B 1 290 ? -25.156 -3.568 2.928 1 87.31 290 ILE B N 1
ATOM 4447 C CA . ILE B 1 290 ? -24.062 -3.496 1.952 1 87.31 290 ILE B CA 1
ATOM 4448 C C . ILE B 1 290 ? -24.453 -4.262 0.69 1 87.31 290 ILE B C 1
ATOM 4450 O O . ILE B 1 290 ? -24.828 -5.434 0.759 1 87.31 290 ILE B O 1
ATOM 4454 N N . GLN B 1 291 ? -24.766 -3.564 -0.424 1 70.69 291 GLN B N 1
ATOM 4455 C CA . GLN B 1 291 ? -25.172 -4.195 -1.677 1 70.69 291 GLN B CA 1
ATOM 4456 C C . GLN B 1 291 ? -23.969 -4.488 -2.561 1 70.69 291 GLN B C 1
ATOM 4458 O O . GLN B 1 291 ? -22.984 -3.75 -2.541 1 70.69 291 GLN B O 1
#

Radius of gyration: 23.87 Å; Cα contacts (8 Å, |Δi|>4): 1229; chains: 2; bounding box: 57×70×60 Å

InterPro domains:
  IPR002347 Short-chain dehydrogenase/reductase SDR [PF00106] (34-225)
  IPR002347 Short-chain dehydrogenase/reductase SDR [PR00081] (35-52)
  IPR002347 Short-chain dehydrogenase/reductase SDR [PR00081] (157-173)
  IPR002347 Short-chain dehydrogenase/reductase SDR [PR00081] (183-202)
  IPR002347 Short-chain dehydrogenase/reductase SDR [PR00081] (206-223)
  IPR020904 Short-chain dehydrogenase/reductase, conserved site [PS00061] (170-198)
  IPR036291 NAD(P)-binding domain superfamily [SSF51735] (27-268)
  IPR051253 11-beta-hydroxysteroid dehydrogenase [PTHR44279] (4-290)

Solvent-accessible surface area (backbone atoms only — not comparable to full-atom values): 28055 Å² total; per-residue (Å²): 112,69,62,56,55,50,47,53,48,46,48,50,50,47,46,51,44,49,65,69,53,51,79,73,75,76,61,55,72,78,40,44,69,37,25,36,42,34,31,35,20,50,48,55,46,31,31,37,35,50,43,55,44,8,57,30,22,11,27,39,32,37,26,26,69,53,52,70,44,30,51,53,48,27,52,50,19,43,76,52,40,18,70,40,56,41,67,49,65,42,54,48,67,37,55,68,48,23,30,47,50,29,44,50,43,31,63,76,61,71,34,34,34,34,44,35,43,51,46,75,60,59,74,62,64,75,27,74,89,81,53,66,57,63,35,39,53,41,14,33,37,24,44,26,52,18,50,51,37,27,47,31,54,33,40,67,40,26,61,75,57,42,15,34,37,35,39,63,46,26,49,38,30,76,44,48,38,58,33,34,32,40,57,10,15,16,27,9,19,43,46,13,26,49,48,4,47,39,47,42,29,52,76,66,70,43,73,44,35,42,19,40,34,31,29,60,60,46,56,26,71,67,48,42,72,73,41,50,75,32,36,73,72,78,60,39,59,31,62,60,48,19,53,52,51,52,47,35,47,75,67,56,30,58,64,42,56,41,58,42,83,82,40,48,62,54,61,60,35,37,70,77,37,47,68,60,48,48,55,60,58,55,65,37,50,36,62,91,63,49,105,111,70,60,56,54,50,47,53,47,46,49,51,47,47,46,52,44,47,64,70,54,50,80,72,73,76,62,55,71,77,38,44,68,36,24,34,42,34,30,34,20,50,48,54,45,31,31,37,36,48,41,56,43,9,56,31,24,12,26,40,34,36,25,26,71,53,53,69,45,29,51,51,47,28,52,51,19,44,75,52,41,18,70,40,55,40,67,50,66,42,55,46,66,37,54,68,47,23,28,48,51,30,44,49,43,31,62,75,61,72,33,34,34,33,44,36,43,50,45,75,60,57,74,61,63,73,26,74,88,81,52,66,58,63,35,40,54,41,14,33,37,26,44,26,51,18,52,52,37,28,47,32,54,33,40,66,41,26,61,75,58,40,16,34,38,33,38,63,46,28,51,39,30,75,42,48,37,58,32,35,30,39,56,10,15,16,28,8,18,42,47,13,27,47,49,4,46,38,47,40,30,54,76,64,70,42,74,44,35,43,19,40,34,32,30,59,60,44,56,26,72,68,51,42,72,73,40,50,77,33,37,73,71,77,59,39,58,32,62,60,48,20,53,51,50,53,46,35,46,77,68,56,32,58,65,42,56,40,59,44,84,82,41,48,63,55,60,58,34,37,72,78,37,46,68,59,46,48,55,58,58,55,67,36,50,36,61,89,63,50,103

Foldseek 3Di:
DVVVVVVVLVVVLVVCCCVQVVVPDFDLQLLAAAQEEFEPCLFFLNLLLLQLSLLSAYAYEYEEADPVSQVVSQVNSVVNHHVHGHYDYFDLLDLVRLLVSLLVSCVVSVFHAEYEYDDADFDQAQAADDPDCRRLVSRQRRLAVSLVSSCVSRVVRNQVNLHEYEHEAELLLQAPDGSCNSNSVNSVNVVVVQVVVQVVCVVVVGSYAYEYEYEYAAPIPVSCVRCVVFFQDDHHYSNVSSVQRSRCRSVRPRYHYPVSVVRVSLSVCCVVCVPVSRVVRVVGTPVVPHD/DVVVVVVVLVVVLVVCCCVQPVVPDFDLQLLAAAQEEFEPCLFFLNLLLLLLSLLSAYAYEYEEADPVSQVVSQVNSVVNHHVHGHYDYFDLLDLVRLLVSLLVSCVVSVFHAEYEYDDADFDQAQAADDPDCRRLVSRQRRLAVSLVSSCVSRVVRNQVNLHEYEHEAELLLQAPDGSCNSNSVNSVNVVVVQVVVQVVCVVVVGSYAYEYEYEYAAPIPVSCVRCVVFFQDDHHYSNVVSNQRSRCRSVRPRYHYPVSVVRVSLSVCCVVCVPVSRVVRVVGTPVVPHD